Protein AF-A0A8T4CCJ8-F1 (afdb_monomer_lite)

Sequence (507 aa):
MSDDAATTGAVLEREARAKLDDYLKWIRKDLKEVDGGERNAILLEVEGAIREKLEILATGKGAGKVDGGMVDNVLDAFGSPSEVAREYTGVARVVPGRALKAFMAMEAIFAVVLGGAGAKLLWEEWDNTSRGWGTDPAGVIWGAFWLVLMGTMLASLWLQSRKRERVLELGPFTLITLLAFGLCGLVILSDFRWQLAWYFGVDDQYIQDLLLAALTVTMIVMALAGTWLIWRFARAMRSSERQTLLPARGRFSRGGKLFIAVSSVLLISIFVAGNHTWLYNPYSLDRPEKGDERFIMSQPIGGPYNATVQKVDYFDGESWVSANKIIYTVDGKEVEGWFGLDPVKAMDWMRDNTPENATIVAWWDQSICIRGYTGRNCTIYYPSDNLMHTVWDPSTVKGREPYEKVRLTALVYMAENASQLRAATETVGAHYIYVNWQYSSGIAYALLQGAGKDVSRYLDTNLMNTQGRYLPTPAGENLFLFKVWKGDFEGARIVYRDIDNLVVEVD

Secondary structure (DSSP, 8-state):
--HHHHHHHHHHHHHHHHHHHHHHHHHHHHGGGS-HHHHHHHHHHHHHHHHHHHHHHHTT-SSS---HHHHHHHHHTT--HHHHHHHHHHHHHHS-HHHHHHHHHHHHHHHHHH-HHHHHHHHHHHHHHHHHS---HHHHHHHHHHHHHHHHHHHHHHHHHTS-S-GGG-HHHHHHHHHHHHHHHHHHHHHTHHHHHHHHT--HHHHHHHHHHHHHHHHHHHHHHHHHHHHHHHHHHHHHTTS--S-------HHHHHHHHHHHHHHHHHHHHHHHHHH--GGGS-PPPTT-EEEEEEEEEETTTTEEEEEEEEE-SSSEEEEEEEEEEETTEEEEEE--STTHHHHHHHHHHS-TT-EEE--HHHHHHHHHHH--EES-SS--GGGGGGSS-GGG------HHHHHHHHHHHT--SHHHHHHHHHHTT-SEEEEEHHHHHSSHHHHHHHTT--HHHHEEEEEE-TTSPEEEPTTGGGSHHHHGGGS-BTTEEEEEE-SSEEEEEE-

pLDDT: mean 76.12, std 18.9, range [34.59, 98.69]

Radius of gyration: 33.18 Å; chains: 1; bounding box: 74×61×105 Å

Structure (mmCIF, N/CA/C/O backbone):
data_AF-A0A8T4CCJ8-F1
#
_entry.id   AF-A0A8T4CCJ8-F1
#
loop_
_atom_site.group_PDB
_atom_site.id
_atom_site.type_symbol
_atom_site.label_atom_id
_atom_site.label_alt_id
_atom_site.label_comp_id
_atom_site.label_asym_id
_atom_site.label_entity_id
_atom_site.label_seq_id
_atom_site.pdbx_PDB_ins_code
_atom_site.Cartn_x
_atom_site.Cartn_y
_atom_site.Cartn_z
_atom_site.occupancy
_atom_site.B_iso_or_equiv
_atom_site.auth_seq_id
_atom_site.auth_comp_id
_atom_site.auth_asym_id
_atom_site.auth_atom_id
_atom_site.pdbx_PDB_model_num
ATOM 1 N N . MET A 1 1 ? 35.023 -23.244 29.125 1.00 50.62 1 MET A N 1
ATOM 2 C CA . MET A 1 1 ? 33.915 -22.652 28.339 1.00 50.62 1 MET A CA 1
ATOM 3 C C . MET A 1 1 ? 33.979 -22.993 26.841 1.00 50.62 1 MET A C 1
ATOM 5 O O . MET A 1 1 ? 33.101 -22.548 26.120 1.00 50.62 1 MET A O 1
ATOM 9 N N . SER A 1 2 ? 34.946 -23.786 26.349 1.00 48.97 2 SER A N 1
ATOM 10 C CA . SER A 1 2 ? 35.001 -24.229 24.939 1.00 48.97 2 SER A CA 1
ATOM 11 C C . SER A 1 2 ? 34.156 -25.473 24.632 1.00 48.97 2 SER A C 1
ATOM 13 O O . SER A 1 2 ? 33.746 -25.654 23.491 1.00 48.97 2 SER A O 1
ATOM 15 N N . ASP A 1 3 ? 33.869 -26.308 25.635 1.00 48.25 3 ASP A N 1
ATOM 16 C CA . ASP A 1 3 ? 33.274 -27.636 25.406 1.00 48.25 3 ASP A CA 1
ATOM 17 C C . ASP A 1 3 ? 31.736 -27.602 25.262 1.00 48.25 3 ASP A C 1
ATOM 19 O O . ASP A 1 3 ? 31.148 -28.471 24.614 1.00 48.25 3 ASP A O 1
ATOM 23 N N . ASP A 1 4 ? 31.074 -26.549 25.757 1.00 56.28 4 ASP A N 1
ATOM 24 C CA . ASP A 1 4 ? 29.614 -26.382 25.641 1.00 56.28 4 ASP A CA 1
ATOM 25 C C . ASP A 1 4 ? 29.170 -25.973 24.225 1.00 56.28 4 ASP A C 1
ATOM 27 O O . ASP A 1 4 ? 28.092 -26.358 23.767 1.00 56.28 4 ASP A O 1
ATOM 31 N N . ALA A 1 5 ? 30.005 -25.232 23.488 1.00 57.34 5 ALA A N 1
ATOM 32 C CA . ALA A 1 5 ? 29.670 -24.760 22.142 1.00 57.34 5 ALA A CA 1
ATOM 33 C C . ALA A 1 5 ? 29.688 -25.899 21.106 1.00 57.34 5 ALA A C 1
ATOM 35 O O . ALA A 1 5 ? 28.774 -26.009 20.289 1.00 57.34 5 ALA A O 1
ATOM 36 N N . ALA A 1 6 ? 30.685 -26.787 21.183 1.00 60.34 6 ALA A N 1
ATOM 37 C CA . ALA A 1 6 ? 30.782 -27.955 20.306 1.00 60.34 6 ALA A CA 1
ATOM 38 C C . ALA A 1 6 ? 29.631 -28.948 20.548 1.00 60.34 6 ALA A C 1
ATOM 40 O O . ALA A 1 6 ? 29.067 -29.503 19.605 1.00 60.34 6 ALA A O 1
ATOM 41 N N . THR A 1 7 ? 29.235 -29.116 21.813 1.00 67.81 7 THR A N 1
ATOM 42 C CA . THR A 1 7 ? 28.122 -29.993 22.196 1.00 67.81 7 THR A CA 1
ATOM 43 C C . THR A 1 7 ? 26.777 -29.434 21.717 1.00 67.81 7 THR A C 1
ATOM 45 O O . THR A 1 7 ? 25.946 -30.185 21.210 1.00 67.81 7 THR A O 1
ATOM 48 N N . THR A 1 8 ? 26.585 -28.113 21.786 1.00 70.19 8 THR A N 1
ATOM 49 C CA . THR A 1 8 ? 25.355 -27.447 21.319 1.00 70.19 8 THR A CA 1
ATOM 50 C C . THR A 1 8 ? 25.190 -27.542 19.797 1.00 70.19 8 THR A C 1
ATOM 52 O O . THR A 1 8 ? 24.099 -27.851 19.319 1.00 70.19 8 THR A O 1
ATOM 55 N N . GLY A 1 9 ? 26.270 -27.366 19.026 1.00 71.81 9 GLY A N 1
ATOM 56 C CA . GLY A 1 9 ? 26.231 -27.489 17.562 1.00 71.81 9 GLY A CA 1
ATOM 57 C C . GLY A 1 9 ? 25.854 -28.896 17.084 1.00 71.81 9 GLY A C 1
ATOM 58 O O . GLY A 1 9 ? 24.999 -29.045 16.215 1.00 71.81 9 GLY A O 1
ATOM 59 N N . ALA A 1 10 ? 26.415 -29.936 17.708 1.00 73.81 10 ALA A N 1
ATOM 60 C CA . ALA A 1 10 ? 26.112 -31.325 17.356 1.00 73.81 10 ALA A CA 1
ATOM 61 C C . ALA A 1 10 ? 24.656 -31.728 17.673 1.00 73.81 10 ALA A C 1
ATOM 63 O O . ALA A 1 10 ? 24.070 -32.553 16.966 1.00 73.81 10 ALA A O 1
ATOM 64 N N . VAL A 1 11 ? 24.063 -31.158 18.729 1.00 76.06 11 VAL A N 1
ATOM 65 C CA . VAL A 1 11 ? 22.651 -31.384 19.083 1.00 76.06 11 VAL A CA 1
ATOM 66 C C . VAL A 1 11 ? 21.725 -30.725 18.060 1.00 76.06 11 VAL A C 1
ATOM 68 O O . VAL A 1 11 ? 20.819 -31.392 17.561 1.00 76.06 11 VAL A O 1
ATOM 71 N N . LEU A 1 12 ? 21.995 -29.471 17.685 1.00 70.94 12 LEU A N 1
ATOM 72 C CA . LEU A 1 12 ? 21.210 -28.741 16.683 1.00 70.94 12 LEU A CA 1
ATOM 73 C C . LEU A 1 12 ? 21.302 -29.382 15.294 1.00 70.94 12 LEU A C 1
ATOM 75 O O . LEU A 1 12 ? 20.290 -29.525 14.613 1.00 70.94 12 LEU A O 1
ATOM 79 N N . GLU A 1 13 ? 22.489 -29.838 14.887 1.00 75.81 13 GLU A N 1
ATOM 80 C CA . GLU A 1 13 ? 22.660 -30.542 13.613 1.00 75.81 13 GLU A CA 1
ATOM 81 C C . GLU A 1 13 ? 21.865 -31.857 13.584 1.00 75.81 13 GLU A C 1
ATOM 83 O O . GLU A 1 13 ? 21.235 -32.194 12.578 1.00 75.81 13 GLU A O 1
ATOM 88 N N . ARG A 1 14 ? 21.850 -32.602 14.698 1.00 80.62 14 ARG A N 1
ATOM 89 C CA . ARG A 1 14 ? 21.060 -33.834 14.816 1.00 80.62 14 ARG A CA 1
ATOM 90 C C . ARG A 1 14 ? 19.558 -33.550 14.746 1.00 80.62 14 ARG A C 1
ATOM 92 O O . ARG A 1 14 ? 18.844 -34.302 14.085 1.00 80.62 14 ARG A O 1
ATOM 99 N N . GLU A 1 15 ? 19.086 -32.492 15.400 1.00 79.50 15 GLU A N 1
ATOM 100 C CA . GLU A 1 15 ? 17.676 -32.089 15.375 1.00 79.50 15 GLU A CA 1
ATOM 101 C C . GLU A 1 15 ? 17.242 -31.624 13.977 1.00 79.50 15 GLU A C 1
ATOM 103 O O . GLU A 1 15 ? 16.220 -32.081 13.465 1.00 79.50 15 GLU A O 1
ATOM 108 N N . ALA A 1 16 ? 18.061 -30.806 13.311 1.00 75.12 16 ALA A N 1
ATOM 109 C CA . ALA A 1 16 ? 17.804 -30.343 11.951 1.00 75.12 16 ALA A CA 1
ATOM 110 C C . ALA A 1 16 ? 17.744 -31.494 10.939 1.00 75.12 16 ALA A C 1
ATOM 112 O O . ALA A 1 16 ? 16.838 -31.543 10.107 1.00 75.12 16 ALA A O 1
ATOM 113 N N . ARG A 1 17 ? 18.659 -32.468 11.045 1.00 79.88 17 ARG A N 1
ATOM 114 C CA . ARG A 1 17 ? 18.630 -33.681 10.211 1.00 79.88 17 ARG A CA 1
ATOM 115 C C . ARG A 1 17 ? 17.358 -34.503 10.440 1.00 79.88 17 ARG A C 1
ATOM 117 O O . ARG A 1 17 ? 16.763 -34.957 9.470 1.00 79.88 17 ARG A O 1
ATOM 124 N N . ALA A 1 18 ? 16.919 -34.657 11.691 1.00 84.25 18 ALA A N 1
ATOM 125 C CA . ALA A 1 18 ? 15.695 -35.395 12.008 1.00 84.25 18 ALA A CA 1
ATOM 126 C C . ALA A 1 18 ? 14.440 -34.714 11.429 1.00 84.25 18 ALA A C 1
ATOM 128 O O . ALA A 1 18 ? 13.608 -35.384 10.817 1.00 84.25 18 ALA A O 1
ATOM 129 N N . LYS A 1 19 ? 14.334 -33.384 11.558 1.00 80.31 19 LYS A N 1
ATOM 130 C CA . LYS A 1 19 ? 13.223 -32.605 10.989 1.00 80.31 19 LYS A CA 1
ATOM 131 C C . LYS A 1 19 ? 13.223 -32.638 9.454 1.00 80.31 19 LYS A C 1
ATOM 133 O O . LYS A 1 19 ? 12.167 -32.824 8.852 1.00 80.31 19 LYS A O 1
ATOM 138 N N . LEU A 1 20 ? 14.397 -32.547 8.820 1.00 81.00 20 LEU A N 1
ATOM 139 C CA . LEU A 1 20 ? 14.538 -32.701 7.367 1.00 81.00 20 LEU A CA 1
ATOM 140 C C . LEU A 1 20 ? 14.085 -34.091 6.896 1.00 81.00 20 LEU A C 1
ATOM 142 O O . LEU A 1 20 ? 13.339 -34.195 5.924 1.00 81.00 20 LEU A O 1
ATOM 146 N N . ASP A 1 21 ? 14.493 -35.158 7.585 1.00 84.31 21 ASP A N 1
ATOM 147 C CA . ASP A 1 21 ? 14.082 -36.522 7.237 1.00 84.31 21 ASP A CA 1
ATOM 148 C C . ASP A 1 21 ? 12.559 -36.699 7.308 1.00 84.31 21 ASP A C 1
ATOM 150 O O . ASP A 1 21 ? 11.970 -37.370 6.453 1.00 84.31 21 ASP A O 1
ATOM 154 N N . ASP A 1 22 ? 11.904 -36.091 8.298 1.00 84.19 22 ASP A N 1
ATOM 155 C CA . ASP A 1 22 ? 10.446 -36.120 8.428 1.00 84.19 22 ASP A CA 1
ATOM 156 C C . ASP A 1 22 ? 9.746 -35.285 7.345 1.00 84.19 22 ASP A C 1
ATOM 158 O O . ASP A 1 22 ? 8.768 -35.757 6.753 1.00 84.19 22 ASP A O 1
ATOM 162 N N . TYR A 1 23 ? 10.293 -34.118 6.989 1.00 79.56 23 TYR A N 1
ATOM 163 C CA . TYR A 1 23 ? 9.813 -33.297 5.872 1.00 79.56 23 TYR A CA 1
ATOM 164 C C . TYR A 1 23 ? 9.913 -34.056 4.533 1.00 79.56 23 TYR A C 1
ATOM 166 O O . TYR A 1 23 ? 8.937 -34.162 3.782 1.00 79.56 23 TYR A O 1
ATOM 174 N N . LEU A 1 24 ? 11.051 -34.711 4.270 1.00 81.81 24 LEU A N 1
ATOM 175 C CA . LEU A 1 24 ? 11.271 -35.521 3.065 1.00 81.81 24 LEU A CA 1
ATOM 176 C C . LEU A 1 24 ? 10.388 -36.777 3.018 1.00 81.81 24 LEU A C 1
ATOM 178 O O . LEU A 1 24 ? 9.940 -37.172 1.939 1.00 81.81 24 LEU A O 1
ATOM 182 N N . LYS A 1 25 ? 10.096 -37.425 4.158 1.00 89.56 25 LYS A N 1
ATOM 183 C CA . LYS A 1 25 ? 9.109 -38.525 4.212 1.00 89.56 25 LYS A CA 1
ATOM 184 C C . LYS A 1 25 ? 7.727 -38.055 3.765 1.00 89.56 25 LYS A C 1
ATOM 186 O O . LYS A 1 25 ? 7.017 -38.817 3.105 1.00 89.56 25 LYS A O 1
ATOM 191 N N . TRP A 1 26 ? 7.358 -36.828 4.115 1.00 85.88 26 TRP A N 1
ATOM 192 C CA . TRP A 1 26 ? 6.076 -36.242 3.749 1.00 85.88 26 TRP A CA 1
ATOM 193 C C . TRP A 1 26 ? 6.007 -35.944 2.248 1.00 85.88 26 TRP A C 1
ATOM 195 O O . TRP A 1 26 ? 5.097 -36.426 1.577 1.00 85.88 26 TRP A O 1
ATOM 205 N N . ILE A 1 27 ? 7.035 -35.302 1.682 1.00 78.62 27 ILE A N 1
ATOM 206 C CA . ILE A 1 27 ? 7.135 -35.074 0.229 1.00 78.62 27 ILE A CA 1
ATOM 207 C C . ILE A 1 27 ? 7.099 -36.400 -0.545 1.00 78.62 27 ILE A C 1
ATOM 209 O O . ILE A 1 27 ? 6.366 -36.537 -1.522 1.00 78.62 27 ILE A O 1
ATOM 213 N N . ARG A 1 28 ? 7.811 -37.438 -0.079 1.00 86.38 28 ARG A N 1
ATOM 214 C CA . ARG A 1 28 ? 7.753 -38.785 -0.686 1.00 86.38 28 ARG A CA 1
ATOM 215 C C . ARG A 1 28 ? 6.341 -39.370 -0.708 1.00 86.38 28 ARG A C 1
ATOM 217 O O . ARG A 1 28 ? 6.028 -40.144 -1.612 1.00 86.38 28 ARG A O 1
ATOM 224 N N . LYS A 1 29 ? 5.518 -39.069 0.301 1.00 85.81 29 LYS A N 1
ATOM 225 C CA . LYS A 1 29 ? 4.136 -39.551 0.392 1.00 85.81 29 LYS A CA 1
ATOM 226 C C . LYS A 1 29 ? 3.240 -38.863 -0.638 1.00 85.81 29 LYS A C 1
ATOM 228 O O . LYS A 1 29 ? 2.409 -39.551 -1.227 1.00 85.81 29 LYS A O 1
ATOM 233 N N . ASP A 1 30 ? 3.448 -37.574 -0.869 1.00 79.88 30 ASP A N 1
ATOM 234 C CA . ASP A 1 30 ? 2.672 -36.778 -1.823 1.00 79.88 30 ASP A CA 1
ATOM 235 C C . ASP A 1 30 ? 3.102 -37.017 -3.276 1.00 79.88 30 ASP A C 1
ATOM 237 O O . ASP A 1 30 ? 2.270 -37.037 -4.177 1.00 79.88 30 ASP A O 1
ATOM 241 N N . LEU A 1 31 ? 4.379 -37.326 -3.517 1.00 84.31 31 LEU A N 1
ATOM 242 C CA . LEU A 1 31 ? 4.898 -37.671 -4.847 1.00 84.31 31 LEU A CA 1
ATOM 243 C C . LEU A 1 31 ? 4.693 -39.150 -5.230 1.00 84.31 31 LEU A C 1
ATOM 245 O O . LEU A 1 31 ? 5.362 -39.657 -6.132 1.00 84.31 31 LEU A O 1
ATOM 249 N N . LYS A 1 32 ? 3.805 -39.893 -4.555 1.00 82.38 32 LYS A N 1
ATOM 250 C CA . LYS A 1 32 ? 3.593 -41.331 -4.827 1.00 82.38 32 LYS A CA 1
ATOM 251 C C . LYS A 1 32 ? 3.119 -41.630 -6.250 1.00 82.38 32 LYS A C 1
ATOM 253 O O . LYS A 1 32 ? 3.380 -42.727 -6.735 1.00 82.38 32 LYS A O 1
ATOM 258 N N . GLU A 1 33 ? 2.442 -40.679 -6.884 1.00 78.06 33 GLU A N 1
ATOM 259 C CA . GLU A 1 33 ? 1.903 -40.809 -8.244 1.00 78.06 33 GLU A CA 1
ATOM 260 C C . GLU A 1 33 ? 2.879 -40.339 -9.337 1.00 78.06 33 GLU A C 1
ATOM 262 O O . GLU A 1 33 ? 2.594 -40.493 -10.522 1.00 78.06 33 GLU A O 1
ATOM 267 N N . VAL A 1 34 ? 4.032 -39.781 -8.954 1.00 79.81 34 VAL A N 1
ATOM 268 C CA . VAL A 1 34 ? 5.081 -39.318 -9.875 1.00 79.81 34 VAL A CA 1
ATOM 269 C C . VAL A 1 34 ? 5.997 -40.486 -10.239 1.00 79.81 34 VAL A C 1
ATOM 271 O O . VAL A 1 34 ? 6.295 -41.335 -9.390 1.00 79.81 34 VAL A O 1
ATOM 274 N N . ASP A 1 35 ? 6.453 -40.536 -11.496 1.00 85.12 35 ASP A N 1
ATOM 275 C CA . ASP A 1 35 ? 7.383 -41.569 -11.961 1.00 85.12 35 ASP A CA 1
ATOM 276 C C . ASP A 1 35 ? 8.624 -41.649 -11.056 1.00 85.12 35 ASP A C 1
ATOM 278 O O . ASP A 1 35 ? 9.127 -40.643 -10.555 1.00 85.12 35 ASP A O 1
ATOM 282 N N . GLY A 1 36 ? 9.130 -42.864 -10.831 1.00 81.81 36 GLY A N 1
ATOM 283 C CA . GLY A 1 36 ? 10.210 -43.105 -9.876 1.00 81.81 36 GLY A CA 1
ATOM 284 C C . GLY A 1 36 ? 11.498 -42.328 -10.173 1.00 81.81 36 GLY A C 1
ATOM 285 O O . GLY A 1 36 ? 12.201 -41.974 -9.226 1.00 81.81 36 GLY A O 1
ATOM 286 N N . GLY A 1 37 ? 11.804 -42.049 -11.447 1.00 80.06 37 GLY A N 1
ATOM 287 C CA . GLY A 1 37 ? 12.972 -41.253 -11.834 1.00 80.06 37 GLY A CA 1
ATOM 288 C C . GLY A 1 37 ? 12.794 -39.767 -11.527 1.00 80.06 37 GLY A C 1
ATOM 289 O O . GLY A 1 37 ? 13.660 -39.151 -10.909 1.00 80.06 37 GLY A O 1
ATOM 290 N N . GLU A 1 38 ? 11.640 -39.216 -11.889 1.00 75.69 38 GLU A N 1
ATOM 291 C CA . GLU A 1 38 ? 11.284 -37.809 -11.677 1.00 75.69 38 GLU A CA 1
ATOM 292 C C . GLU A 1 38 ? 11.100 -37.481 -10.191 1.00 75.69 38 GLU A C 1
ATOM 294 O O . GLU A 1 38 ? 11.636 -36.496 -9.686 1.00 75.69 38 GLU A O 1
ATOM 299 N N . ARG A 1 39 ? 10.458 -38.384 -9.444 1.00 82.75 39 ARG A N 1
ATOM 300 C CA . ARG A 1 39 ? 10.331 -38.293 -7.988 1.00 82.75 39 ARG A CA 1
ATOM 301 C C . ARG A 1 39 ? 11.691 -38.189 -7.297 1.00 82.75 39 ARG A C 1
ATOM 303 O O . ARG A 1 39 ? 11.834 -37.421 -6.353 1.00 82.75 39 ARG A O 1
ATOM 310 N N . ASN A 1 40 ? 12.683 -38.966 -7.735 1.00 78.94 40 ASN A N 1
ATOM 311 C CA . ASN A 1 40 ? 14.013 -38.942 -7.126 1.00 78.94 40 ASN A CA 1
ATOM 312 C C . ASN A 1 40 ? 14.774 -37.646 -7.445 1.00 78.94 40 ASN A C 1
ATOM 314 O O . ASN A 1 40 ? 15.496 -37.162 -6.579 1.00 78.94 40 ASN A O 1
ATOM 318 N N . ALA A 1 41 ? 14.593 -37.077 -8.640 1.00 79.06 41 ALA A N 1
ATOM 319 C CA . ALA A 1 41 ? 15.193 -35.794 -9.008 1.00 79.06 41 ALA A CA 1
ATOM 320 C C . ALA A 1 41 ? 14.640 -34.644 -8.149 1.00 79.06 41 ALA A C 1
ATOM 322 O O . ALA A 1 41 ? 15.419 -33.915 -7.542 1.00 79.06 41 ALA A O 1
ATOM 323 N N . ILE A 1 42 ? 13.311 -34.566 -7.998 1.00 78.31 42 ILE A N 1
ATOM 324 C CA . ILE A 1 42 ? 12.647 -33.561 -7.150 1.00 78.31 42 ILE A CA 1
ATOM 325 C C . ILE A 1 42 ? 13.118 -33.678 -5.694 1.00 78.31 42 ILE A C 1
ATOM 327 O O . ILE A 1 42 ? 13.425 -32.681 -5.047 1.00 78.31 42 ILE A O 1
ATOM 331 N N . LEU A 1 43 ? 13.213 -34.905 -5.168 1.00 79.94 43 LEU A N 1
ATOM 332 C CA . LEU A 1 43 ? 13.679 -35.126 -3.798 1.00 79.94 43 LEU A CA 1
ATOM 333 C C . LEU A 1 43 ? 15.132 -34.687 -3.593 1.00 79.94 43 LEU A C 1
ATOM 335 O O . LEU A 1 43 ? 15.431 -34.131 -2.543 1.00 79.94 43 LEU A O 1
ATOM 339 N N . LEU A 1 44 ? 16.014 -34.922 -4.570 1.00 81.50 44 LEU A N 1
ATOM 340 C CA . LEU A 1 44 ? 17.416 -34.499 -4.500 1.00 81.50 44 LEU A CA 1
ATOM 341 C C . LEU A 1 44 ? 17.561 -32.974 -4.539 1.00 81.50 44 LEU A C 1
ATOM 343 O O . LEU A 1 44 ? 18.392 -32.431 -3.816 1.00 81.50 44 LEU A O 1
ATOM 347 N N . GLU A 1 45 ? 16.754 -32.289 -5.349 1.00 81.25 45 GLU A N 1
ATOM 348 C CA . GLU A 1 45 ? 16.772 -30.828 -5.453 1.00 81.25 45 GLU A CA 1
ATOM 349 C C . GLU A 1 45 ? 16.263 -30.162 -4.168 1.00 81.25 45 GLU A C 1
ATOM 351 O O . GLU A 1 45 ? 16.949 -29.313 -3.596 1.00 81.25 45 GLU A O 1
ATOM 356 N N . VAL A 1 46 ? 15.119 -30.619 -3.646 1.00 79.31 46 VAL A N 1
ATOM 357 C CA . VAL A 1 46 ? 14.568 -30.127 -2.373 1.00 79.31 46 VAL A CA 1
ATOM 358 C C . VAL A 1 46 ? 15.517 -30.426 -1.208 1.00 79.31 46 VAL A C 1
ATOM 360 O O . VAL A 1 46 ? 15.762 -29.561 -0.367 1.00 79.31 46 VAL A O 1
ATOM 363 N N . GLU A 1 47 ? 16.096 -31.629 -1.161 1.00 84.31 47 GLU A N 1
ATOM 364 C CA . GLU A 1 47 ? 17.092 -31.984 -0.148 1.00 84.31 47 GLU A CA 1
ATOM 365 C C . GLU A 1 47 ? 18.340 -31.091 -0.243 1.00 84.31 47 GLU A C 1
ATOM 367 O O . GLU A 1 47 ? 18.842 -30.642 0.788 1.00 84.31 47 GLU A O 1
ATOM 372 N N . GLY A 1 48 ? 18.816 -30.795 -1.457 1.00 82.44 48 GLY A N 1
ATOM 373 C CA . GLY A 1 48 ? 19.944 -29.896 -1.699 1.00 82.44 48 GLY A CA 1
ATOM 374 C C . GLY A 1 48 ? 19.688 -28.478 -1.186 1.00 82.44 48 GLY A C 1
ATOM 375 O O . GLY A 1 48 ? 20.478 -27.965 -0.394 1.00 82.44 48 GLY A O 1
ATOM 376 N N . ALA A 1 49 ? 18.549 -27.886 -1.556 1.00 75.19 49 ALA A N 1
ATOM 377 C CA . ALA A 1 49 ? 18.181 -26.526 -1.162 1.00 75.19 49 ALA A CA 1
ATOM 378 C C . ALA A 1 49 ? 18.014 -26.369 0.361 1.00 75.19 49 ALA A C 1
ATOM 380 O O . ALA A 1 49 ? 18.429 -25.363 0.944 1.00 75.19 49 ALA A O 1
ATOM 381 N N . ILE A 1 50 ? 17.428 -27.367 1.035 1.00 77.25 50 ILE A N 1
ATOM 382 C CA . ILE A 1 50 ? 17.277 -27.333 2.496 1.00 77.25 50 ILE A CA 1
ATOM 383 C C . ILE A 1 50 ? 18.637 -27.533 3.183 1.00 77.25 50 ILE A C 1
ATOM 385 O O . ILE A 1 50 ? 18.948 -26.815 4.136 1.00 77.25 50 ILE A O 1
ATOM 389 N N . ARG A 1 51 ? 19.473 -28.468 2.702 1.00 77.94 51 ARG A N 1
ATOM 390 C CA . ARG A 1 51 ? 20.819 -28.704 3.258 1.00 77.94 51 ARG A CA 1
ATOM 391 C C . ARG A 1 51 ? 21.702 -27.466 3.163 1.00 77.94 51 ARG A C 1
ATOM 393 O O . ARG A 1 51 ? 22.358 -27.142 4.146 1.00 77.94 51 ARG A O 1
ATOM 400 N N . GLU A 1 52 ? 21.680 -26.765 2.034 1.00 78.50 52 GLU A N 1
ATOM 401 C CA . GLU A 1 52 ? 22.442 -25.529 1.841 1.00 78.50 52 GLU A CA 1
ATOM 402 C C . GLU A 1 52 ? 22.049 -24.460 2.872 1.00 78.50 52 GLU A C 1
ATOM 404 O O . GLU A 1 52 ? 22.911 -23.909 3.562 1.00 78.50 52 GLU A O 1
ATOM 409 N N . LYS A 1 53 ? 20.744 -24.219 3.064 1.00 73.81 53 LYS A N 1
ATOM 410 C CA . LYS A 1 53 ? 20.270 -23.263 4.078 1.00 73.81 53 LYS A CA 1
ATOM 411 C C . LYS A 1 53 ? 20.658 -23.684 5.497 1.00 73.81 53 LYS A C 1
ATOM 413 O O . LYS A 1 53 ? 21.060 -22.835 6.289 1.00 73.81 53 LYS A O 1
ATOM 418 N N . LEU A 1 54 ? 20.588 -24.976 5.822 1.00 71.62 54 LEU A N 1
ATOM 419 C CA . LEU A 1 54 ? 21.018 -25.490 7.126 1.00 71.62 54 LEU A CA 1
ATOM 420 C C . LEU A 1 54 ? 22.536 -25.363 7.339 1.00 71.62 54 LEU A C 1
ATOM 422 O O . LEU A 1 54 ? 22.969 -25.067 8.450 1.00 71.62 54 LEU A O 1
ATOM 426 N N . GLU A 1 55 ? 23.351 -25.531 6.297 1.00 72.31 55 GLU A N 1
ATOM 427 C CA . GLU A 1 55 ? 24.810 -25.376 6.365 1.00 72.31 55 GLU A CA 1
ATOM 428 C C . GLU A 1 55 ? 25.224 -23.907 6.554 1.00 72.31 55 GLU A C 1
ATOM 430 O O . GL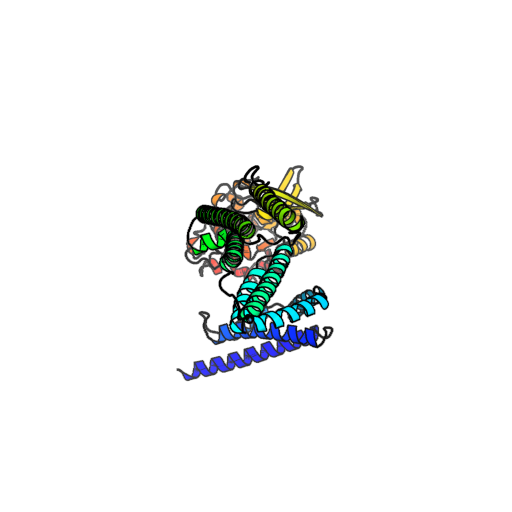U A 1 55 ? 26.111 -23.599 7.358 1.00 72.31 55 GLU A O 1
ATOM 435 N N . ILE A 1 56 ? 24.526 -22.971 5.903 1.00 69.44 56 ILE A N 1
ATOM 436 C CA . ILE A 1 56 ? 24.696 -21.524 6.128 1.00 69.44 56 ILE A CA 1
ATOM 437 C C . ILE A 1 56 ? 24.436 -21.163 7.601 1.00 69.44 56 ILE A C 1
ATOM 439 O O . ILE A 1 56 ? 25.155 -20.345 8.181 1.00 69.44 56 ILE A O 1
ATOM 443 N N . LEU A 1 57 ? 23.451 -21.810 8.228 1.00 63.22 57 LEU A N 1
ATOM 444 C CA . LEU A 1 57 ? 23.115 -21.607 9.639 1.00 63.22 57 LEU A CA 1
ATOM 445 C C . LEU A 1 57 ? 24.121 -22.268 10.581 1.00 63.22 57 LEU A C 1
ATOM 447 O O . LEU A 1 57 ? 24.576 -21.639 11.534 1.00 63.22 57 LEU A O 1
ATOM 451 N N . ALA A 1 58 ? 24.524 -23.506 10.291 1.00 61.00 58 ALA A N 1
ATOM 452 C CA . ALA A 1 58 ? 25.490 -24.252 11.095 1.00 61.00 58 ALA A CA 1
ATOM 453 C C . ALA A 1 58 ? 26.892 -23.619 11.085 1.00 61.00 58 ALA A C 1
ATOM 455 O O . ALA A 1 58 ? 27.617 -23.697 12.075 1.00 61.00 58 ALA A O 1
ATOM 456 N N . THR A 1 59 ? 27.275 -22.956 9.990 1.00 65.12 59 THR A N 1
ATOM 457 C CA . THR A 1 59 ? 28.579 -22.282 9.860 1.00 65.12 59 THR A CA 1
ATOM 458 C C . THR A 1 59 ? 28.639 -20.908 10.539 1.00 65.12 59 THR A C 1
ATOM 460 O O . THR A 1 59 ? 29.697 -20.279 10.536 1.00 65.12 59 THR A O 1
ATOM 463 N N . GLY A 1 60 ? 27.539 -20.432 11.141 1.00 53.62 60 GLY A N 1
ATOM 464 C CA . GLY A 1 60 ? 27.510 -19.177 11.901 1.00 53.62 60 GLY A CA 1
ATOM 465 C C . GLY A 1 60 ? 27.757 -17.920 11.059 1.00 53.62 60 GLY A C 1
ATOM 466 O O . GLY A 1 60 ? 28.081 -16.869 11.607 1.00 53.62 60 GLY A O 1
ATOM 467 N N . LYS A 1 61 ? 27.615 -18.002 9.727 1.00 54.31 61 LYS A N 1
ATOM 468 C CA . LYS A 1 61 ? 27.761 -16.843 8.827 1.00 54.31 61 LYS A CA 1
ATOM 469 C C . LYS A 1 61 ? 26.592 -15.849 8.920 1.00 54.31 61 LYS A C 1
ATOM 471 O O . LYS A 1 61 ? 26.696 -14.753 8.378 1.00 54.31 61 LYS A O 1
ATOM 476 N N . GLY A 1 62 ? 25.515 -16.198 9.627 1.00 47.19 62 GLY A N 1
ATOM 477 C CA . GLY A 1 62 ? 24.446 -15.282 10.029 1.00 47.19 62 GLY A CA 1
ATOM 478 C C . GLY A 1 62 ? 24.643 -14.808 11.471 1.00 47.19 62 GLY A C 1
ATOM 479 O O . GLY A 1 62 ? 24.830 -15.619 12.373 1.00 47.19 62 GLY A O 1
ATOM 480 N N . ALA A 1 63 ? 24.614 -13.495 11.697 1.00 35.56 63 ALA A N 1
ATOM 481 C CA . ALA A 1 63 ? 24.790 -12.883 13.011 1.00 35.56 63 ALA A CA 1
ATOM 482 C C . ALA A 1 63 ? 23.618 -13.218 13.961 1.00 35.56 63 ALA A C 1
ATOM 484 O O . ALA A 1 63 ? 22.631 -12.493 14.019 1.00 35.56 63 ALA A O 1
ATOM 485 N N . GLY A 1 64 ? 23.714 -14.316 14.716 1.00 52.25 64 GLY A N 1
ATOM 486 C CA . GLY A 1 64 ? 22.735 -14.677 15.744 1.00 52.25 64 GLY A CA 1
ATOM 487 C C . GLY A 1 64 ? 23.045 -16.008 16.432 1.00 52.25 64 GLY A C 1
ATOM 488 O O . GLY A 1 64 ? 23.710 -16.872 15.866 1.00 52.25 64 GLY A O 1
ATOM 489 N N . LYS A 1 65 ? 22.578 -16.182 17.677 1.00 54.53 65 LYS A N 1
ATOM 490 C CA . LYS A 1 65 ? 22.574 -17.495 18.342 1.00 54.53 65 LYS A CA 1
ATOM 491 C C . LYS A 1 65 ? 21.594 -18.406 17.600 1.00 54.53 65 LYS A C 1
ATOM 493 O O . LYS A 1 65 ? 20.420 -18.071 17.510 1.00 54.53 65 LYS A O 1
ATOM 498 N N . VAL A 1 66 ? 22.078 -19.541 17.105 1.00 57.28 66 VAL A N 1
ATOM 499 C CA . VAL A 1 66 ? 21.238 -20.585 16.505 1.00 57.28 66 VAL A CA 1
ATOM 500 C C . VAL A 1 66 ? 20.524 -21.337 17.631 1.00 57.28 66 VAL A C 1
ATOM 502 O O . VAL A 1 66 ? 21.185 -21.861 18.529 1.00 57.28 66 VAL A O 1
ATOM 505 N N . ASP A 1 67 ? 19.193 -21.380 17.600 1.00 72.31 67 ASP A N 1
ATOM 506 C CA . ASP A 1 67 ? 18.363 -22.210 18.477 1.00 72.31 67 ASP A CA 1
ATOM 507 C C . ASP A 1 67 ? 17.402 -23.095 17.661 1.00 72.31 67 ASP A C 1
ATOM 509 O O . ASP A 1 67 ? 17.328 -22.995 16.433 1.00 72.31 67 ASP A O 1
ATOM 513 N N . GLY A 1 68 ? 16.689 -24.000 18.339 1.00 63.06 68 GLY A N 1
ATOM 514 C CA . GLY A 1 68 ? 15.781 -24.956 17.695 1.00 63.06 68 GLY A CA 1
ATOM 515 C C . GLY A 1 68 ? 14.635 -24.310 16.902 1.00 63.06 68 GLY A C 1
ATOM 516 O O . GLY A 1 68 ? 14.155 -24.924 15.951 1.00 63.06 68 GLY A O 1
ATOM 517 N N . GLY A 1 69 ? 14.247 -23.066 17.219 1.00 70.56 69 GLY A N 1
ATOM 518 C CA . GLY A 1 69 ? 13.204 -22.334 16.492 1.00 70.56 69 GLY A CA 1
ATOM 519 C C . GLY A 1 69 ? 13.668 -21.830 15.124 1.00 70.56 69 GLY A C 1
ATOM 520 O O . GLY A 1 69 ? 12.866 -21.666 14.209 1.00 70.56 69 GLY A O 1
ATOM 521 N N . MET A 1 70 ? 14.976 -21.645 14.933 1.00 67.31 70 MET A N 1
ATOM 522 C CA . MET A 1 70 ? 15.533 -21.221 13.648 1.00 67.31 70 MET A CA 1
ATOM 523 C C . MET A 1 70 ? 15.437 -22.316 12.575 1.00 67.31 70 MET A C 1
ATOM 525 O O . MET A 1 70 ? 15.242 -22.004 11.403 1.00 67.31 70 MET A O 1
ATOM 529 N N . VAL A 1 71 ? 15.529 -23.591 12.968 1.00 65.38 71 VAL A N 1
ATOM 530 C CA . VAL A 1 71 ? 15.319 -24.737 12.064 1.00 65.38 71 VAL A CA 1
ATOM 531 C C . VAL A 1 71 ? 13.867 -24.789 11.590 1.00 65.38 71 VAL A C 1
ATOM 533 O O . VAL A 1 71 ? 13.625 -25.011 10.406 1.00 65.38 71 VAL A O 1
ATOM 536 N N . ASP A 1 72 ? 12.916 -24.531 12.490 1.00 71.69 72 ASP A N 1
ATOM 537 C CA . ASP A 1 72 ? 11.489 -24.503 12.154 1.00 71.69 72 ASP A CA 1
ATOM 538 C C . ASP A 1 72 ? 11.174 -23.354 11.190 1.00 71.69 72 ASP A C 1
ATOM 540 O O . ASP A 1 72 ? 10.586 -23.592 10.143 1.00 71.69 72 ASP A O 1
ATOM 544 N N . ASN A 1 73 ? 11.712 -22.154 11.433 1.00 69.69 73 ASN A N 1
ATOM 545 C CA . ASN A 1 73 ? 11.554 -21.011 10.525 1.00 69.69 73 ASN A CA 1
ATOM 546 C C . ASN A 1 73 ? 12.091 -21.275 9.106 1.00 69.69 73 ASN A C 1
ATOM 548 O O . ASN A 1 73 ? 11.555 -20.758 8.128 1.00 69.69 73 ASN A O 1
ATOM 552 N N . VAL A 1 74 ? 13.171 -22.053 8.974 1.00 67.75 74 VAL A N 1
ATOM 553 C CA . VAL A 1 74 ? 13.733 -22.410 7.661 1.00 67.75 74 VAL A CA 1
ATOM 554 C C . VAL A 1 74 ? 12.809 -23.360 6.925 1.00 67.75 74 VAL A C 1
ATOM 556 O O . VAL A 1 74 ? 12.601 -23.172 5.731 1.00 67.75 74 VAL A O 1
ATOM 559 N N . LEU A 1 75 ? 12.268 -24.361 7.621 1.00 68.81 75 LEU A N 1
ATOM 560 C CA . LEU A 1 75 ? 11.326 -25.316 7.043 1.00 68.81 75 LEU A CA 1
ATOM 561 C C . LEU A 1 75 ? 9.993 -24.641 6.697 1.00 68.81 75 LEU A C 1
ATOM 563 O O . LEU A 1 75 ? 9.473 -24.870 5.608 1.00 68.81 75 LEU A O 1
ATOM 567 N N . ASP A 1 76 ? 9.506 -23.739 7.549 1.00 71.12 76 ASP A N 1
ATOM 568 C CA . ASP A 1 76 ? 8.307 -22.934 7.302 1.00 71.12 76 ASP A CA 1
ATOM 569 C C . ASP A 1 76 ? 8.483 -22.003 6.091 1.00 71.12 76 ASP A C 1
ATOM 571 O O . ASP A 1 76 ? 7.548 -21.808 5.316 1.00 71.12 76 ASP A O 1
ATOM 575 N N . ALA A 1 77 ? 9.696 -21.487 5.855 1.00 66.56 77 ALA A N 1
ATOM 576 C CA . ALA A 1 77 ? 10.007 -20.667 4.682 1.00 66.56 77 ALA A CA 1
ATOM 577 C C . ALA A 1 77 ? 9.991 -21.441 3.348 1.00 66.56 77 ALA A C 1
ATOM 579 O O . ALA A 1 77 ? 9.958 -20.811 2.292 1.00 66.56 77 ALA A O 1
ATOM 580 N N . PHE A 1 78 ? 10.025 -22.780 3.366 1.00 62.31 78 PHE A N 1
ATOM 581 C CA . PHE A 1 78 ? 9.775 -23.598 2.171 1.00 62.31 78 PHE A CA 1
ATOM 582 C C . PHE A 1 78 ? 8.279 -23.870 1.946 1.00 62.31 78 PHE A C 1
ATOM 584 O O . PHE A 1 78 ? 7.917 -24.440 0.923 1.00 62.31 78 PHE A O 1
ATOM 591 N N . GLY A 1 79 ? 7.404 -23.443 2.859 1.00 69.62 79 GLY A N 1
ATOM 592 C CA . GLY A 1 79 ? 5.973 -23.714 2.793 1.00 69.62 79 GLY A CA 1
ATOM 593 C C . GLY A 1 79 ? 5.620 -25.145 3.195 1.00 69.62 79 GLY A C 1
ATOM 594 O O . GLY A 1 79 ? 6.464 -25.961 3.592 1.00 69.62 79 GLY A O 1
ATOM 595 N N . SER A 1 80 ? 4.331 -25.471 3.115 1.00 74.62 80 SER A N 1
ATOM 596 C CA . SER A 1 80 ? 3.873 -26.814 3.463 1.00 74.62 80 SER A CA 1
ATOM 597 C C . SER A 1 80 ? 4.417 -27.853 2.465 1.00 74.62 80 SER A C 1
ATOM 599 O O . SER A 1 80 ? 4.517 -27.574 1.268 1.00 74.62 80 SER A O 1
ATOM 601 N N . PRO A 1 81 ? 4.709 -29.096 2.897 1.00 64.75 81 PRO A N 1
ATOM 602 C CA . PRO A 1 81 ? 5.176 -30.151 1.993 1.00 64.75 81 PRO A CA 1
ATOM 603 C C . PRO A 1 81 ? 4.285 -30.370 0.754 1.00 64.75 81 PRO A C 1
ATOM 605 O O . PRO A 1 81 ? 4.787 -30.698 -0.320 1.00 64.75 81 PRO A O 1
ATOM 608 N N . SER A 1 82 ? 2.969 -30.158 0.881 1.00 62.47 82 SER A N 1
ATOM 609 C CA . SER A 1 82 ? 2.014 -30.242 -0.232 1.00 62.47 82 SER A CA 1
ATOM 610 C C . SER A 1 82 ? 2.094 -29.079 -1.224 1.00 62.47 82 SER A C 1
ATOM 612 O O . SER A 1 82 ? 1.643 -29.233 -2.361 1.00 62.47 82 SER A O 1
ATOM 614 N N . GLU A 1 83 ? 2.575 -27.907 -0.810 1.00 65.19 83 GLU A N 1
ATOM 615 C CA . GLU A 1 83 ? 2.817 -26.765 -1.700 1.00 65.19 83 GLU A CA 1
ATOM 616 C C . GLU A 1 83 ? 4.090 -26.993 -2.506 1.00 65.19 83 GLU A C 1
ATOM 618 O O . GLU A 1 83 ? 4.029 -26.941 -3.733 1.00 65.19 83 GLU A O 1
ATOM 623 N N . VAL A 1 84 ? 5.178 -27.405 -1.845 1.00 66.88 84 VAL A N 1
ATOM 624 C CA . VAL A 1 84 ? 6.432 -27.789 -2.513 1.00 66.88 84 VAL A CA 1
ATOM 625 C C . VAL A 1 84 ? 6.190 -28.924 -3.510 1.00 66.88 84 VAL A C 1
ATOM 627 O O . VAL A 1 84 ? 6.570 -28.834 -4.674 1.00 66.88 84 VAL A O 1
ATOM 630 N N . ALA A 1 85 ? 5.477 -29.984 -3.116 1.00 64.81 85 ALA A N 1
ATOM 631 C CA . ALA A 1 85 ? 5.161 -31.076 -4.036 1.00 64.81 85 ALA A CA 1
ATOM 632 C C . ALA A 1 85 ? 4.348 -30.602 -5.259 1.00 64.81 85 ALA A C 1
ATOM 634 O O . ALA A 1 85 ? 4.569 -31.089 -6.370 1.00 64.81 85 ALA A O 1
ATOM 635 N N . ARG A 1 86 ? 3.427 -29.642 -5.088 1.00 66.62 86 ARG A N 1
ATOM 636 C CA . ARG A 1 86 ? 2.626 -29.069 -6.186 1.00 66.62 86 ARG A CA 1
ATOM 637 C C . ARG A 1 86 ? 3.444 -28.188 -7.123 1.00 66.62 86 ARG A C 1
ATOM 639 O O . ARG A 1 86 ? 3.258 -28.284 -8.333 1.00 66.62 86 ARG A O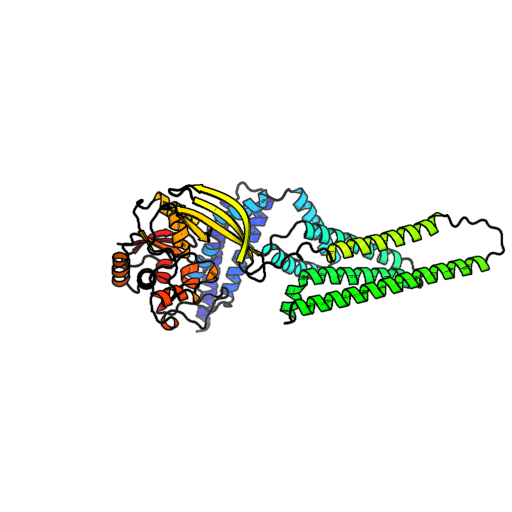 1
ATOM 646 N N . GLU A 1 87 ? 4.339 -27.369 -6.587 1.00 68.31 87 GLU A N 1
ATOM 647 C CA . GLU A 1 87 ? 5.217 -26.496 -7.369 1.00 68.31 87 GLU A CA 1
ATOM 648 C C . GLU A 1 87 ? 6.106 -27.321 -8.312 1.00 68.31 87 GLU A C 1
ATOM 650 O O . GLU A 1 87 ? 6.071 -27.139 -9.531 1.00 68.31 87 GLU A O 1
ATOM 655 N N . TYR A 1 88 ? 6.786 -28.338 -7.780 1.00 63.16 88 TYR A N 1
ATOM 656 C CA . TYR A 1 88 ? 7.703 -29.172 -8.562 1.00 63.16 88 TYR A CA 1
ATOM 657 C C . TYR A 1 88 ? 6.989 -30.149 -9.514 1.00 63.16 88 TYR A C 1
ATOM 659 O O . TYR A 1 88 ? 7.476 -30.414 -10.614 1.00 63.16 88 TYR A O 1
ATOM 667 N N . THR A 1 89 ? 5.796 -30.648 -9.162 1.00 60.53 89 THR A N 1
ATOM 668 C CA . THR A 1 89 ? 4.984 -31.462 -10.096 1.00 60.53 89 THR A CA 1
ATOM 669 C C . THR A 1 89 ? 4.317 -30.632 -11.196 1.00 60.53 89 THR A C 1
ATOM 671 O O . THR A 1 89 ? 4.049 -31.153 -12.283 1.00 60.53 89 THR A O 1
ATOM 674 N N . GLY A 1 90 ? 4.072 -29.342 -10.949 1.00 52.44 90 GLY A N 1
ATOM 675 C CA . GLY A 1 90 ? 3.619 -28.389 -11.959 1.00 52.44 90 GLY A CA 1
ATOM 676 C C . GLY A 1 90 ? 4.669 -28.169 -13.047 1.00 52.44 90 GLY A C 1
ATOM 677 O O . GLY A 1 90 ? 4.340 -28.242 -14.230 1.00 52.44 90 GLY A O 1
ATOM 678 N N . VAL A 1 91 ? 5.936 -27.999 -12.659 1.00 44.47 91 VAL A N 1
ATOM 679 C CA . VAL A 1 91 ? 7.074 -27.827 -13.582 1.00 44.47 91 VAL A CA 1
ATOM 680 C C . VAL A 1 91 ? 7.304 -29.083 -14.440 1.00 44.47 91 VAL A C 1
ATOM 682 O O . VAL A 1 91 ? 7.446 -28.987 -15.660 1.00 44.47 91 VAL A O 1
ATOM 685 N N . ALA A 1 92 ? 7.230 -30.267 -13.828 1.00 40.06 92 ALA A N 1
ATOM 686 C CA . ALA A 1 92 ? 7.333 -31.575 -14.484 1.00 40.06 92 ALA A CA 1
ATOM 687 C C . ALA A 1 92 ? 6.327 -31.791 -15.636 1.00 40.06 92 ALA A C 1
ATOM 689 O O . ALA A 1 92 ? 6.664 -32.320 -16.697 1.00 40.06 92 ALA A O 1
ATOM 690 N N . ARG A 1 93 ? 5.074 -31.343 -15.470 1.00 43.19 93 ARG A N 1
ATOM 691 C CA . ARG A 1 93 ? 4.014 -31.540 -16.480 1.00 43.19 93 ARG A CA 1
ATOM 692 C C . ARG A 1 93 ? 4.141 -30.640 -17.713 1.00 43.19 93 ARG A C 1
ATOM 694 O O . ARG A 1 93 ? 3.481 -30.912 -18.715 1.00 43.19 93 ARG A O 1
ATOM 701 N N . VAL A 1 94 ? 4.960 -29.588 -17.663 1.00 40.41 94 VAL A N 1
ATOM 702 C CA . VAL A 1 94 ? 5.029 -28.555 -18.714 1.00 40.41 94 VAL A CA 1
ATOM 703 C C . VAL A 1 94 ? 6.120 -28.840 -19.760 1.00 40.41 94 VAL A C 1
ATOM 705 O O . VAL A 1 94 ? 6.071 -28.285 -20.858 1.00 40.41 94 VAL A O 1
ATOM 708 N N . VAL A 1 95 ? 7.053 -29.768 -19.508 1.00 34.59 95 VAL A N 1
ATOM 709 C CA . VAL A 1 95 ? 8.171 -30.053 -20.429 1.00 34.59 95 VAL A CA 1
ATOM 710 C C . VAL A 1 95 ? 7.996 -31.416 -21.123 1.00 34.59 95 VAL A C 1
ATOM 712 O O . VAL A 1 95 ? 8.142 -32.462 -20.492 1.00 34.59 95 VAL A O 1
ATOM 715 N N . PRO A 1 96 ? 7.733 -31.478 -22.446 1.00 38.88 96 PRO A N 1
ATOM 716 C CA . PRO A 1 96 ? 7.603 -32.752 -23.151 1.00 38.88 96 PRO A CA 1
ATOM 717 C C . PRO A 1 96 ? 8.926 -33.530 -23.140 1.00 38.88 96 PRO A C 1
ATOM 719 O O . PRO A 1 96 ? 9.974 -32.982 -23.480 1.00 38.88 96 PRO A O 1
ATOM 722 N N . GLY A 1 97 ? 8.890 -34.843 -22.891 1.00 35.41 97 GLY A N 1
ATOM 723 C CA . GLY A 1 97 ? 10.085 -35.705 -22.786 1.00 35.41 97 GLY A CA 1
ATOM 724 C C . GLY A 1 97 ? 11.028 -35.760 -24.008 1.00 35.41 97 GLY A C 1
ATOM 725 O O . GLY A 1 97 ? 12.091 -36.375 -23.937 1.00 35.41 97 GLY A O 1
ATOM 726 N N . ARG A 1 98 ? 10.686 -35.122 -25.139 1.00 36.94 98 ARG A N 1
ATOM 727 C CA . ARG A 1 98 ? 11.614 -34.890 -26.267 1.00 36.94 98 ARG A CA 1
ATOM 728 C C . ARG A 1 98 ? 12.500 -33.657 -26.064 1.00 36.94 98 ARG A C 1
ATOM 730 O O . ARG A 1 98 ? 13.659 -33.704 -26.462 1.00 36.94 98 ARG A O 1
ATOM 737 N N . ALA A 1 99 ? 11.989 -32.608 -25.418 1.00 39.19 99 ALA A N 1
ATOM 738 C CA . ALA A 1 99 ? 12.762 -31.423 -25.051 1.00 39.19 99 ALA A CA 1
ATOM 739 C C . ALA A 1 99 ? 13.812 -31.773 -23.988 1.00 39.19 99 ALA A C 1
ATOM 741 O O . ALA A 1 99 ? 14.975 -31.428 -24.149 1.00 39.19 99 ALA A O 1
ATOM 742 N N . LEU A 1 100 ? 13.446 -32.597 -22.999 1.00 39.25 100 LEU A N 1
ATOM 743 C CA . LEU A 1 100 ? 14.373 -33.090 -21.974 1.00 39.25 100 LEU A CA 1
ATOM 744 C C . LEU A 1 100 ? 15.500 -33.973 -22.554 1.00 39.25 100 LEU A C 1
ATOM 746 O O . LEU A 1 100 ? 16.645 -33.903 -22.120 1.00 39.25 100 LEU A O 1
ATOM 750 N N . LYS A 1 101 ? 15.214 -34.777 -23.590 1.00 38.75 101 LYS A N 1
ATOM 751 C CA . LYS A 1 101 ? 16.242 -35.574 -24.292 1.00 38.75 101 LYS A CA 1
ATOM 752 C C . LYS A 1 101 ? 17.169 -34.725 -25.164 1.00 38.75 101 LYS A C 1
ATOM 754 O O . LYS A 1 101 ? 18.355 -35.027 -25.241 1.00 38.75 101 LYS A O 1
ATOM 759 N N . ALA A 1 102 ? 16.646 -33.684 -25.814 1.00 40.97 102 ALA A N 1
ATOM 760 C CA . ALA A 1 102 ? 17.461 -32.720 -26.553 1.00 40.97 102 ALA A CA 1
ATOM 761 C C . ALA A 1 102 ? 18.348 -31.892 -25.606 1.00 40.97 102 ALA A C 1
ATOM 763 O O . ALA A 1 102 ? 19.512 -31.647 -25.908 1.00 40.97 102 ALA A O 1
ATOM 764 N N . PHE A 1 103 ? 17.817 -31.555 -24.431 1.00 38.47 103 PHE A N 1
ATOM 765 C CA . PHE A 1 103 ? 18.512 -30.864 -23.352 1.00 38.47 103 PHE A CA 1
ATOM 766 C C . PHE A 1 103 ? 19.673 -31.698 -22.778 1.00 38.47 103 PHE A C 1
ATOM 768 O O . PHE A 1 103 ? 20.813 -31.240 -22.780 1.00 38.47 103 PHE A O 1
ATOM 775 N N . MET A 1 104 ? 19.439 -32.971 -22.430 1.00 40.47 104 MET A N 1
ATOM 776 C CA . MET A 1 104 ? 20.508 -33.873 -21.962 1.00 40.47 104 MET A CA 1
ATOM 777 C C . MET A 1 104 ? 21.577 -34.159 -23.036 1.00 40.47 104 MET A C 1
ATOM 779 O O . MET A 1 104 ? 22.753 -34.348 -22.725 1.00 40.47 104 MET A O 1
ATOM 783 N N . ALA A 1 105 ? 21.199 -34.169 -24.320 1.00 42.22 105 ALA A N 1
ATOM 784 C CA . ALA A 1 105 ? 22.158 -34.292 -25.419 1.00 42.22 105 ALA A CA 1
ATOM 785 C C . ALA A 1 105 ? 23.024 -33.027 -25.587 1.00 42.22 105 ALA A C 1
ATOM 787 O O . ALA A 1 105 ? 24.199 -33.140 -25.937 1.00 42.22 105 ALA A O 1
ATOM 788 N N . MET A 1 106 ? 22.475 -31.837 -25.313 1.00 42.41 106 MET A N 1
ATOM 789 C CA . MET A 1 106 ? 23.233 -30.582 -25.285 1.00 42.41 106 MET A CA 1
ATOM 790 C C . MET A 1 106 ? 24.226 -30.537 -24.120 1.00 42.41 106 MET A C 1
ATOM 792 O O . MET A 1 106 ? 25.380 -30.182 -24.350 1.00 42.41 106 MET A O 1
ATOM 796 N N . GLU A 1 107 ? 23.837 -30.957 -22.913 1.00 41.38 107 GLU A N 1
ATOM 797 C CA . GLU A 1 107 ? 24.749 -31.039 -21.757 1.00 41.38 107 GLU A CA 1
ATOM 798 C C . GLU A 1 107 ? 25.970 -31.924 -22.034 1.00 41.38 107 GLU A C 1
ATOM 800 O O . GLU A 1 107 ? 27.108 -31.537 -21.759 1.00 41.38 107 GLU A O 1
ATOM 805 N N . ALA A 1 108 ? 25.756 -33.092 -22.648 1.00 41.69 108 ALA A N 1
ATOM 806 C CA . ALA A 1 108 ? 26.840 -34.003 -23.005 1.00 41.69 108 ALA A CA 1
ATOM 807 C C . ALA A 1 108 ? 27.825 -33.379 -24.013 1.00 41.69 108 ALA A C 1
ATOM 809 O O . ALA A 1 108 ? 29.024 -33.651 -23.962 1.00 41.69 108 ALA A O 1
ATOM 810 N N . ILE A 1 109 ? 27.342 -32.512 -24.910 1.00 43.12 109 ILE A N 1
ATOM 811 C CA . ILE A 1 109 ? 28.181 -31.775 -25.866 1.00 43.12 109 ILE A CA 1
ATOM 812 C C . ILE A 1 109 ? 28.927 -30.628 -25.161 1.00 43.12 109 ILE A C 1
ATOM 814 O O . ILE A 1 109 ? 30.122 -30.441 -25.398 1.00 43.12 109 ILE A O 1
ATOM 818 N N . PHE A 1 110 ? 28.270 -29.907 -24.249 1.00 42.03 110 PHE A N 1
ATOM 819 C CA . PHE A 1 110 ? 28.871 -28.831 -23.452 1.00 42.03 110 PHE A CA 1
ATOM 820 C C . PHE A 1 110 ? 30.010 -29.328 -22.549 1.00 42.03 110 PHE A C 1
ATOM 822 O O . PHE A 1 110 ? 31.088 -28.728 -22.522 1.00 42.03 110 PHE A O 1
ATOM 829 N N . ALA A 1 111 ? 29.812 -30.465 -21.876 1.00 41.38 111 ALA A N 1
ATOM 830 C CA . ALA A 1 111 ? 30.814 -31.078 -21.005 1.00 41.38 111 ALA A CA 1
ATOM 831 C C . ALA A 1 111 ? 32.077 -31.526 -21.767 1.00 41.38 111 ALA A C 1
ATOM 833 O O . ALA A 1 111 ? 33.187 -31.442 -21.237 1.00 41.38 111 ALA A O 1
ATOM 834 N N . VAL A 1 112 ? 31.922 -31.961 -23.024 1.00 41.66 112 VAL A N 1
ATOM 835 C CA . VAL A 1 112 ? 33.029 -32.404 -23.888 1.00 41.66 112 VAL A CA 1
ATOM 836 C C . VAL A 1 112 ? 33.815 -31.226 -24.477 1.00 41.66 112 VAL A C 1
ATOM 838 O O . VAL A 1 112 ? 35.024 -31.343 -24.665 1.00 41.66 112 VAL A O 1
ATOM 841 N N . VAL A 1 113 ? 33.163 -30.093 -24.761 1.00 43.31 113 VAL A N 1
ATOM 842 C CA . VAL A 1 113 ? 33.793 -28.949 -25.449 1.00 43.31 113 VAL A CA 1
ATOM 843 C C . VAL A 1 113 ? 34.481 -27.972 -24.491 1.00 43.31 113 VAL A C 1
ATOM 845 O O . VAL A 1 113 ? 35.531 -27.436 -24.839 1.00 43.31 113 VAL A O 1
ATOM 848 N N . LEU A 1 114 ? 33.931 -27.737 -23.297 1.00 41.75 114 LEU A N 1
ATOM 849 C CA . LEU A 1 114 ? 34.409 -26.664 -22.408 1.00 41.75 114 LEU A CA 1
ATOM 850 C C . LEU A 1 114 ? 35.237 -27.153 -21.212 1.00 41.75 114 LEU A C 1
ATOM 852 O O . LEU A 1 114 ? 35.880 -26.344 -20.544 1.00 41.75 114 LEU A O 1
ATOM 856 N N . GLY A 1 115 ? 35.256 -28.463 -20.947 1.00 43.25 115 GLY A N 1
ATOM 857 C CA . GLY A 1 115 ? 35.818 -29.020 -19.717 1.00 43.25 115 GLY A CA 1
ATOM 858 C C . GLY A 1 115 ? 34.969 -28.652 -18.491 1.00 43.25 115 GLY A C 1
ATOM 859 O O . GLY A 1 115 ? 34.429 -27.552 -18.383 1.00 43.25 115 GLY A O 1
ATOM 860 N N . GLY A 1 116 ? 34.836 -29.587 -17.545 1.00 46.81 116 GLY A N 1
ATOM 861 C CA . GLY A 1 116 ? 33.804 -29.545 -16.494 1.00 46.81 116 GLY A CA 1
ATOM 862 C C . GLY A 1 116 ? 33.735 -28.271 -15.637 1.00 46.81 116 GLY A C 1
ATOM 863 O O . GLY A 1 116 ? 32.665 -27.947 -15.138 1.00 46.81 116 GLY A O 1
ATOM 864 N N . ALA A 1 117 ? 34.827 -27.514 -15.496 1.00 44.22 117 ALA A N 1
ATOM 865 C CA . ALA A 1 117 ? 34.822 -26.251 -14.754 1.00 44.22 117 ALA A CA 1
ATOM 866 C C . ALA A 1 117 ? 34.253 -25.065 -15.564 1.00 44.22 117 ALA A C 1
ATOM 868 O O . ALA A 1 117 ? 33.576 -24.216 -14.995 1.00 44.22 117 ALA A O 1
ATOM 869 N N . GLY A 1 118 ? 34.484 -25.014 -16.882 1.00 42.09 118 GLY A N 1
ATOM 870 C CA . GLY A 1 118 ? 34.011 -23.921 -17.742 1.00 42.09 118 GLY A CA 1
ATOM 871 C C . GLY A 1 118 ? 32.517 -24.010 -18.058 1.00 42.09 118 GLY A C 1
ATOM 872 O O . GLY A 1 118 ? 31.833 -22.993 -18.100 1.00 42.09 118 GLY A O 1
ATOM 873 N N . ALA A 1 119 ? 31.996 -25.232 -18.210 1.00 46.47 119 ALA A N 1
ATOM 874 C CA . ALA A 1 119 ? 30.563 -25.464 -18.387 1.00 46.47 119 ALA A CA 1
ATOM 875 C C . ALA A 1 119 ? 29.761 -25.107 -17.123 1.00 46.47 119 ALA A C 1
ATOM 877 O O . ALA A 1 119 ? 28.684 -24.535 -17.228 1.00 46.47 119 ALA A O 1
ATOM 878 N N . LYS A 1 120 ? 30.316 -25.385 -15.936 1.00 45.38 120 LYS A N 1
ATOM 879 C CA . LYS A 1 120 ? 29.677 -25.092 -14.648 1.00 45.38 120 LYS A CA 1
ATOM 880 C C . LYS A 1 120 ? 29.552 -23.588 -14.381 1.00 45.38 120 LYS A C 1
ATOM 882 O O . LYS A 1 120 ? 28.494 -23.136 -13.974 1.00 45.38 120 LYS A O 1
ATOM 887 N N . LEU A 1 121 ? 30.601 -22.819 -14.675 1.00 44.78 121 LEU A N 1
ATOM 888 C CA . LEU A 1 121 ? 30.622 -21.371 -14.439 1.00 44.78 121 LEU A CA 1
ATOM 889 C C . LEU A 1 121 ? 29.655 -20.620 -15.371 1.00 44.78 121 LEU A C 1
ATOM 891 O O . LEU A 1 121 ? 28.961 -19.708 -14.945 1.00 44.78 121 LEU A O 1
ATOM 895 N N . LEU A 1 122 ? 29.561 -21.051 -16.633 1.00 46.28 122 LEU A N 1
ATOM 896 C CA . LEU A 1 122 ? 28.569 -20.530 -17.580 1.00 46.28 122 LEU A CA 1
ATOM 897 C C . LEU A 1 122 ? 27.140 -20.961 -17.226 1.00 46.28 122 LEU A C 1
ATOM 899 O O . LEU A 1 122 ? 26.211 -20.203 -17.478 1.00 46.28 122 LEU A O 1
ATOM 903 N N . TRP A 1 123 ? 26.963 -22.154 -16.652 1.00 45.97 123 TRP A N 1
ATOM 904 C CA . TRP A 1 123 ? 25.662 -22.649 -16.200 1.00 45.97 123 TRP A CA 1
ATOM 905 C C . TRP A 1 123 ? 25.140 -21.881 -14.985 1.00 45.97 123 TRP A C 1
ATOM 907 O O . TRP A 1 123 ? 23.993 -21.458 -14.994 1.00 45.97 123 TRP A O 1
ATOM 917 N N . GLU A 1 124 ? 25.978 -21.647 -13.974 1.00 48.03 124 GLU A N 1
ATOM 918 C CA . GLU A 1 124 ? 25.608 -20.876 -12.779 1.00 48.03 124 GLU A CA 1
ATOM 919 C C . GLU A 1 124 ? 25.248 -19.423 -13.137 1.00 48.03 124 GLU A C 1
ATOM 921 O O . GLU A 1 124 ? 24.249 -18.893 -12.652 1.00 48.03 124 GLU A O 1
ATOM 926 N N . GLU A 1 125 ? 25.986 -18.805 -14.064 1.00 45.50 125 GLU A N 1
ATOM 927 C CA . GLU A 1 125 ? 25.676 -17.457 -14.551 1.00 45.50 125 GLU A CA 1
ATOM 928 C C . GLU A 1 125 ? 24.384 -17.430 -15.395 1.00 45.50 125 GLU A C 1
ATOM 930 O O . GLU A 1 125 ? 23.555 -16.528 -15.265 1.00 45.50 125 GLU A O 1
ATOM 935 N N . TRP A 1 126 ? 24.162 -18.448 -16.233 1.00 42.47 126 TRP A N 1
ATOM 936 C CA . TRP A 1 126 ? 22.964 -18.589 -17.068 1.00 42.47 126 TRP A CA 1
ATOM 937 C C . TRP A 1 126 ? 21.695 -18.880 -16.254 1.00 42.47 126 TRP A C 1
ATOM 939 O O . TRP A 1 126 ? 20.636 -18.320 -16.543 1.00 42.47 126 TRP A O 1
ATOM 949 N N . ASP A 1 127 ? 21.778 -19.729 -15.231 1.00 45.38 127 ASP A N 1
ATOM 950 C CA . ASP A 1 127 ? 20.657 -20.085 -14.351 1.00 45.38 127 ASP A CA 1
ATOM 951 C C . ASP A 1 127 ? 20.224 -18.875 -13.504 1.00 45.38 127 ASP A C 1
ATOM 953 O O . ASP A 1 127 ? 19.039 -18.549 -13.427 1.00 45.38 127 ASP A O 1
ATOM 957 N N . ASN A 1 128 ? 21.192 -18.105 -12.995 1.00 42.50 128 ASN A N 1
ATOM 958 C CA . ASN A 1 128 ? 20.923 -16.844 -12.298 1.00 42.50 128 ASN A CA 1
ATOM 959 C C . ASN A 1 128 ? 20.306 -15.777 -13.218 1.00 42.50 128 ASN A C 1
ATOM 961 O O . ASN A 1 128 ? 19.435 -15.019 -12.791 1.00 42.50 128 ASN A O 1
ATOM 965 N N . THR A 1 129 ? 20.708 -15.736 -14.491 1.00 44.97 129 THR A N 1
ATOM 966 C CA . THR A 1 129 ? 20.197 -14.746 -15.455 1.00 44.97 129 THR A CA 1
ATOM 967 C C . THR A 1 129 ? 18.809 -15.118 -15.996 1.00 44.97 129 THR A C 1
ATOM 969 O O . THR A 1 129 ? 17.953 -14.251 -16.164 1.00 44.97 129 THR A O 1
ATOM 972 N N . SER A 1 130 ? 18.544 -16.404 -16.242 1.00 41.41 130 SER A N 1
ATOM 973 C CA . SER A 1 130 ? 17.288 -16.881 -16.844 1.00 41.41 130 SER A CA 1
ATOM 974 C C . SER A 1 130 ? 16.129 -17.024 -15.852 1.00 41.41 130 SER A C 1
ATOM 976 O O . SER A 1 130 ? 14.977 -16.880 -16.256 1.00 41.41 130 SER A O 1
ATOM 978 N N . ARG A 1 131 ? 16.396 -17.233 -14.554 1.00 40.88 131 ARG A N 1
ATOM 979 C CA . ARG A 1 131 ? 15.347 -17.256 -13.515 1.00 40.88 131 ARG A CA 1
ATOM 980 C C . ARG A 1 131 ? 14.803 -15.868 -13.160 1.00 40.88 131 ARG A C 1
ATOM 982 O O . ARG A 1 131 ? 13.686 -15.772 -12.662 1.00 40.88 131 ARG A O 1
ATOM 989 N N . GLY A 1 132 ? 15.559 -14.801 -13.427 1.00 36.38 132 GLY A N 1
ATOM 990 C CA . GLY A 1 132 ? 15.134 -13.420 -13.157 1.00 36.38 132 GLY A CA 1
ATOM 991 C C . GLY A 1 132 ? 14.320 -12.768 -14.279 1.00 36.38 132 GLY A C 1
ATOM 992 O O . GLY A 1 132 ? 13.646 -11.769 -14.044 1.00 36.38 132 GLY A O 1
ATOM 993 N N . TRP A 1 133 ? 14.371 -13.316 -15.494 1.00 37.09 133 TRP A N 1
ATOM 994 C CA . TRP A 1 133 ? 13.819 -12.684 -16.689 1.00 37.09 133 TRP A CA 1
ATOM 995 C C . TRP A 1 133 ? 13.100 -13.746 -17.510 1.00 37.09 133 TRP A C 1
ATOM 997 O O . TRP A 1 133 ? 13.726 -14.692 -17.983 1.00 37.09 133 TRP A O 1
ATOM 1007 N N . GLY A 1 134 ? 11.785 -13.601 -17.696 1.00 37.31 134 GLY A N 1
ATOM 1008 C CA . GLY A 1 134 ? 11.028 -14.426 -18.637 1.00 37.31 134 GLY A CA 1
ATOM 1009 C C . GLY A 1 134 ? 11.602 -14.254 -20.043 1.00 37.31 134 GLY A C 1
ATOM 1010 O O . GLY A 1 134 ? 11.251 -13.312 -20.747 1.00 37.31 134 GLY A O 1
ATOM 1011 N N . THR A 1 135 ? 12.547 -15.111 -20.423 1.00 42.1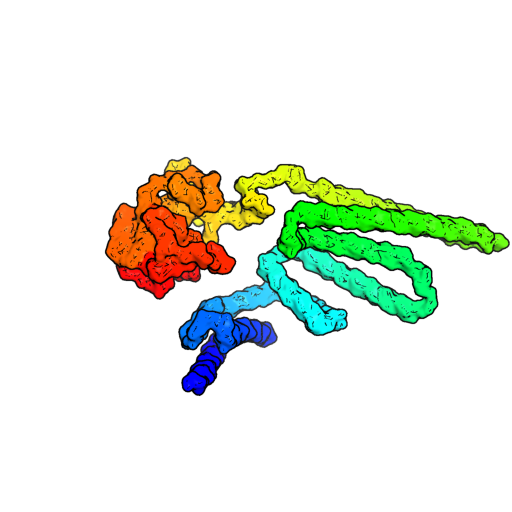9 135 THR A N 1
ATOM 1012 C CA . THR A 1 135 ? 13.339 -14.939 -21.642 1.00 42.19 135 THR A CA 1
ATOM 1013 C C . THR A 1 135 ? 12.526 -15.331 -22.872 1.00 42.19 135 THR A C 1
ATOM 1015 O O . THR A 1 135 ? 11.912 -16.396 -22.934 1.00 42.19 135 THR A O 1
ATOM 1018 N N . ASP A 1 136 ? 12.531 -14.441 -23.866 1.00 43.91 136 ASP A N 1
ATOM 1019 C CA . ASP A 1 136 ? 11.943 -14.658 -25.186 1.00 43.91 136 ASP A CA 1
ATOM 1020 C C . ASP A 1 136 ? 12.621 -15.868 -25.874 1.00 43.91 136 ASP A C 1
ATOM 1022 O O . ASP A 1 136 ? 13.852 -15.882 -26.022 1.00 43.91 136 ASP A O 1
ATOM 1026 N N . PRO A 1 137 ? 11.854 -16.877 -26.337 1.00 42.75 137 PRO A N 1
ATOM 1027 C CA . PRO A 1 137 ? 12.353 -18.016 -27.109 1.00 42.75 137 PRO A CA 1
ATOM 1028 C C . PRO A 1 137 ? 13.271 -17.643 -28.284 1.00 42.75 137 PRO A C 1
ATOM 1030 O O . PRO A 1 137 ? 14.119 -18.450 -28.676 1.00 42.75 137 PRO A O 1
ATOM 1033 N N . ALA A 1 138 ? 13.139 -16.434 -28.840 1.00 44.47 138 ALA A N 1
ATOM 1034 C CA . ALA A 1 138 ? 14.004 -15.944 -29.905 1.00 44.47 138 ALA A CA 1
ATOM 1035 C C . ALA A 1 138 ? 15.486 -15.906 -29.489 1.00 44.47 138 ALA A C 1
ATOM 1037 O O . ALA A 1 138 ? 16.336 -16.381 -30.245 1.00 44.47 138 ALA A O 1
ATOM 1038 N N . GLY A 1 139 ? 15.809 -15.429 -28.280 1.00 49.66 139 GLY A N 1
ATOM 1039 C CA . GLY A 1 139 ? 17.195 -15.337 -27.798 1.00 49.66 139 GLY A CA 1
ATOM 1040 C C . GLY A 1 139 ? 17.869 -16.707 -27.664 1.00 49.66 139 GLY A C 1
ATOM 1041 O O . GLY A 1 139 ? 19.020 -16.892 -28.065 1.00 49.66 139 GLY A O 1
ATOM 1042 N N . VAL A 1 140 ? 17.113 -17.706 -27.198 1.00 47.72 140 VAL A N 1
ATOM 1043 C CA . VAL A 1 140 ? 17.576 -19.096 -27.042 1.00 47.72 140 VAL A CA 1
ATOM 1044 C C . VAL A 1 140 ? 17.849 -19.750 -28.399 1.00 47.72 140 VAL A C 1
ATOM 1046 O O . VAL A 1 140 ? 18.875 -20.409 -28.586 1.00 47.72 140 VAL A O 1
ATOM 1049 N N . ILE A 1 141 ? 16.959 -19.540 -29.373 1.00 51.94 141 ILE A N 1
ATOM 1050 C CA . ILE A 1 141 ? 17.110 -20.079 -30.731 1.00 51.94 141 ILE A CA 1
ATOM 1051 C C . ILE A 1 141 ? 18.326 -19.456 -31.427 1.00 51.94 141 ILE A C 1
ATOM 1053 O O . ILE A 1 141 ? 19.096 -20.172 -32.075 1.00 51.94 141 ILE A O 1
ATOM 1057 N N . TRP A 1 142 ? 18.544 -18.150 -31.253 1.00 55.16 142 TRP A N 1
ATOM 1058 C CA . TRP A 1 142 ? 19.713 -17.469 -31.802 1.00 55.16 142 TRP A CA 1
ATOM 1059 C C . TRP A 1 142 ? 21.013 -17.958 -31.156 1.00 55.16 142 TRP A C 1
ATOM 1061 O O . TRP A 1 142 ? 21.933 -18.337 -31.882 1.00 55.16 142 TRP A O 1
ATOM 1071 N N . GLY A 1 143 ? 21.083 -18.058 -29.825 1.00 59.44 143 GLY A N 1
ATOM 1072 C CA . GLY A 1 143 ? 22.262 -18.590 -29.129 1.00 59.44 143 GLY A CA 1
ATOM 1073 C C . GLY A 1 143 ? 22.641 -20.007 -29.582 1.00 59.44 143 GLY A C 1
ATOM 1074 O O . GLY A 1 143 ? 23.805 -20.282 -29.888 1.00 59.44 143 GLY A O 1
ATOM 1075 N N . ALA A 1 144 ? 21.652 -20.896 -29.721 1.00 53.88 144 ALA A N 1
ATOM 1076 C CA . ALA A 1 144 ? 21.864 -22.266 -30.191 1.00 53.88 144 ALA A CA 1
ATOM 1077 C C . ALA A 1 144 ? 22.332 -22.332 -31.658 1.00 53.88 144 ALA A C 1
ATOM 1079 O O . ALA A 1 144 ? 23.247 -23.095 -31.983 1.00 53.88 144 ALA A O 1
ATOM 1080 N N . PHE A 1 145 ? 21.753 -21.513 -32.543 1.00 56.75 145 PHE A N 1
ATOM 1081 C CA . PHE A 1 145 ? 22.170 -21.416 -33.945 1.00 56.75 145 PHE A CA 1
ATOM 1082 C C . PHE A 1 145 ? 23.650 -21.014 -34.073 1.00 56.75 145 PHE A C 1
ATOM 1084 O O . PHE A 1 145 ? 24.400 -21.608 -34.855 1.00 56.75 145 PHE A O 1
ATOM 1091 N N . TRP A 1 146 ? 24.105 -20.063 -33.254 1.00 60.56 146 TRP A N 1
ATOM 1092 C CA . TRP A 1 146 ? 25.478 -19.559 -33.300 1.00 60.56 146 TRP A CA 1
ATOM 1093 C C . TRP A 1 146 ? 26.516 -20.535 -32.738 1.00 60.56 146 TRP A C 1
ATOM 1095 O O . TRP A 1 146 ? 27.608 -20.653 -33.301 1.00 60.56 146 TRP A O 1
ATOM 1105 N N . LEU A 1 147 ? 26.173 -21.307 -31.703 1.00 58.62 147 LEU A N 1
ATOM 1106 C CA . LEU A 1 147 ? 27.050 -22.360 -31.173 1.00 58.62 147 LEU A CA 1
ATOM 1107 C C . LEU A 1 147 ? 27.302 -23.475 -32.198 1.00 58.62 147 LEU A C 1
ATOM 1109 O O . LEU A 1 147 ? 28.433 -23.947 -32.344 1.00 58.62 147 LEU A O 1
ATOM 1113 N N . VAL A 1 148 ? 26.280 -23.848 -32.976 1.00 58.16 148 VAL A N 1
ATOM 1114 C CA . VAL A 1 148 ? 26.422 -24.805 -34.087 1.00 58.16 148 VAL A CA 1
ATOM 1115 C C . VAL A 1 148 ? 27.334 -24.242 -35.183 1.00 58.16 148 VAL A C 1
ATOM 1117 O O . VAL A 1 148 ? 28.172 -24.966 -35.736 1.00 58.16 148 VAL A O 1
ATOM 1120 N N . LEU A 1 149 ? 27.237 -22.940 -35.465 1.00 59.22 149 LEU A N 1
ATOM 1121 C CA . LEU A 1 149 ? 28.100 -22.266 -36.435 1.00 59.22 149 LEU A CA 1
ATOM 1122 C C . LEU A 1 149 ? 29.570 -22.212 -35.966 1.00 59.22 149 LEU A C 1
ATOM 1124 O O . LEU A 1 149 ? 30.485 -22.484 -36.745 1.00 59.22 149 LEU A O 1
ATOM 1128 N N . MET A 1 150 ? 29.816 -21.943 -34.678 1.00 58.19 150 MET A N 1
ATOM 1129 C CA . MET A 1 150 ? 31.166 -21.982 -34.098 1.00 58.19 150 MET A CA 1
ATOM 1130 C C . MET A 1 150 ? 31.762 -23.392 -34.112 1.00 58.19 150 MET A C 1
ATOM 1132 O O . MET A 1 150 ? 32.917 -23.567 -34.507 1.00 58.19 150 MET A O 1
ATOM 1136 N N . GLY A 1 151 ? 30.980 -24.407 -33.730 1.00 62.06 151 GLY A N 1
ATOM 1137 C CA . GLY A 1 151 ? 31.428 -25.801 -33.723 1.00 62.06 151 GLY A CA 1
ATOM 1138 C C . GLY A 1 151 ? 31.819 -26.298 -35.118 1.00 62.06 151 GLY A C 1
ATOM 1139 O O . GLY A 1 151 ? 32.880 -26.901 -35.297 1.00 62.06 151 GLY A O 1
ATOM 1140 N N . THR A 1 152 ? 31.013 -25.979 -36.134 1.00 58.28 152 THR A N 1
ATOM 1141 C CA . THR A 1 152 ? 31.301 -26.339 -37.535 1.00 58.28 152 THR A CA 1
ATOM 1142 C C . THR A 1 152 ? 32.536 -25.618 -38.088 1.00 58.28 152 THR A C 1
ATOM 1144 O O . THR A 1 152 ? 33.309 -26.203 -38.857 1.00 58.28 152 THR A O 1
ATOM 1147 N N . MET A 1 153 ? 32.795 -24.384 -37.650 1.00 58.69 153 MET A N 1
ATOM 1148 C CA . MET A 1 153 ? 33.979 -23.623 -38.045 1.00 58.69 153 MET A CA 1
ATOM 1149 C C . MET A 1 153 ? 35.265 -24.125 -37.378 1.00 58.69 153 MET A C 1
ATOM 1151 O O . MET A 1 153 ? 36.270 -24.321 -38.064 1.00 58.69 153 MET A O 1
ATOM 1155 N N . LEU A 1 154 ? 35.245 -24.384 -36.067 1.00 63.19 154 LEU A N 1
ATOM 1156 C CA . LEU A 1 154 ? 36.392 -24.951 -35.350 1.00 63.19 154 LEU A CA 1
ATOM 1157 C C . LEU A 1 154 ? 36.744 -26.339 -35.889 1.00 63.19 154 LEU A C 1
ATOM 1159 O O . LEU A 1 154 ? 37.919 -26.630 -36.108 1.00 63.19 154 LEU A O 1
ATOM 1163 N N . ALA A 1 155 ? 35.736 -27.155 -36.209 1.00 60.28 155 ALA A N 1
ATOM 1164 C CA . ALA A 1 155 ? 35.934 -28.433 -36.884 1.00 60.28 155 ALA A CA 1
ATOM 1165 C C . ALA A 1 155 ? 36.583 -28.259 -38.269 1.00 60.28 155 ALA A C 1
ATOM 1167 O O . ALA A 1 155 ? 37.480 -29.022 -38.625 1.00 60.28 155 ALA A O 1
ATOM 1168 N N . SER A 1 156 ? 36.190 -27.232 -39.029 1.00 56.31 156 SER A N 1
ATOM 1169 C CA . SER A 1 156 ? 36.760 -26.930 -40.349 1.00 56.31 156 SER A CA 1
ATOM 1170 C C . SER A 1 156 ? 38.214 -26.450 -40.265 1.00 56.31 156 SER A C 1
ATOM 1172 O O . SER A 1 156 ? 39.064 -26.955 -40.998 1.00 56.31 156 SER A O 1
ATOM 1174 N N . LEU A 1 157 ? 38.528 -25.540 -39.337 1.00 58.66 157 LEU A N 1
ATOM 1175 C CA . LEU A 1 157 ? 39.896 -25.075 -39.071 1.00 58.66 157 LEU A CA 1
ATOM 1176 C C . LEU A 1 157 ? 40.792 -26.214 -38.559 1.00 58.66 157 LEU A C 1
ATOM 1178 O O . LEU A 1 157 ? 41.946 -26.327 -38.972 1.00 58.66 157 LEU A O 1
ATOM 1182 N N . TRP A 1 158 ? 40.257 -27.098 -37.715 1.00 68.75 158 TRP A N 1
ATOM 1183 C CA . TRP A 1 158 ? 40.962 -28.275 -37.204 1.00 68.75 158 TRP A CA 1
ATOM 1184 C C . TRP A 1 158 ? 41.211 -29.339 -38.286 1.00 68.75 158 TRP A C 1
ATOM 1186 O O . TRP A 1 158 ? 42.318 -29.867 -38.406 1.00 68.75 158 TRP A O 1
ATOM 1196 N N . LEU A 1 159 ? 40.218 -29.625 -39.134 1.00 58.47 159 LEU A N 1
ATOM 1197 C CA . LEU A 1 159 ? 40.370 -30.525 -40.285 1.00 58.47 159 LEU A CA 1
ATOM 1198 C C . LEU A 1 159 ? 41.398 -29.994 -41.291 1.00 58.47 159 LEU A C 1
ATOM 1200 O O . LEU A 1 159 ? 42.130 -30.776 -41.902 1.00 58.47 159 LEU A O 1
ATOM 1204 N N . GLN A 1 160 ? 41.468 -28.673 -41.460 1.00 56.16 160 GLN A N 1
ATOM 1205 C CA . GLN A 1 160 ? 42.409 -28.030 -42.373 1.00 56.16 160 GLN A CA 1
ATOM 1206 C C . GLN A 1 160 ? 43.821 -27.916 -41.794 1.00 56.16 160 GLN A C 1
ATOM 1208 O O . GLN A 1 160 ? 44.776 -28.134 -42.535 1.00 56.16 160 GLN A O 1
ATOM 1213 N N . SER A 1 161 ? 43.984 -27.689 -40.486 1.00 55.09 161 SER A N 1
ATOM 1214 C CA . SER A 1 161 ? 45.309 -27.669 -39.841 1.00 55.09 161 SER A CA 1
ATOM 1215 C C . SER A 1 161 ? 46.034 -29.020 -39.927 1.00 55.09 161 SER A C 1
ATOM 1217 O O . SER A 1 161 ? 47.265 -29.070 -39.934 1.00 55.09 161 SER A O 1
ATOM 1219 N N . ARG A 1 162 ? 45.288 -30.125 -40.083 1.00 60.22 162 ARG A N 1
ATOM 1220 C CA . ARG A 1 162 ? 45.853 -31.456 -40.353 1.00 60.22 162 ARG A CA 1
ATOM 1221 C C . ARG A 1 162 ? 46.384 -31.644 -41.776 1.00 60.22 162 ARG A C 1
ATOM 1223 O O . ARG A 1 162 ? 47.225 -32.519 -41.984 1.00 60.22 162 ARG A O 1
ATOM 1230 N N . LYS A 1 163 ? 45.952 -30.846 -42.757 1.00 53.78 163 LYS A N 1
ATOM 1231 C CA . LYS A 1 163 ? 46.487 -30.896 -44.126 1.00 53.78 163 LYS A CA 1
ATOM 1232 C C . LYS A 1 163 ? 47.689 -29.951 -44.225 1.00 53.78 163 LYS A C 1
ATOM 1234 O O . LYS A 1 163 ? 47.558 -28.779 -44.542 1.00 53.78 163 LYS A O 1
ATOM 1239 N N . ARG A 1 164 ? 48.876 -30.485 -43.922 1.00 49.72 164 ARG A N 1
ATOM 1240 C CA . ARG A 1 164 ? 50.160 -29.770 -43.748 1.00 49.72 164 ARG A CA 1
ATOM 1241 C C . ARG A 1 164 ? 50.729 -29.017 -44.964 1.00 49.72 164 ARG A C 1
ATOM 1243 O O . ARG A 1 164 ? 51.833 -28.490 -44.864 1.00 49.72 164 ARG A O 1
ATOM 1250 N N . GLU A 1 165 ? 50.025 -28.913 -46.086 1.00 48.97 165 GLU A N 1
ATOM 1251 C CA . GLU A 1 165 ? 50.551 -28.263 -47.288 1.00 48.97 165 GLU A CA 1
ATOM 1252 C C . GLU A 1 165 ? 49.742 -27.006 -47.636 1.00 48.97 165 GLU A C 1
ATOM 1254 O O . GLU A 1 165 ? 48.613 -27.092 -48.109 1.00 48.97 165 GLU A O 1
ATOM 1259 N N . ARG A 1 166 ? 50.393 -25.843 -47.454 1.00 51.59 166 ARG A N 1
ATOM 1260 C CA . ARG A 1 166 ? 49.970 -24.459 -47.787 1.00 51.59 166 ARG A CA 1
ATOM 1261 C C . ARG A 1 166 ? 49.135 -23.719 -46.733 1.00 51.59 166 ARG A C 1
ATOM 1263 O O . ARG A 1 166 ? 47.981 -23.371 -46.938 1.00 51.59 166 ARG A O 1
ATOM 1270 N N . VAL A 1 167 ? 49.800 -23.343 -45.642 1.00 47.38 167 VAL A N 1
ATOM 1271 C CA . VAL A 1 167 ? 49.266 -22.435 -44.603 1.00 47.38 167 VAL A CA 1
ATOM 1272 C C . VAL A 1 167 ? 49.356 -20.941 -45.004 1.00 47.38 167 VAL A C 1
ATOM 1274 O O . VAL A 1 167 ? 48.716 -20.090 -44.398 1.00 47.38 167 VAL A O 1
ATOM 1277 N N . LEU A 1 168 ? 50.088 -20.587 -46.070 1.00 44.50 168 LEU A N 1
ATOM 1278 C CA . LEU A 1 168 ? 50.391 -19.187 -46.433 1.00 44.50 168 LEU A CA 1
ATOM 1279 C C . LEU A 1 168 ? 49.315 -18.441 -47.256 1.00 44.50 168 LEU A C 1
ATOM 1281 O O . LEU A 1 168 ? 49.473 -17.248 -47.504 1.00 44.50 168 LEU A O 1
ATOM 1285 N N . GLU A 1 169 ? 48.206 -19.081 -47.641 1.00 53.56 169 GLU A N 1
ATOM 1286 C CA . GLU A 1 169 ? 47.124 -18.441 -48.427 1.00 53.56 169 GLU A CA 1
ATOM 1287 C C . GLU A 1 169 ? 45.851 -18.126 -47.611 1.00 53.56 169 GLU A C 1
ATOM 1289 O O . GLU A 1 169 ? 44.849 -17.678 -48.160 1.00 53.56 169 GLU A O 1
ATOM 1294 N N . LEU A 1 170 ? 45.889 -18.302 -46.285 1.00 51.66 170 LEU A N 1
ATOM 1295 C CA . LEU A 1 170 ? 44.728 -18.137 -45.392 1.00 51.66 170 LEU A CA 1
ATOM 1296 C C . LEU A 1 170 ? 44.438 -16.688 -44.956 1.00 51.66 170 LEU A C 1
ATOM 1298 O O . LEU A 1 170 ? 43.360 -16.410 -44.435 1.00 51.66 170 LEU A O 1
ATOM 1302 N N . GLY A 1 171 ? 45.369 -15.756 -45.180 1.00 62.78 171 GLY A N 1
ATOM 1303 C CA . GLY A 1 171 ? 45.319 -14.391 -44.631 1.00 62.78 171 GLY A CA 1
ATOM 1304 C C . GLY A 1 171 ? 43.980 -13.644 -44.776 1.00 62.78 171 GLY A C 1
ATOM 1305 O O . GLY A 1 171 ? 43.527 -13.054 -43.799 1.00 62.78 171 GLY A O 1
ATOM 1306 N N . PRO A 1 172 ? 43.299 -13.668 -45.936 1.00 63.00 172 PRO A N 1
ATOM 1307 C CA . PRO A 1 172 ? 42.108 -12.846 -46.129 1.00 63.00 172 PRO A CA 1
ATOM 1308 C C . PRO A 1 172 ? 40.818 -13.473 -45.587 1.00 63.00 172 PRO A C 1
ATOM 1310 O O . PRO A 1 172 ? 39.957 -12.757 -45.083 1.00 63.00 172 PRO A O 1
ATOM 1313 N N . PHE A 1 173 ? 40.670 -14.797 -45.694 1.00 59.59 173 PHE A N 1
ATOM 1314 C CA . PHE A 1 173 ? 39.462 -15.491 -45.237 1.00 59.59 173 PHE A CA 1
ATOM 1315 C C . PHE A 1 173 ? 39.405 -15.523 -43.710 1.00 59.59 173 PHE A C 1
ATOM 1317 O O . PHE A 1 173 ? 38.365 -15.229 -43.122 1.00 59.59 173 PHE A O 1
ATOM 1324 N N . THR A 1 174 ? 40.546 -15.774 -43.063 1.00 70.31 174 THR A N 1
ATOM 1325 C CA . THR A 1 174 ? 40.673 -15.682 -41.606 1.00 70.31 174 THR A CA 1
ATOM 1326 C C . THR A 1 174 ? 40.405 -14.259 -41.117 1.00 70.31 174 THR A C 1
ATOM 1328 O O . THR A 1 174 ? 39.702 -14.088 -40.128 1.00 70.31 174 THR A O 1
ATOM 1331 N N . LEU A 1 175 ? 40.883 -13.232 -41.833 1.00 68.38 175 LEU A N 1
ATOM 1332 C CA . LEU A 1 175 ? 40.630 -11.833 -41.476 1.00 68.38 175 LEU A CA 1
ATOM 1333 C C . LEU A 1 175 ? 39.145 -11.457 -41.596 1.00 68.38 175 LEU A C 1
ATOM 1335 O O . LEU A 1 175 ? 38.604 -10.875 -40.663 1.00 68.38 175 LEU A O 1
ATOM 1339 N N . ILE A 1 176 ? 38.469 -11.817 -42.695 1.00 66.62 176 ILE A N 1
ATOM 1340 C CA . ILE A 1 176 ? 37.018 -11.588 -42.844 1.00 66.62 176 ILE A CA 1
ATOM 1341 C C . ILE A 1 176 ? 36.247 -12.292 -41.728 1.00 66.62 176 ILE A C 1
ATOM 1343 O O . ILE A 1 176 ? 35.343 -11.707 -41.142 1.00 66.62 176 ILE A O 1
ATOM 1347 N N . THR A 1 177 ? 36.625 -13.532 -41.423 1.00 69.31 177 THR A N 1
ATOM 1348 C CA . THR A 1 177 ? 35.983 -14.321 -40.371 1.00 69.31 177 THR A CA 1
ATOM 1349 C C . THR A 1 177 ? 36.142 -13.631 -39.015 1.00 69.31 177 THR A C 1
ATOM 1351 O O . THR A 1 177 ? 35.146 -13.358 -38.358 1.00 69.31 177 THR A O 1
ATOM 1354 N N . LEU A 1 178 ? 37.364 -13.249 -38.628 1.00 70.94 178 LEU A N 1
ATOM 1355 C CA . LEU A 1 178 ? 37.628 -12.531 -37.374 1.00 70.94 178 LEU A CA 1
ATOM 1356 C C . LEU A 1 178 ? 36.878 -11.193 -37.284 1.00 70.94 178 LEU A C 1
ATOM 1358 O O . LEU A 1 178 ? 36.380 -10.849 -36.216 1.00 70.94 178 LEU A O 1
ATOM 1362 N N . LEU A 1 179 ? 36.756 -10.458 -38.392 1.00 69.06 179 LEU A N 1
ATOM 1363 C CA . LEU A 1 179 ? 36.002 -9.203 -38.429 1.00 69.06 179 LEU A CA 1
ATOM 1364 C C . LEU A 1 179 ? 34.491 -9.424 -38.299 1.00 69.06 179 LEU A C 1
ATOM 1366 O O . LEU A 1 179 ? 33.833 -8.658 -37.601 1.00 69.06 179 LEU A O 1
ATOM 1370 N N . ALA A 1 180 ? 33.950 -10.485 -38.903 1.00 70.38 180 ALA A N 1
ATOM 1371 C CA . ALA A 1 180 ? 32.554 -10.870 -38.717 1.00 70.38 180 ALA A CA 1
ATOM 1372 C C . ALA A 1 180 ? 32.266 -11.244 -37.252 1.00 70.38 180 ALA A C 1
ATOM 1374 O O . ALA A 1 180 ? 31.248 -10.821 -36.710 1.00 70.38 180 ALA A O 1
ATOM 1375 N N . PHE A 1 181 ? 33.186 -11.947 -36.579 1.00 68.94 181 PHE A N 1
ATOM 1376 C CA . PHE A 1 181 ? 33.086 -12.216 -35.137 1.00 68.94 181 PHE A CA 1
ATOM 1377 C C . PHE A 1 181 ? 33.188 -10.948 -34.290 1.00 68.94 181 PHE A C 1
ATOM 1379 O O . PHE A 1 181 ? 32.415 -10.804 -33.350 1.00 68.94 181 PHE A O 1
ATOM 1386 N N . GLY A 1 182 ? 34.090 -10.020 -34.627 1.00 75.12 182 GLY A N 1
ATOM 1387 C CA . GLY A 1 182 ? 34.170 -8.717 -33.963 1.00 75.12 182 GLY A CA 1
ATOM 1388 C C . GLY A 1 182 ? 32.855 -7.944 -34.068 1.00 75.12 182 GLY A C 1
ATOM 1389 O O . GLY A 1 182 ? 32.371 -7.420 -33.070 1.00 75.12 182 GLY A O 1
ATOM 1390 N N . LEU A 1 183 ? 32.224 -7.960 -35.247 1.00 71.25 183 LEU A N 1
ATOM 1391 C CA . LEU A 1 183 ? 30.918 -7.338 -35.454 1.00 71.25 183 LEU A CA 1
ATOM 1392 C C . LEU A 1 183 ? 29.819 -8.020 -34.624 1.00 71.25 183 LEU A C 1
ATOM 1394 O O . LEU A 1 183 ? 29.013 -7.338 -34.003 1.00 71.25 183 LEU A O 1
ATOM 1398 N N . CYS A 1 184 ? 29.811 -9.355 -34.571 1.00 67.81 184 CYS A N 1
ATOM 1399 C CA . CYS A 1 184 ? 28.841 -10.108 -33.773 1.00 67.81 184 CYS A CA 1
ATOM 1400 C C . CYS A 1 184 ? 29.029 -9.869 -32.269 1.00 67.81 184 CYS A C 1
ATOM 1402 O O . CYS A 1 184 ? 28.050 -9.689 -31.556 1.00 67.81 184 CYS A O 1
ATOM 1404 N N . GLY A 1 185 ? 30.276 -9.815 -31.793 1.00 74.81 185 GLY A N 1
ATOM 1405 C CA . GLY A 1 185 ? 30.587 -9.477 -30.405 1.00 74.81 185 GLY A CA 1
ATOM 1406 C C . GLY A 1 185 ? 30.092 -8.081 -30.033 1.00 74.81 185 GLY A C 1
ATOM 1407 O O . GLY A 1 185 ? 29.530 -7.909 -28.962 1.00 74.81 185 GLY A O 1
ATOM 1408 N N . LEU A 1 186 ? 30.218 -7.104 -30.936 1.00 72.56 186 LEU A N 1
ATOM 1409 C CA . LEU A 1 186 ? 29.688 -5.754 -30.725 1.00 72.56 186 LEU A CA 1
ATOM 1410 C C . LEU A 1 186 ? 28.155 -5.710 -30.683 1.00 72.56 186 LEU A C 1
ATOM 1412 O O . LEU A 1 186 ? 27.607 -4.961 -29.881 1.00 72.56 186 LEU A O 1
ATOM 1416 N N . VAL A 1 187 ? 27.469 -6.524 -31.492 1.00 70.44 187 VAL A N 1
ATOM 1417 C CA . VAL A 1 187 ? 26.000 -6.647 -31.442 1.00 70.44 187 VAL A CA 1
ATOM 1418 C C . VAL A 1 187 ? 25.556 -7.256 -30.113 1.00 70.44 187 VAL A C 1
ATOM 1420 O O . VAL A 1 187 ? 24.704 -6.687 -29.440 1.00 70.44 187 VAL A O 1
ATOM 1423 N N . ILE A 1 188 ? 26.191 -8.347 -29.682 1.00 71.62 188 ILE A N 1
ATOM 1424 C CA . ILE A 1 188 ? 25.899 -8.966 -28.383 1.00 71.62 188 ILE A CA 1
ATOM 1425 C C . ILE A 1 188 ? 26.153 -7.962 -27.251 1.00 71.62 188 ILE A C 1
ATOM 1427 O O . ILE A 1 188 ? 25.301 -7.775 -26.394 1.00 71.62 188 ILE A O 1
ATOM 1431 N N . LEU A 1 189 ? 27.287 -7.253 -27.267 1.00 68.44 189 LEU A N 1
ATOM 1432 C CA . LEU A 1 189 ? 27.596 -6.236 -26.256 1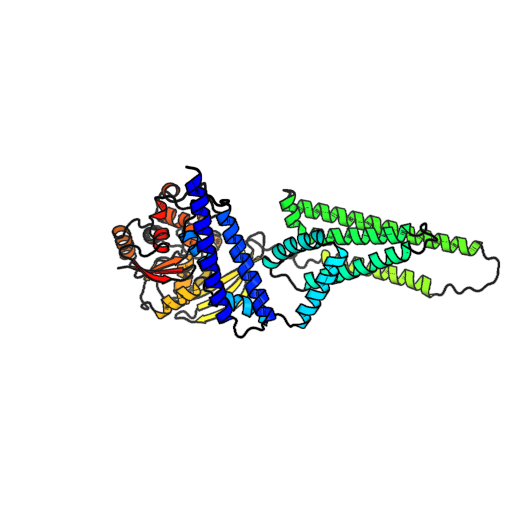.00 68.44 189 LEU A CA 1
ATOM 1433 C C . LEU A 1 189 ? 26.594 -5.071 -26.254 1.00 68.44 189 LEU A C 1
ATOM 1435 O O . LEU A 1 189 ? 26.402 -4.458 -25.207 1.00 68.44 189 LEU A O 1
ATOM 1439 N N . SER A 1 190 ? 25.935 -4.779 -27.381 1.00 71.94 190 SER A N 1
ATOM 1440 C CA . SER A 1 190 ? 24.893 -3.746 -27.438 1.00 71.94 190 SER A CA 1
ATOM 1441 C C . SER A 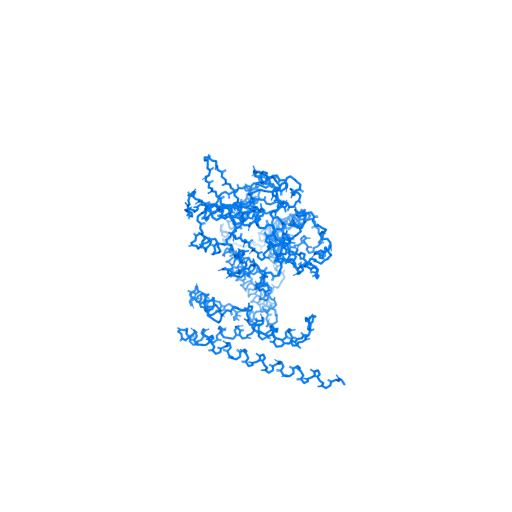1 190 ? 23.611 -4.140 -26.705 1.00 71.94 190 SER A C 1
ATOM 1443 O O . SER A 1 190 ? 23.016 -3.283 -26.055 1.00 71.94 190 SER A O 1
ATOM 1445 N N . ASP A 1 191 ? 23.261 -5.429 -26.690 1.00 66.75 191 ASP A N 1
ATOM 1446 C CA . ASP A 1 191 ? 22.143 -5.946 -25.888 1.00 66.75 191 ASP A CA 1
ATOM 1447 C C . ASP A 1 191 ? 22.450 -5.894 -24.379 1.00 66.75 191 ASP A C 1
ATOM 1449 O O . ASP A 1 191 ? 21.543 -5.807 -23.554 1.00 66.75 191 ASP A O 1
ATOM 1453 N N . PHE A 1 192 ? 23.736 -5.863 -24.009 1.00 68.38 192 PHE A N 1
ATOM 1454 C CA . PHE A 1 192 ? 24.208 -5.751 -22.624 1.00 68.38 192 PHE A CA 1
ATOM 1455 C C . PHE A 1 192 ? 24.653 -4.332 -22.227 1.00 68.38 192 PHE A C 1
ATOM 1457 O O . PHE A 1 192 ? 25.287 -4.155 -21.184 1.00 68.38 192 PHE A O 1
ATOM 1464 N N . ARG A 1 193 ? 24.325 -3.300 -23.019 1.00 75.25 193 ARG A N 1
ATOM 1465 C CA . ARG A 1 193 ? 24.822 -1.921 -22.818 1.00 75.25 193 ARG A CA 1
ATOM 1466 C C . ARG A 1 193 ? 24.629 -1.379 -21.397 1.00 75.25 193 ARG A C 1
ATOM 1468 O O . ARG A 1 193 ? 25.566 -0.826 -20.831 1.00 75.25 193 ARG A O 1
ATOM 1475 N N . TRP A 1 194 ? 23.469 -1.630 -20.789 1.00 57.16 194 TRP A N 1
ATOM 1476 C CA . TRP A 1 194 ? 23.133 -1.112 -19.463 1.00 57.16 194 TRP A CA 1
ATOM 1477 C C . TRP A 1 194 ? 23.959 -1.789 -18.363 1.00 57.16 194 TRP A C 1
ATOM 1479 O O . TRP A 1 194 ? 24.426 -1.136 -17.434 1.00 57.16 194 TRP A O 1
ATOM 1489 N N . GLN A 1 195 ? 24.231 -3.089 -18.512 1.00 60.81 195 GLN A N 1
ATOM 1490 C CA . GLN A 1 195 ? 25.101 -3.827 -17.595 1.00 60.81 195 GLN A CA 1
ATOM 1491 C C . GLN A 1 195 ? 26.553 -3.353 -17.707 1.00 60.81 195 GLN A C 1
ATOM 1493 O O . GLN A 1 195 ? 27.238 -3.230 -16.694 1.00 60.81 195 GLN A O 1
ATOM 1498 N N . LEU A 1 196 ? 27.016 -3.029 -18.920 1.00 61.03 196 LEU A N 1
ATOM 1499 C CA . LEU A 1 196 ? 28.335 -2.428 -19.131 1.00 61.03 196 LEU A CA 1
ATOM 1500 C C . LEU A 1 196 ? 28.408 -1.020 -18.523 1.00 61.03 196 LEU A C 1
ATOM 1502 O O . LEU A 1 196 ? 29.386 -0.709 -17.848 1.00 61.03 196 LEU A O 1
ATOM 1506 N N . ALA A 1 197 ? 27.380 -0.190 -18.710 1.00 65.56 197 ALA A N 1
ATOM 1507 C CA . ALA A 1 197 ? 27.304 1.157 -18.144 1.00 65.56 197 ALA A CA 1
ATOM 1508 C C . ALA A 1 197 ? 27.371 1.123 -16.610 1.00 65.56 197 ALA A C 1
ATOM 1510 O O . ALA A 1 197 ? 28.200 1.805 -16.004 1.00 65.56 197 ALA A O 1
ATOM 1511 N N . TRP A 1 198 ? 26.584 0.237 -15.993 1.00 68.56 198 TRP A N 1
ATOM 1512 C CA . TRP A 1 198 ? 26.607 -0.009 -14.554 1.00 68.56 198 TRP A CA 1
ATOM 1513 C C . TRP A 1 198 ? 27.968 -0.528 -14.068 1.00 68.56 198 TRP A C 1
ATOM 1515 O O . TRP A 1 198 ? 28.540 0.033 -13.135 1.00 68.56 198 TRP A O 1
ATOM 1525 N N . TYR A 1 199 ? 28.532 -1.545 -14.733 1.00 72.06 199 TYR A N 1
ATOM 1526 C CA . TYR A 1 199 ? 29.815 -2.148 -14.354 1.00 72.06 199 TYR A CA 1
ATOM 1527 C C . TYR A 1 199 ? 30.986 -1.159 -14.440 1.00 72.06 199 TYR A C 1
ATOM 1529 O O . TYR A 1 199 ? 31.871 -1.160 -13.585 1.00 72.06 199 TYR A O 1
ATOM 1537 N N . PHE A 1 200 ? 30.998 -0.300 -15.463 1.00 65.50 200 PHE A N 1
ATOM 1538 C CA . PHE A 1 200 ? 32.049 0.700 -15.659 1.00 65.50 200 PHE A CA 1
ATOM 1539 C C . PHE A 1 200 ? 31.771 2.039 -14.959 1.00 65.50 200 PHE A C 1
ATOM 1541 O O . PHE A 1 200 ? 32.647 2.903 -14.968 1.00 65.50 200 PHE A O 1
ATOM 1548 N N . GLY A 1 201 ? 30.600 2.219 -14.337 1.00 75.62 201 GLY A N 1
ATOM 1549 C CA . GLY A 1 201 ? 30.220 3.465 -13.668 1.00 75.62 201 GLY A CA 1
ATOM 1550 C C . GLY A 1 201 ? 30.143 4.661 -14.621 1.00 75.62 201 GLY A C 1
ATOM 1551 O O . GLY A 1 201 ? 30.548 5.766 -14.260 1.00 75.62 201 GLY A O 1
ATOM 1552 N N . VAL A 1 202 ? 29.679 4.435 -15.852 1.00 82.56 202 VAL A N 1
ATOM 1553 C CA . VAL A 1 202 ? 29.551 5.457 -16.902 1.00 82.56 202 VAL A CA 1
ATOM 1554 C C . VAL A 1 202 ? 28.109 5.553 -17.390 1.00 82.56 202 VAL A C 1
ATOM 1556 O O . VAL A 1 202 ? 27.304 4.655 -17.169 1.00 82.56 202 VAL A O 1
ATOM 1559 N N . ASP A 1 203 ? 27.788 6.653 -18.063 1.00 78.00 203 ASP A N 1
ATOM 1560 C CA . ASP A 1 203 ? 26.470 6.879 -18.655 1.00 78.00 203 ASP A CA 1
ATOM 1561 C C . ASP A 1 203 ? 26.176 5.882 -19.802 1.00 78.00 203 ASP A C 1
ATOM 1563 O O . ASP A 1 203 ? 27.072 5.550 -20.585 1.00 78.00 203 ASP A O 1
ATOM 1567 N N . ASP A 1 204 ? 24.928 5.409 -19.928 1.00 68.44 204 ASP A N 1
ATOM 1568 C CA . ASP A 1 204 ? 24.510 4.469 -20.989 1.00 68.44 204 ASP A CA 1
ATOM 1569 C C . ASP A 1 204 ? 24.749 5.046 -22.394 1.00 68.44 204 ASP A C 1
ATOM 1571 O O . ASP A 1 204 ? 25.188 4.333 -23.301 1.00 68.44 204 ASP A O 1
ATOM 1575 N N . GLN A 1 205 ? 24.579 6.363 -22.562 1.00 73.81 205 GLN A N 1
ATOM 1576 C CA . GLN A 1 205 ? 24.861 7.050 -23.819 1.00 73.81 205 GLN A CA 1
ATOM 1577 C C . GLN A 1 205 ? 26.344 6.945 -24.190 1.00 73.81 205 GLN A C 1
ATOM 1579 O O . GLN A 1 205 ? 26.674 6.775 -25.363 1.00 73.81 205 GLN A O 1
ATOM 1584 N N . TYR A 1 206 ? 27.247 6.980 -23.206 1.00 78.44 206 TYR A N 1
ATOM 1585 C CA . TYR A 1 206 ? 28.681 6.836 -23.451 1.00 78.44 206 TYR A CA 1
ATOM 1586 C C . TYR A 1 206 ? 29.034 5.432 -23.967 1.00 78.44 206 TYR A C 1
ATOM 1588 O O . TYR A 1 206 ? 29.813 5.299 -24.915 1.00 78.44 206 TYR A O 1
ATOM 1596 N N . ILE A 1 207 ? 28.438 4.379 -23.393 1.00 77.12 207 ILE A N 1
ATOM 1597 C CA . ILE A 1 207 ? 28.616 3.000 -23.878 1.00 77.12 207 ILE A CA 1
ATOM 1598 C C . ILE A 1 207 ? 28.022 2.837 -25.279 1.00 77.12 207 ILE A C 1
ATOM 1600 O O . ILE A 1 207 ? 28.656 2.229 -26.145 1.00 77.12 207 ILE A O 1
ATOM 1604 N N . GLN A 1 208 ? 26.848 3.417 -25.532 1.00 78.25 208 GLN A N 1
ATOM 1605 C CA . GLN A 1 208 ? 26.221 3.402 -26.851 1.00 78.25 208 GLN A CA 1
ATOM 1606 C C . GLN A 1 208 ? 27.106 4.072 -27.914 1.00 78.25 208 GLN A C 1
ATOM 1608 O O . GLN A 1 208 ? 27.327 3.491 -28.979 1.00 78.25 208 GLN A O 1
ATOM 1613 N N . ASP A 1 209 ? 27.654 5.253 -27.624 1.00 77.19 209 ASP A N 1
ATOM 1614 C CA . ASP A 1 209 ? 28.530 5.982 -28.543 1.00 77.19 209 ASP A CA 1
ATOM 1615 C C . ASP A 1 209 ? 29.831 5.206 -28.814 1.00 77.19 209 ASP A C 1
ATOM 1617 O O . ASP A 1 209 ? 30.298 5.135 -29.956 1.00 77.19 209 ASP A O 1
ATOM 1621 N N . LEU A 1 210 ? 30.393 4.558 -27.786 1.00 77.81 210 LEU A N 1
ATOM 1622 C CA . LEU A 1 210 ? 31.588 3.722 -27.907 1.00 77.81 210 LEU A CA 1
ATOM 1623 C C . LEU A 1 210 ? 31.338 2.478 -28.774 1.00 77.81 210 LEU A C 1
ATOM 1625 O O . LEU A 1 210 ? 32.148 2.168 -29.654 1.00 77.81 210 LEU A O 1
ATOM 1629 N N . LEU A 1 211 ? 30.221 1.779 -28.561 1.00 78.38 211 LEU A N 1
ATOM 1630 C CA . LEU A 1 211 ? 29.835 0.614 -29.361 1.00 78.38 211 LEU A CA 1
ATOM 1631 C C . LEU A 1 211 ? 29.554 1.006 -30.813 1.00 78.38 211 LEU A C 1
ATOM 1633 O O . LEU A 1 211 ? 29.998 0.313 -31.730 1.00 78.38 211 LEU A O 1
ATOM 1637 N N . LEU A 1 212 ? 28.897 2.147 -31.040 1.00 77.56 212 LEU A N 1
ATOM 1638 C CA . LEU A 1 212 ? 28.641 2.673 -32.379 1.00 77.56 212 LEU A CA 1
ATOM 1639 C C . LEU A 1 212 ? 29.946 3.042 -33.102 1.00 77.56 212 LEU A C 1
ATOM 1641 O O . LEU A 1 212 ? 30.118 2.722 -34.284 1.00 77.56 212 LEU A O 1
ATOM 1645 N N . ALA A 1 213 ? 30.894 3.665 -32.397 1.00 75.25 213 ALA A N 1
ATOM 1646 C CA . ALA A 1 213 ? 32.217 3.968 -32.932 1.00 75.25 213 ALA A CA 1
ATOM 1647 C C . ALA A 1 213 ? 32.990 2.685 -33.279 1.00 75.25 213 ALA A C 1
ATOM 1649 O O . ALA A 1 213 ? 33.542 2.575 -34.378 1.00 75.25 213 ALA A O 1
ATOM 1650 N N . ALA A 1 214 ? 32.979 1.687 -32.391 1.00 75.88 214 ALA A N 1
ATOM 1651 C CA . ALA A 1 214 ? 33.616 0.395 -32.626 1.00 75.88 214 ALA A CA 1
ATOM 1652 C C . ALA A 1 214 ? 33.004 -0.327 -33.837 1.00 75.88 214 ALA A C 1
ATOM 1654 O O . ALA A 1 214 ? 33.744 -0.771 -34.719 1.00 75.88 214 ALA A O 1
ATOM 1655 N N . LEU A 1 215 ? 31.670 -0.358 -33.942 1.00 76.56 215 LEU A N 1
ATOM 1656 C CA . LEU A 1 215 ? 30.949 -0.954 -35.068 1.00 76.56 215 LEU A CA 1
ATOM 1657 C C . LEU A 1 215 ? 31.320 -0.259 -36.383 1.00 76.56 215 LEU A C 1
ATOM 1659 O O . LEU A 1 215 ? 31.650 -0.918 -37.370 1.00 76.56 215 LEU A O 1
ATOM 1663 N N . THR A 1 216 ? 31.351 1.075 -36.378 1.00 76.50 216 THR A N 1
ATOM 1664 C CA . THR A 1 216 ? 31.731 1.890 -37.539 1.00 76.50 216 THR A CA 1
ATOM 1665 C C . THR A 1 216 ? 33.151 1.565 -38.002 1.00 76.50 216 THR A C 1
ATOM 1667 O O . THR A 1 216 ? 33.378 1.322 -39.190 1.00 76.50 216 THR A O 1
ATOM 1670 N N . VAL A 1 217 ? 34.109 1.486 -37.075 1.00 74.75 217 VAL A N 1
ATOM 1671 C CA . VAL A 1 217 ? 35.498 1.123 -37.389 1.00 74.75 217 VAL A CA 1
ATOM 1672 C C . VAL A 1 217 ? 35.581 -0.303 -37.938 1.00 74.75 217 VAL A C 1
ATOM 1674 O O . VAL A 1 217 ? 36.211 -0.513 -38.976 1.00 74.75 217 VAL A O 1
ATOM 1677 N N . THR A 1 218 ? 34.918 -1.280 -37.310 1.00 76.81 218 THR A N 1
ATOM 1678 C CA . THR A 1 218 ? 34.893 -2.669 -37.800 1.00 76.81 218 THR A CA 1
ATOM 1679 C C . THR A 1 218 ? 34.321 -2.750 -39.217 1.00 76.81 218 THR A C 1
ATOM 1681 O O . THR A 1 218 ? 34.899 -3.426 -40.074 1.00 76.81 218 THR A O 1
ATOM 1684 N N . MET A 1 219 ? 33.248 -2.010 -39.513 1.00 70.75 219 MET A N 1
ATOM 1685 C CA . MET A 1 219 ? 32.676 -1.958 -40.859 1.00 70.75 219 MET A CA 1
ATOM 1686 C C . MET A 1 219 ? 33.627 -1.338 -41.888 1.00 70.75 219 MET A C 1
ATOM 1688 O O . MET A 1 219 ? 33.774 -1.888 -42.982 1.00 70.75 219 MET A O 1
ATOM 1692 N N . ILE A 1 220 ? 34.313 -0.239 -41.551 1.00 76.44 220 ILE A N 1
ATOM 1693 C CA . ILE A 1 220 ? 35.316 0.380 -42.434 1.00 76.44 220 ILE A CA 1
ATOM 1694 C C . ILE A 1 220 ? 36.431 -0.624 -42.751 1.00 76.44 220 ILE A C 1
ATOM 1696 O O . ILE A 1 220 ? 36.806 -0.794 -43.913 1.00 76.44 220 ILE A O 1
ATOM 1700 N N . VAL A 1 221 ? 36.930 -1.341 -41.740 1.00 75.75 221 VAL A N 1
ATOM 1701 C CA . VAL A 1 221 ? 37.985 -2.347 -41.923 1.00 75.75 221 VAL A CA 1
ATOM 1702 C C . VAL A 1 221 ? 37.506 -3.496 -42.816 1.00 75.75 221 VAL A C 1
ATOM 1704 O O . VAL A 1 221 ? 38.243 -3.906 -43.715 1.00 75.75 221 VAL A O 1
ATOM 1707 N N . MET A 1 222 ? 36.269 -3.977 -42.649 1.00 74.38 222 MET A N 1
ATOM 1708 C CA . MET A 1 222 ? 35.693 -5.000 -43.532 1.00 74.38 222 MET A CA 1
ATOM 1709 C C . MET A 1 222 ? 35.558 -4.520 -44.977 1.00 74.38 222 MET A C 1
ATOM 1711 O O . MET A 1 222 ? 35.905 -5.260 -45.900 1.00 74.38 222 MET A O 1
ATOM 1715 N N . ALA A 1 223 ? 35.110 -3.282 -45.193 1.00 74.88 223 ALA A N 1
ATOM 1716 C CA . ALA A 1 223 ? 34.991 -2.708 -46.530 1.00 74.88 223 ALA A CA 1
ATOM 1717 C C . ALA A 1 223 ? 36.361 -2.597 -47.224 1.00 74.88 223 ALA A C 1
ATOM 1719 O O . ALA A 1 223 ? 36.506 -2.965 -48.396 1.00 74.88 223 ALA A O 1
ATOM 1720 N N . LEU A 1 224 ? 37.391 -2.159 -46.494 1.00 77.00 224 LEU A N 1
ATOM 1721 C CA . LEU A 1 224 ? 38.764 -2.078 -47.000 1.00 77.00 224 LEU A CA 1
ATOM 1722 C C . LEU A 1 224 ? 39.353 -3.467 -47.284 1.00 77.00 224 LEU A C 1
ATOM 1724 O O . LEU A 1 224 ? 39.946 -3.670 -48.346 1.00 77.00 224 LEU A O 1
ATOM 1728 N N . ALA A 1 225 ? 39.148 -4.438 -46.389 1.00 76.06 225 ALA A N 1
ATOM 1729 C CA . ALA A 1 225 ? 39.593 -5.819 -46.575 1.00 76.06 225 ALA A CA 1
ATOM 1730 C C . ALA A 1 225 ? 38.915 -6.477 -47.790 1.00 76.06 225 ALA A C 1
ATOM 1732 O O . ALA A 1 225 ? 39.589 -7.097 -48.618 1.00 76.06 225 ALA A O 1
ATOM 1733 N N . GLY A 1 226 ? 37.603 -6.278 -47.945 1.00 76.19 226 GLY A N 1
ATOM 1734 C CA . GLY A 1 226 ? 36.840 -6.721 -49.111 1.00 76.19 226 GLY A CA 1
ATOM 1735 C C . GLY A 1 226 ? 37.352 -6.089 -50.406 1.00 76.19 226 GLY A C 1
ATOM 1736 O O . GLY A 1 226 ? 37.620 -6.793 -51.380 1.00 76.19 226 GLY A O 1
ATOM 1737 N N . THR A 1 227 ? 37.590 -4.775 -50.406 1.00 77.94 227 THR A N 1
ATOM 1738 C CA . THR A 1 227 ? 38.137 -4.053 -51.568 1.00 77.94 227 THR A CA 1
ATOM 1739 C C . THR A 1 227 ? 39.532 -4.557 -51.947 1.00 77.94 227 THR A C 1
ATOM 1741 O O . THR A 1 227 ? 39.818 -4.799 -53.123 1.00 77.94 227 THR A O 1
ATOM 1744 N N . TRP A 1 228 ? 40.401 -4.778 -50.958 1.00 80.38 228 TRP A N 1
ATOM 1745 C CA . TRP A 1 228 ? 41.743 -5.318 -51.172 1.00 80.38 228 TRP A CA 1
ATOM 1746 C C . TRP A 1 228 ? 41.712 -6.736 -51.754 1.00 80.38 228 TRP A C 1
ATOM 1748 O O . TRP A 1 228 ? 42.485 -7.049 -52.665 1.00 80.38 228 TRP A O 1
ATOM 1758 N N . LEU A 1 229 ? 40.789 -7.580 -51.286 1.00 75.12 229 LEU A N 1
ATOM 1759 C CA . LEU A 1 229 ? 40.566 -8.923 -51.817 1.00 75.12 229 LEU A CA 1
ATOM 1760 C C . LEU A 1 229 ? 40.119 -8.910 -53.273 1.00 75.12 229 LEU A C 1
ATOM 1762 O O . LEU A 1 229 ? 40.691 -9.630 -54.095 1.00 75.12 229 LEU A O 1
ATOM 1766 N N . ILE A 1 230 ? 39.151 -8.054 -53.606 1.00 75.81 230 ILE A N 1
ATOM 1767 C CA . ILE A 1 230 ? 38.688 -7.863 -54.984 1.00 75.81 230 ILE A CA 1
ATOM 1768 C C . ILE A 1 230 ? 39.858 -7.419 -55.870 1.00 75.81 230 ILE A C 1
ATOM 1770 O O . ILE A 1 230 ? 40.063 -7.975 -56.952 1.00 75.81 230 ILE A O 1
ATOM 1774 N N . TRP A 1 231 ? 40.677 -6.471 -55.404 1.00 80.62 231 TRP A N 1
ATOM 1775 C CA . TRP A 1 231 ? 41.853 -6.001 -56.138 1.00 80.62 231 TRP A CA 1
ATOM 1776 C C . TRP A 1 231 ? 42.906 -7.098 -56.339 1.00 80.62 231 TRP A C 1
ATOM 1778 O O . TRP A 1 231 ? 43.407 -7.277 -57.453 1.00 80.62 231 TRP A O 1
ATOM 1788 N N . ARG A 1 232 ? 43.225 -7.874 -55.295 1.00 75.69 232 ARG A N 1
ATOM 1789 C CA . ARG A 1 232 ? 44.152 -9.012 -55.386 1.00 75.69 232 ARG A CA 1
ATOM 1790 C C . ARG A 1 232 ? 43.653 -10.066 -56.362 1.00 75.69 232 ARG A C 1
ATOM 1792 O O . ARG A 1 232 ? 44.437 -10.534 -57.187 1.00 75.69 232 ARG A O 1
ATOM 1799 N N . PHE A 1 233 ? 42.365 -10.392 -56.312 1.00 69.38 233 PHE A N 1
ATOM 1800 C CA . PHE A 1 233 ? 41.747 -11.337 -57.233 1.00 69.38 233 PHE A CA 1
ATOM 1801 C C . PHE A 1 233 ? 41.815 -10.828 -58.680 1.00 69.38 233 PHE A C 1
ATOM 1803 O O . PHE A 1 233 ? 42.269 -11.542 -59.573 1.00 69.38 233 PHE A O 1
ATOM 1810 N N . ALA A 1 234 ? 41.477 -9.556 -58.914 1.00 72.44 234 ALA A N 1
ATOM 1811 C CA . ALA A 1 234 ? 41.591 -8.926 -60.229 1.00 72.44 234 ALA A CA 1
ATOM 1812 C C . ALA A 1 234 ? 43.039 -8.916 -60.755 1.00 72.44 234 ALA A C 1
ATOM 1814 O O . ALA A 1 234 ? 43.271 -9.131 -61.947 1.00 72.44 234 ALA A O 1
ATOM 1815 N N . ARG A 1 235 ? 44.028 -8.699 -59.879 1.00 75.44 235 ARG A N 1
ATOM 1816 C CA . ARG A 1 235 ? 45.452 -8.728 -60.236 1.00 75.44 235 ARG A CA 1
ATOM 1817 C C . ARG A 1 235 ? 45.933 -10.141 -60.574 1.00 75.44 235 ARG A C 1
ATOM 1819 O O . ARG A 1 235 ? 46.626 -10.295 -61.576 1.00 75.44 235 ARG A O 1
ATOM 1826 N N . ALA A 1 236 ? 45.540 -11.146 -59.790 1.00 70.56 236 ALA A N 1
ATOM 1827 C CA . ALA A 1 236 ? 45.854 -12.552 -60.050 1.00 70.56 236 ALA A CA 1
ATOM 1828 C C . ALA A 1 236 ? 45.265 -13.029 -61.390 1.00 70.56 236 ALA A C 1
ATOM 1830 O O . ALA A 1 236 ? 45.942 -13.698 -62.174 1.00 70.56 236 ALA A O 1
ATOM 1831 N N . MET A 1 237 ? 44.039 -12.596 -61.703 1.00 65.06 237 MET A N 1
ATOM 1832 C CA . MET A 1 237 ? 43.401 -12.845 -62.999 1.00 65.06 237 MET A CA 1
ATOM 1833 C C . MET A 1 237 ? 44.230 -12.259 -64.154 1.00 65.06 237 MET A C 1
ATOM 1835 O O . MET A 1 237 ? 44.555 -12.987 -65.093 1.00 65.06 237 MET A O 1
ATOM 1839 N N . ARG A 1 238 ? 44.673 -10.994 -64.048 1.00 69.38 238 ARG A N 1
ATOM 1840 C CA . ARG A 1 238 ? 45.525 -10.341 -65.068 1.00 69.38 238 ARG A CA 1
ATOM 1841 C C . ARG A 1 238 ? 46.906 -10.985 -65.222 1.00 69.38 238 ARG A C 1
ATOM 1843 O O . ARG A 1 238 ? 47.472 -10.943 -66.312 1.00 69.38 238 ARG A O 1
ATOM 1850 N N . SER A 1 239 ? 47.486 -11.543 -64.156 1.00 65.56 239 SER A N 1
ATOM 1851 C CA . SER A 1 239 ? 48.779 -12.236 -64.249 1.00 65.56 239 SER A CA 1
ATOM 1852 C C . SER A 1 239 ? 48.660 -13.623 -64.883 1.00 65.56 239 SER A C 1
ATOM 1854 O O . SER A 1 239 ? 49.569 -14.023 -65.606 1.00 65.56 239 SER A O 1
ATOM 1856 N N . SER A 1 240 ? 47.539 -14.329 -64.677 1.00 55.34 240 SER A N 1
ATOM 1857 C CA . SER A 1 240 ? 47.302 -15.645 -65.295 1.00 55.34 240 SER A CA 1
ATOM 1858 C C . SER A 1 240 ? 47.151 -15.566 -66.822 1.00 55.34 240 SER A C 1
ATOM 1860 O O . SER A 1 240 ? 47.664 -16.428 -67.535 1.00 55.34 240 SER A O 1
ATOM 1862 N N . GLU A 1 241 ? 46.571 -14.472 -67.336 1.00 55.47 241 GLU A N 1
ATOM 1863 C CA . GLU A 1 241 ? 46.469 -14.191 -68.778 1.00 55.47 241 GLU A CA 1
ATOM 1864 C C . GLU A 1 241 ? 47.836 -14.002 -69.455 1.00 55.47 241 GLU A C 1
ATOM 1866 O O . GLU A 1 241 ? 47.953 -14.215 -70.658 1.00 55.47 241 GLU A O 1
ATOM 1871 N N . ARG A 1 242 ? 48.893 -13.641 -68.710 1.00 55.44 242 ARG A N 1
ATOM 1872 C CA . ARG A 1 242 ? 50.240 -13.446 -69.276 1.00 55.44 242 ARG A CA 1
ATOM 1873 C C . ARG A 1 242 ? 51.100 -14.710 -69.315 1.00 55.44 242 ARG A C 1
ATOM 1875 O O . ARG A 1 242 ? 52.124 -14.695 -69.987 1.00 55.44 242 ARG A O 1
ATOM 1882 N N . GLN A 1 243 ? 50.720 -15.785 -68.619 1.00 49.09 243 GLN A N 1
ATOM 1883 C CA . GLN A 1 243 ? 51.550 -16.996 -68.502 1.00 49.09 243 GLN A CA 1
ATOM 1884 C C . GLN A 1 243 ? 51.090 -18.187 -69.358 1.00 49.09 243 GLN A C 1
ATOM 1886 O O . GLN A 1 243 ? 51.741 -19.226 -69.338 1.00 49.09 243 GLN A O 1
ATOM 1891 N N . THR A 1 244 ? 50.032 -18.058 -70.164 1.00 46.66 244 THR A N 1
ATOM 1892 C CA . THR A 1 244 ? 49.574 -19.147 -71.048 1.00 46.66 244 THR A CA 1
ATOM 1893 C C . THR A 1 244 ? 49.443 -18.702 -72.506 1.00 46.66 244 THR A C 1
ATOM 1895 O O . THR A 1 244 ? 48.357 -18.517 -73.040 1.00 46.66 244 THR A O 1
ATOM 1898 N N . LEU A 1 245 ? 50.586 -18.620 -73.195 1.00 47.84 245 LEU A N 1
ATOM 1899 C CA . LEU A 1 245 ? 50.683 -18.741 -74.660 1.00 47.84 245 LEU A CA 1
ATOM 1900 C C . LEU A 1 245 ? 50.607 -20.225 -75.089 1.00 47.84 245 LEU A C 1
ATOM 1902 O O . LEU A 1 245 ? 51.423 -20.705 -75.868 1.00 47.84 245 LEU A O 1
ATOM 1906 N N . LEU A 1 246 ? 49.632 -20.973 -74.564 1.00 49.38 246 LEU A N 1
ATOM 1907 C CA . LEU A 1 246 ? 49.269 -22.305 -75.056 1.00 49.38 246 LEU A CA 1
ATOM 1908 C C . LEU A 1 246 ? 47.737 -22.398 -75.150 1.00 49.38 246 LEU A C 1
ATOM 1910 O O . LEU A 1 246 ? 47.047 -22.045 -74.192 1.00 49.38 246 LEU A O 1
ATOM 1914 N N . PRO A 1 247 ? 47.181 -22.851 -76.290 1.00 47.75 247 PRO A N 1
ATOM 1915 C CA . PRO A 1 247 ? 45.762 -22.749 -76.595 1.00 47.75 247 PRO A CA 1
ATOM 1916 C C . PRO A 1 247 ? 44.985 -23.891 -75.934 1.00 47.75 247 PRO A C 1
ATOM 1918 O O . PRO A 1 247 ? 44.472 -24.787 -76.597 1.00 47.75 247 PRO A O 1
ATOM 1921 N N . ALA A 1 248 ? 44.860 -23.856 -74.612 1.00 44.19 248 ALA A N 1
ATOM 1922 C CA . ALA A 1 248 ? 43.824 -24.604 -73.920 1.00 44.19 248 ALA A CA 1
ATOM 1923 C C . ALA A 1 248 ? 42.711 -23.618 -73.560 1.00 44.19 248 ALA A C 1
ATOM 1925 O O . ALA A 1 248 ? 42.848 -22.804 -72.649 1.00 44.19 248 ALA A O 1
ATOM 1926 N N . ARG A 1 249 ? 41.598 -23.683 -74.304 1.00 50.69 249 ARG A N 1
ATOM 1927 C CA . ARG A 1 249 ? 40.313 -23.045 -73.976 1.00 50.69 249 ARG A CA 1
ATOM 1928 C C . ARG A 1 249 ? 39.801 -23.586 -72.632 1.00 50.69 249 ARG A C 1
ATOM 1930 O O . ARG A 1 249 ? 38.881 -24.397 -72.583 1.00 50.69 249 ARG A O 1
ATOM 1937 N N . GLY A 1 250 ? 40.389 -23.134 -71.533 1.00 45.06 250 GLY A N 1
ATOM 1938 C CA . GLY A 1 250 ? 39.871 -23.327 -70.191 1.00 45.06 250 GLY A CA 1
ATOM 1939 C C . GLY A 1 250 ? 38.749 -22.330 -69.966 1.00 45.06 250 GLY A C 1
ATOM 1940 O O . GLY A 1 250 ? 38.998 -21.155 -69.715 1.00 45.06 250 GLY A O 1
ATOM 1941 N N . ARG A 1 251 ? 37.502 -22.793 -70.092 1.00 50.03 251 ARG A N 1
ATOM 1942 C CA . ARG A 1 251 ? 36.306 -22.077 -69.638 1.00 50.03 251 ARG A CA 1
ATOM 1943 C C . ARG A 1 251 ? 36.463 -21.763 -68.147 1.00 50.03 251 ARG A C 1
ATOM 1945 O O . ARG A 1 251 ? 35.991 -22.527 -67.312 1.00 50.03 251 ARG A O 1
ATOM 1952 N N . PHE A 1 252 ? 37.059 -20.625 -67.801 1.00 46.84 252 PHE A N 1
ATOM 1953 C CA . PHE A 1 252 ? 36.720 -19.973 -66.543 1.00 46.84 252 PHE A CA 1
ATOM 1954 C C . PHE A 1 252 ? 35.259 -19.561 -66.687 1.00 46.84 252 PHE A C 1
ATOM 1956 O O . PHE A 1 252 ? 34.910 -18.635 -67.424 1.00 46.84 252 PHE A O 1
ATOM 1963 N N . SER A 1 253 ? 34.397 -20.415 -66.139 1.00 53.78 253 SER A N 1
ATOM 1964 C CA . SER A 1 253 ? 32.970 -20.413 -66.406 1.00 53.78 253 SER A CA 1
ATOM 1965 C C . SER A 1 253 ? 32.394 -19.051 -66.029 1.00 53.78 253 SER A C 1
ATOM 1967 O O . SER A 1 253 ? 32.804 -18.425 -65.049 1.00 53.78 253 SER A O 1
ATOM 1969 N N . ARG A 1 254 ? 31.401 -18.589 -66.794 1.00 56.88 254 ARG A N 1
ATOM 1970 C CA . ARG A 1 254 ? 30.584 -17.412 -66.453 1.00 56.88 254 ARG A CA 1
ATOM 1971 C C . ARG A 1 254 ? 30.127 -17.409 -64.978 1.00 56.88 254 ARG A C 1
ATOM 1973 O O . ARG A 1 254 ? 29.879 -16.337 -64.439 1.00 56.88 254 ARG A O 1
ATOM 1980 N N . GLY A 1 255 ? 30.101 -18.575 -64.322 1.00 56.91 255 GLY A N 1
ATOM 1981 C CA . GLY A 1 255 ? 29.810 -18.760 -62.903 1.00 56.91 255 GLY A CA 1
ATOM 1982 C C . GLY A 1 255 ? 30.727 -18.002 -61.938 1.00 56.91 255 GLY A C 1
ATOM 1983 O O . GLY A 1 255 ? 30.217 -17.463 -60.968 1.00 56.91 255 GLY A O 1
ATOM 1984 N N . GLY A 1 256 ? 32.033 -17.862 -62.199 1.00 61.97 256 GLY A N 1
ATOM 1985 C CA . GLY A 1 256 ? 32.935 -17.161 -61.264 1.00 61.97 256 GLY A CA 1
ATOM 1986 C C . GLY A 1 256 ? 32.676 -15.651 -61.182 1.00 61.97 256 GLY A C 1
ATOM 1987 O O . GLY A 1 256 ? 32.628 -15.072 -60.100 1.00 61.97 256 GLY A O 1
ATOM 1988 N N . LYS A 1 257 ? 32.433 -15.010 -62.333 1.00 64.12 257 LYS A N 1
ATOM 1989 C CA . LYS A 1 257 ? 32.073 -13.581 -62.395 1.00 64.12 257 LYS A CA 1
ATOM 1990 C C . LYS A 1 257 ? 30.667 -13.331 -61.844 1.00 64.12 257 LYS A C 1
ATOM 1992 O O . LYS A 1 257 ? 30.456 -12.338 -61.155 1.00 64.12 257 LYS A O 1
ATOM 1997 N N . LEU A 1 258 ? 29.734 -14.248 -62.111 1.00 68.19 258 LEU A N 1
ATOM 1998 C CA . LEU A 1 258 ? 28.376 -14.186 -61.574 1.00 68.19 258 LEU A CA 1
ATOM 1999 C C . LEU A 1 258 ? 28.369 -14.345 -60.047 1.00 68.19 258 LEU A C 1
ATOM 2001 O O . LEU A 1 258 ? 27.687 -13.589 -59.371 1.00 68.19 258 LEU A O 1
ATOM 2005 N N . PHE A 1 259 ? 29.174 -15.256 -59.497 1.00 67.62 259 PHE A N 1
ATOM 2006 C CA . PHE A 1 259 ? 29.272 -15.475 -58.054 1.00 67.62 259 PHE A CA 1
ATOM 2007 C C . PHE A 1 259 ? 29.789 -14.242 -57.302 1.00 67.62 259 PHE A C 1
ATOM 2009 O O . PHE A 1 259 ? 29.242 -13.899 -56.258 1.00 67.62 259 PHE A O 1
ATOM 2016 N N . ILE A 1 260 ? 30.787 -13.537 -57.852 1.00 69.06 260 ILE A N 1
ATOM 2017 C CA . ILE A 1 260 ? 31.297 -12.287 -57.262 1.00 69.06 260 ILE A CA 1
ATOM 2018 C C . ILE A 1 260 ? 30.221 -11.197 -57.314 1.00 69.06 260 ILE A C 1
ATOM 2020 O O . ILE A 1 260 ? 29.955 -10.566 -56.298 1.00 69.06 260 ILE A O 1
ATOM 2024 N N . ALA A 1 261 ? 29.554 -11.013 -58.458 1.00 72.00 261 ALA A N 1
ATOM 2025 C CA . ALA A 1 261 ? 28.503 -10.006 -58.596 1.00 72.00 261 ALA A CA 1
ATOM 2026 C C . ALA A 1 261 ? 27.315 -10.270 -57.653 1.00 72.00 261 ALA A C 1
ATOM 2028 O O . ALA A 1 261 ? 26.856 -9.356 -56.973 1.00 72.00 261 ALA A O 1
ATOM 2029 N N . VAL A 1 262 ? 26.859 -11.524 -57.563 1.00 68.44 262 VAL A N 1
ATOM 2030 C CA . VAL A 1 262 ? 25.762 -11.924 -56.670 1.00 68.44 262 VAL A CA 1
ATOM 2031 C C . VAL A 1 262 ? 26.162 -11.750 -55.205 1.00 68.44 262 VAL A C 1
ATOM 2033 O O . VAL A 1 262 ? 25.394 -11.175 -54.443 1.00 68.44 262 VAL A O 1
ATOM 2036 N N . SER A 1 263 ? 27.373 -12.161 -54.816 1.00 67.38 263 SER A N 1
ATOM 2037 C CA . SER A 1 263 ? 27.864 -11.993 -53.440 1.00 67.38 263 SER A CA 1
ATOM 2038 C C . SER A 1 263 ? 27.993 -10.518 -53.042 1.00 67.38 263 SER A C 1
ATOM 2040 O O . SER A 1 263 ? 27.632 -10.152 -51.927 1.00 67.38 263 SER A O 1
ATOM 2042 N N . SER A 1 264 ? 28.461 -9.652 -53.948 1.00 70.56 264 SER A N 1
ATOM 2043 C CA . SER A 1 264 ? 28.561 -8.210 -53.691 1.00 70.56 264 SER A CA 1
ATOM 2044 C C . SER A 1 264 ? 27.192 -7.545 -53.557 1.00 70.56 264 SER A C 1
ATOM 2046 O O . SER A 1 264 ? 27.003 -6.741 -52.650 1.00 70.56 264 SER A O 1
ATOM 2048 N N . VAL A 1 265 ? 26.226 -7.899 -54.412 1.00 70.88 265 VAL A N 1
ATOM 2049 C CA . VAL A 1 265 ? 24.849 -7.391 -54.300 1.00 70.88 265 VAL A CA 1
ATOM 2050 C C . VAL A 1 265 ? 24.205 -7.878 -53.006 1.00 70.88 265 VAL A C 1
ATOM 2052 O O . VAL A 1 265 ? 23.619 -7.072 -52.299 1.00 70.88 265 VAL A O 1
ATOM 2055 N N . LEU A 1 266 ? 24.381 -9.152 -52.643 1.00 69.00 266 LEU A N 1
ATOM 2056 C CA . LEU A 1 266 ? 23.840 -9.707 -51.403 1.00 69.00 266 LEU A CA 1
ATOM 2057 C C . LEU A 1 266 ? 24.407 -8.994 -50.165 1.00 69.00 266 LEU A C 1
ATOM 2059 O O . LEU A 1 266 ? 23.645 -8.615 -49.284 1.00 69.00 266 LEU A O 1
ATOM 2063 N N . LEU A 1 267 ? 25.722 -8.750 -50.118 1.00 69.56 267 LEU A N 1
ATOM 2064 C CA . LEU A 1 267 ? 26.363 -8.019 -49.017 1.00 69.56 267 LEU A CA 1
ATOM 2065 C C . LEU A 1 267 ? 25.879 -6.565 -48.923 1.00 69.56 267 LEU A C 1
ATOM 2067 O O . LEU A 1 267 ? 25.624 -6.083 -47.824 1.00 69.56 267 LEU A O 1
ATOM 2071 N N . ILE A 1 268 ? 25.700 -5.880 -50.058 1.00 74.56 268 ILE A N 1
ATOM 2072 C CA . ILE A 1 268 ? 25.146 -4.516 -50.090 1.00 74.56 268 ILE A CA 1
ATOM 2073 C C . ILE A 1 268 ? 23.671 -4.520 -49.670 1.00 74.56 268 ILE A C 1
ATOM 2075 O O . ILE A 1 268 ? 23.248 -3.643 -48.926 1.00 74.56 268 ILE A O 1
ATOM 2079 N N . SER A 1 269 ? 22.881 -5.507 -50.089 1.00 66.19 269 SER A N 1
ATOM 2080 C CA . SER A 1 269 ? 21.480 -5.634 -49.683 1.00 66.19 269 SER A CA 1
ATOM 2081 C C . SER A 1 269 ? 21.340 -5.935 -48.192 1.00 66.19 269 SER A C 1
ATOM 2083 O O . SER A 1 269 ? 20.483 -5.338 -47.552 1.00 66.19 269 SER A O 1
ATOM 2085 N N . ILE A 1 270 ? 22.202 -6.783 -47.619 1.00 70.12 270 ILE A N 1
ATOM 2086 C CA . ILE A 1 270 ? 22.265 -7.018 -46.167 1.00 70.12 270 ILE A CA 1
ATOM 2087 C C . ILE A 1 270 ? 22.685 -5.732 -45.438 1.00 70.12 270 ILE A C 1
ATOM 2089 O O . ILE A 1 270 ? 22.096 -5.401 -44.415 1.00 70.12 270 ILE A O 1
ATOM 2093 N N . PHE A 1 271 ? 23.633 -4.963 -45.988 1.00 65.06 271 PHE A N 1
ATOM 2094 C CA . PHE A 1 271 ? 24.046 -3.663 -45.446 1.00 65.06 271 PHE A CA 1
ATOM 2095 C C . PHE A 1 271 ? 22.910 -2.630 -45.455 1.00 65.06 271 PHE A C 1
ATOM 2097 O O . PHE A 1 271 ? 22.700 -1.938 -44.462 1.00 65.06 271 PHE A O 1
ATOM 2104 N N . VAL A 1 272 ? 22.163 -2.523 -46.558 1.00 69.50 272 VAL A N 1
ATOM 2105 C CA . VAL A 1 272 ? 21.038 -1.585 -46.675 1.00 69.50 272 VAL A CA 1
ATOM 2106 C C . VAL A 1 272 ? 19.875 -2.030 -45.794 1.00 69.50 272 VAL A C 1
ATOM 2108 O O . VAL A 1 272 ? 19.330 -1.200 -45.080 1.00 69.50 272 VAL A O 1
ATOM 2111 N N . ALA A 1 273 ? 19.527 -3.320 -45.788 1.00 66.62 273 ALA A N 1
ATOM 2112 C CA . ALA A 1 273 ? 18.438 -3.851 -44.971 1.00 66.62 273 ALA A CA 1
ATOM 2113 C C . ALA A 1 273 ? 18.747 -3.754 -43.470 1.00 66.62 273 ALA A C 1
ATOM 2115 O O . ALA A 1 273 ? 17.906 -3.269 -42.722 1.00 66.62 273 ALA A O 1
ATOM 2116 N N . GLY A 1 274 ? 19.962 -4.129 -43.053 1.00 64.12 274 GLY A N 1
ATOM 2117 C CA . GLY A 1 274 ? 20.409 -4.055 -41.661 1.00 64.12 274 GLY A CA 1
ATOM 2118 C C . GLY A 1 274 ? 20.438 -2.623 -41.128 1.00 64.12 274 GLY A C 1
ATOM 2119 O O . GLY A 1 274 ? 19.898 -2.360 -40.055 1.00 64.12 274 GLY A O 1
ATOM 2120 N N . ASN A 1 275 ? 20.974 -1.673 -41.906 1.00 58.97 275 ASN A N 1
ATOM 2121 C CA . ASN A 1 275 ? 20.944 -0.259 -41.526 1.00 58.97 275 ASN A CA 1
ATOM 2122 C C . ASN A 1 275 ? 19.528 0.320 -41.556 1.00 58.97 275 ASN A C 1
ATOM 2124 O O . ASN A 1 275 ? 19.215 1.147 -40.710 1.00 58.97 275 ASN A O 1
ATOM 2128 N N . HIS A 1 276 ? 18.652 -0.116 -42.469 1.00 53.62 276 HIS A N 1
ATOM 2129 C CA . HIS A 1 276 ? 17.258 0.323 -42.442 1.00 53.62 276 HIS A CA 1
ATOM 2130 C C . HIS A 1 276 ? 16.542 -0.176 -41.191 1.00 53.62 276 HIS A C 1
ATOM 2132 O O . HIS A 1 276 ? 15.842 0.614 -40.585 1.00 53.62 276 HIS A O 1
ATOM 2138 N N . THR A 1 277 ? 16.742 -1.419 -40.749 1.00 55.75 277 THR A N 1
ATOM 2139 C CA . THR A 1 277 ? 16.140 -1.922 -39.498 1.00 55.75 277 THR A CA 1
ATOM 2140 C C . THR A 1 277 ? 16.713 -1.286 -38.229 1.00 55.75 277 THR A C 1
ATOM 2142 O O . THR A 1 277 ? 16.016 -1.233 -37.226 1.00 55.75 277 THR A O 1
ATOM 2145 N N . TRP A 1 278 ? 17.953 -0.785 -38.258 1.00 52.47 278 TRP A N 1
ATOM 2146 C CA . TRP A 1 278 ? 18.562 -0.076 -37.122 1.00 52.47 278 TRP A CA 1
ATOM 2147 C C . TRP A 1 278 ? 18.235 1.426 -37.099 1.00 52.47 278 TRP A C 1
ATOM 2149 O O . TRP A 1 278 ? 18.073 2.002 -36.028 1.00 52.47 278 TRP A O 1
ATOM 2159 N N . LEU A 1 279 ? 18.120 2.069 -38.269 1.00 48.47 279 LEU A N 1
ATOM 2160 C CA . LEU A 1 279 ? 17.758 3.488 -38.396 1.00 48.47 279 LEU A CA 1
ATOM 2161 C C . LEU A 1 279 ? 16.241 3.711 -38.354 1.00 48.47 279 LEU A C 1
ATOM 2163 O O . LEU A 1 279 ? 15.796 4.734 -37.845 1.00 48.47 279 LEU A O 1
ATOM 2167 N N . TYR A 1 280 ? 15.443 2.753 -38.834 1.00 44.28 280 TYR A N 1
ATOM 2168 C CA . TYR A 1 280 ? 14.038 2.611 -38.456 1.00 44.28 280 TYR A CA 1
ATOM 2169 C C . TYR A 1 280 ? 13.972 1.756 -37.200 1.00 44.28 280 TYR A C 1
ATOM 2171 O O . TYR A 1 280 ? 13.517 0.615 -37.220 1.00 44.28 280 TYR A O 1
ATOM 2179 N N . ASN A 1 281 ? 14.400 2.331 -36.085 1.00 47.28 281 ASN A N 1
ATOM 2180 C CA . ASN A 1 281 ? 13.750 1.959 -34.854 1.00 47.28 281 ASN A CA 1
ATOM 2181 C C . ASN A 1 281 ? 12.384 2.678 -34.854 1.00 47.28 281 ASN A C 1
ATOM 2183 O O . ASN A 1 281 ? 12.366 3.896 -34.681 1.00 47.28 281 ASN A O 1
ATOM 2187 N N . PRO A 1 282 ? 11.240 2.000 -35.072 1.00 47.94 282 PRO A N 1
ATOM 2188 C CA . PRO A 1 282 ? 9.929 2.648 -34.998 1.00 47.94 282 PRO A CA 1
ATOM 2189 C C . PRO A 1 282 ? 9.647 3.274 -33.618 1.00 47.94 282 PRO A C 1
ATOM 2191 O O . PRO A 1 282 ? 8.694 4.034 -33.491 1.00 47.94 282 PRO A O 1
ATOM 2194 N N . TYR A 1 283 ? 10.493 3.023 -32.609 1.00 49.38 283 TYR A N 1
ATOM 2195 C CA . TYR A 1 283 ? 10.486 3.715 -31.318 1.00 49.38 283 TYR A CA 1
ATOM 2196 C C . TYR A 1 283 ? 11.135 5.118 -31.343 1.00 49.38 283 TYR A C 1
ATOM 2198 O O . TYR A 1 283 ? 11.287 5.727 -30.289 1.00 49.38 283 TYR A O 1
ATOM 2206 N N . SER A 1 284 ? 11.527 5.658 -32.507 1.00 46.75 284 SER A N 1
ATOM 2207 C CA . SER A 1 284 ? 11.991 7.052 -32.641 1.00 46.75 284 SER A CA 1
ATOM 2208 C C . SER A 1 284 ? 10.862 8.070 -32.865 1.00 46.75 284 SER A C 1
ATOM 2210 O O . SER A 1 284 ? 11.147 9.224 -33.184 1.00 46.75 284 SER A O 1
ATOM 2212 N N . LEU A 1 285 ? 9.598 7.658 -32.754 1.00 53.34 285 LEU A N 1
ATOM 2213 C CA . LEU A 1 285 ? 8.443 8.554 -32.744 1.00 53.34 285 LEU A CA 1
ATOM 2214 C C . LEU A 1 285 ? 7.943 8.629 -31.300 1.00 53.34 285 LEU A C 1
ATOM 2216 O O . LEU A 1 285 ? 7.366 7.672 -30.799 1.00 53.34 285 LEU A O 1
ATOM 2220 N N . ASP A 1 286 ? 8.270 9.755 -30.669 1.00 73.38 286 ASP A N 1
ATOM 2221 C CA . ASP A 1 286 ? 8.003 10.152 -29.286 1.00 73.38 286 ASP A CA 1
ATOM 2222 C C . ASP A 1 286 ? 8.593 9.215 -28.219 1.00 73.38 286 ASP A C 1
ATOM 2224 O O . ASP A 1 286 ? 8.119 8.108 -27.957 1.00 73.38 286 ASP A O 1
ATOM 2228 N N . ARG A 1 287 ? 9.677 9.680 -27.576 1.00 78.25 287 ARG A N 1
ATOM 2229 C CA . ARG A 1 287 ? 10.127 9.061 -26.324 1.00 78.25 287 ARG A CA 1
ATOM 2230 C C . ARG A 1 287 ? 8.963 9.179 -25.340 1.00 78.25 287 ARG A C 1
ATOM 2232 O O . ARG A 1 287 ? 8.497 10.303 -25.162 1.00 78.25 287 ARG A O 1
ATOM 2239 N N . PRO A 1 288 ? 8.515 8.075 -24.725 1.00 86.06 288 PRO A N 1
ATOM 2240 C CA . PRO A 1 288 ? 7.449 8.162 -23.750 1.00 86.06 288 PRO A CA 1
ATOM 2241 C C . PRO A 1 288 ? 7.865 9.084 -22.607 1.00 86.06 288 PRO A C 1
ATOM 2243 O O . PRO A 1 288 ? 9.024 9.085 -22.178 1.00 86.06 288 PRO A O 1
ATOM 2246 N N . GLU A 1 289 ? 6.924 9.890 -22.145 1.00 88.75 289 GLU A N 1
ATOM 2247 C CA . GLU A 1 289 ? 7.100 10.715 -20.961 1.00 88.75 289 GLU A CA 1
ATOM 2248 C C . GLU A 1 289 ? 6.776 9.888 -19.713 1.00 88.75 289 GLU A C 1
ATOM 2250 O O . GLU A 1 289 ? 6.023 8.912 -19.753 1.00 88.75 289 GLU A O 1
ATOM 2255 N N . LYS A 1 290 ? 7.387 10.240 -18.576 1.00 86.75 290 LYS A N 1
ATOM 2256 C CA . LYS A 1 290 ? 7.067 9.590 -17.301 1.00 86.75 290 LYS A CA 1
ATOM 2257 C C . LYS A 1 290 ? 5.568 9.746 -17.024 1.00 86.75 290 LYS A C 1
ATOM 2259 O O . LYS A 1 290 ? 5.068 10.867 -17.001 1.00 86.75 290 LYS A O 1
ATOM 2264 N N . GLY A 1 291 ? 4.894 8.628 -16.773 1.00 85.62 291 GLY A N 1
ATOM 2265 C CA . GLY A 1 291 ? 3.446 8.572 -16.584 1.00 85.62 291 GLY A CA 1
ATOM 2266 C C . GLY A 1 291 ? 2.656 8.239 -17.851 1.00 85.62 291 GLY A C 1
ATOM 2267 O O . GLY A 1 291 ? 1.441 8.089 -17.757 1.00 85.62 291 GLY A O 1
ATOM 2268 N N . ASP A 1 292 ? 3.304 8.076 -19.011 1.00 89.56 292 ASP A N 1
ATOM 2269 C CA . ASP A 1 292 ? 2.642 7.525 -20.194 1.00 89.56 292 ASP A CA 1
ATOM 2270 C C . ASP A 1 292 ? 2.156 6.102 -19.926 1.00 89.56 292 ASP A C 1
ATOM 2272 O O . ASP A 1 292 ? 2.861 5.287 -19.331 1.00 89.56 292 ASP A O 1
ATOM 2276 N N . GLU A 1 293 ? 0.959 5.783 -20.416 1.00 92.38 293 GLU A N 1
ATOM 2277 C CA . GLU A 1 293 ? 0.302 4.503 -20.168 1.00 92.38 293 GLU A CA 1
ATOM 2278 C C . GLU A 1 293 ? -0.138 3.820 -21.462 1.00 92.38 293 GLU A C 1
ATOM 2280 O O . GLU A 1 293 ? -0.632 4.440 -22.406 1.00 92.38 293 GLU A O 1
ATOM 2285 N N . ARG A 1 294 ? -0.000 2.495 -21.483 1.00 92.88 294 ARG A N 1
ATOM 2286 C CA . ARG A 1 294 ? -0.459 1.611 -22.549 1.00 92.88 294 ARG A CA 1
ATOM 2287 C C . ARG A 1 294 ? -1.427 0.602 -21.971 1.00 92.88 294 ARG A C 1
ATOM 2289 O O . ARG A 1 294 ? -1.059 -0.272 -21.189 1.00 92.88 294 ARG A O 1
ATOM 2296 N N . PHE A 1 295 ? -2.677 0.703 -22.395 1.00 95.25 295 PHE A N 1
ATOM 2297 C CA . PHE A 1 295 ? -3.682 -0.300 -22.087 1.00 95.25 295 PHE A CA 1
ATOM 2298 C C . PHE A 1 295 ? -3.341 -1.630 -22.772 1.00 95.25 295 PHE A C 1
ATOM 2300 O O . PHE A 1 295 ? -3.151 -1.669 -23.988 1.00 95.25 295 PHE A O 1
ATOM 2307 N N . ILE A 1 296 ? -3.306 -2.718 -21.998 1.00 95.25 296 ILE A N 1
ATOM 2308 C CA . ILE A 1 296 ? -3.090 -4.071 -22.522 1.00 95.25 296 ILE A CA 1
ATOM 2309 C C . ILE A 1 296 ? -4.417 -4.823 -22.593 1.00 95.25 296 ILE A C 1
ATOM 2311 O O . ILE A 1 296 ? -4.810 -5.313 -23.651 1.00 95.25 296 ILE A O 1
ATOM 2315 N N . MET A 1 297 ? -5.096 -4.960 -21.453 1.00 95.44 297 MET A N 1
ATOM 2316 C CA . MET A 1 297 ? -6.339 -5.724 -21.352 1.00 95.44 297 MET A CA 1
ATOM 2317 C C . MET A 1 297 ? -7.175 -5.306 -20.147 1.00 95.44 297 MET A C 1
ATOM 2319 O O . MET A 1 297 ? -6.699 -4.628 -19.241 1.00 95.44 297 MET A O 1
ATOM 2323 N N . SER A 1 298 ? -8.428 -5.752 -20.137 1.00 96.81 298 SER A N 1
ATOM 2324 C CA . SER A 1 298 ? -9.419 -5.442 -19.114 1.00 96.81 298 SER A CA 1
ATOM 2325 C C . SER A 1 298 ? -10.187 -6.703 -18.731 1.00 96.81 298 SER A C 1
ATOM 2327 O O . SER A 1 298 ? -10.592 -7.465 -19.611 1.00 96.81 298 SER A O 1
ATOM 2329 N N . GLN A 1 299 ? -10.394 -6.918 -17.433 1.00 95.81 299 GLN A N 1
ATOM 2330 C CA . GLN A 1 299 ? -11.147 -8.038 -16.884 1.00 95.81 299 GLN A CA 1
ATOM 2331 C C . GLN A 1 299 ? -12.208 -7.527 -15.896 1.00 95.81 299 GLN A C 1
ATOM 2333 O O . GLN A 1 299 ? -11.854 -6.916 -14.884 1.00 95.81 299 GLN A O 1
ATOM 2338 N N . PRO A 1 300 ? -13.506 -7.789 -16.132 1.00 95.88 300 PRO A N 1
ATOM 2339 C CA . PRO A 1 300 ? -14.533 -7.486 -15.146 1.00 95.88 300 PRO A CA 1
ATOM 2340 C C . PRO A 1 300 ? -14.355 -8.398 -13.926 1.00 95.88 300 PRO A C 1
ATOM 2342 O O . PRO A 1 300 ? -14.259 -9.618 -14.068 1.00 95.88 300 PRO A O 1
ATOM 2345 N N . ILE A 1 301 ? -14.329 -7.804 -12.734 1.00 93.62 301 ILE A N 1
ATOM 2346 C CA . ILE A 1 301 ? -14.270 -8.528 -11.452 1.00 93.62 301 ILE A CA 1
ATOM 2347 C C . ILE A 1 301 ? -15.613 -8.495 -10.707 1.00 93.62 301 ILE A C 1
ATOM 2349 O O . ILE A 1 301 ? -15.811 -9.240 -9.752 1.00 93.62 301 ILE A O 1
ATOM 2353 N N . GLY A 1 302 ? -16.569 -7.684 -11.176 1.00 89.38 302 GLY A N 1
ATOM 2354 C CA . GLY A 1 302 ? -17.923 -7.624 -10.629 1.00 89.38 302 GLY A CA 1
ATOM 2355 C C . GLY A 1 302 ? -17.999 -6.803 -9.342 1.00 89.38 302 GLY A C 1
ATOM 2356 O O . GLY A 1 302 ? -17.468 -5.696 -9.274 1.00 89.38 302 GLY A O 1
ATOM 2357 N N . GLY A 1 303 ? -18.707 -7.314 -8.336 1.00 85.50 303 GLY A N 1
ATOM 2358 C CA . GLY A 1 303 ? -18.973 -6.584 -7.095 1.00 85.50 303 GLY A CA 1
ATOM 2359 C C . GLY A 1 303 ? -20.049 -5.494 -7.240 1.00 85.50 303 GLY A C 1
ATOM 2360 O O . GLY A 1 303 ? -20.606 -5.295 -8.323 1.00 85.50 303 GLY A O 1
ATOM 2361 N N . PRO A 1 304 ? -20.370 -4.772 -6.152 1.00 90.94 304 PRO A N 1
ATOM 2362 C CA . PRO A 1 304 ? -21.505 -3.843 -6.119 1.00 90.94 304 PRO A CA 1
ATOM 2363 C C . PRO A 1 304 ? -21.337 -2.615 -7.024 1.00 90.94 304 PRO A C 1
ATOM 2365 O O . PRO A 1 304 ? -22.327 -1.975 -7.371 1.00 90.94 304 PRO A O 1
ATOM 2368 N N . TYR A 1 305 ? -20.106 -2.304 -7.437 1.00 94.38 305 TYR A N 1
ATOM 2369 C CA . TYR A 1 305 ? -19.796 -1.188 -8.333 1.00 94.38 305 TYR A CA 1
ATOM 2370 C C . TYR A 1 305 ? -19.433 -1.631 -9.760 1.00 94.38 305 TYR A C 1
ATOM 2372 O O . TYR A 1 305 ? -18.939 -0.811 -10.535 1.00 94.38 305 TYR A O 1
ATOM 2380 N N . ASN A 1 306 ? -19.661 -2.909 -10.110 1.00 93.56 306 ASN A N 1
ATOM 2381 C CA . ASN A 1 306 ? -19.260 -3.512 -11.391 1.00 93.56 306 ASN A CA 1
ATOM 2382 C C . ASN A 1 306 ? -17.796 -3.194 -11.748 1.00 93.56 306 ASN A C 1
ATOM 2384 O O . ASN A 1 306 ? -17.488 -2.734 -12.850 1.00 93.56 306 ASN A O 1
ATOM 2388 N N . ALA A 1 307 ? -16.901 -3.394 -10.782 1.00 96.31 307 ALA A N 1
ATOM 2389 C CA . ALA A 1 307 ? -15.500 -3.053 -10.912 1.00 96.31 307 ALA A CA 1
ATOM 2390 C C . ALA A 1 307 ? -14.814 -3.875 -12.009 1.00 96.31 307 ALA A C 1
ATOM 2392 O O . ALA A 1 307 ? -15.167 -5.022 -12.311 1.00 96.31 307 ALA A O 1
ATOM 2393 N N . THR A 1 308 ? -13.800 -3.260 -12.600 1.00 97.44 308 THR A N 1
ATOM 2394 C CA . THR A 1 308 ? -12.993 -3.817 -13.678 1.00 97.44 308 THR A CA 1
ATOM 2395 C C . THR A 1 308 ? -11.523 -3.636 -13.339 1.00 97.44 308 THR A C 1
ATOM 2397 O O . THR A 1 308 ? -11.124 -2.560 -12.899 1.00 97.44 308 THR A O 1
ATOM 2400 N N . VAL A 1 309 ? -10.714 -4.672 -13.549 1.00 96.75 309 VAL A N 1
ATOM 2401 C CA . VAL A 1 309 ? -9.258 -4.595 -13.421 1.00 96.75 309 VAL A CA 1
ATOM 2402 C C . VAL A 1 309 ? -8.652 -4.485 -14.812 1.00 96.75 309 VAL A C 1
ATOM 2404 O O . VAL A 1 309 ? -8.894 -5.329 -15.671 1.00 96.75 309 VAL A O 1
ATOM 2407 N N . GLN A 1 310 ? -7.870 -3.439 -15.047 1.00 96.88 310 GLN A N 1
ATOM 2408 C CA . GLN A 1 310 ? -7.119 -3.235 -16.276 1.00 96.88 310 GLN A CA 1
ATOM 2409 C C . GLN A 1 310 ? -5.650 -3.555 -16.044 1.00 96.88 310 GLN A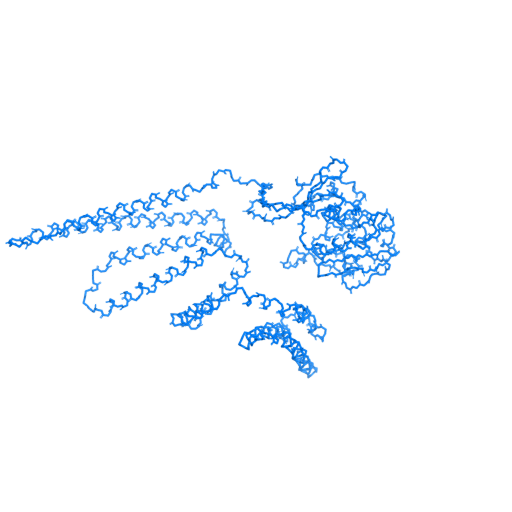 C 1
ATOM 2411 O O . GLN A 1 310 ? -5.073 -3.095 -15.063 1.00 96.88 310 GLN A O 1
ATOM 2416 N N . LYS A 1 311 ? -5.034 -4.295 -16.964 1.00 95.56 311 LYS A N 1
ATOM 2417 C CA . LYS A 1 311 ? -3.578 -4.402 -17.045 1.00 95.56 311 LYS A CA 1
ATOM 2418 C C . LYS A 1 311 ? -3.068 -3.279 -17.941 1.00 95.56 311 LYS A C 1
ATOM 2420 O O . LYS A 1 311 ? -3.513 -3.156 -19.087 1.00 95.56 311 LYS A O 1
ATOM 2425 N N . VAL A 1 312 ? -2.137 -2.493 -17.420 1.00 95.12 312 VAL A N 1
ATOM 2426 C CA . VAL A 1 312 ? -1.504 -1.373 -18.119 1.00 95.12 312 VAL A CA 1
ATOM 2427 C C . VAL A 1 312 ? 0.010 -1.515 -18.033 1.00 95.12 312 VAL A C 1
ATOM 2429 O O . VAL A 1 312 ? 0.526 -1.976 -17.018 1.00 95.12 312 VAL A O 1
ATOM 2432 N N . ASP A 1 313 ? 0.721 -1.113 -19.077 1.00 93.62 313 ASP A N 1
ATOM 2433 C CA . ASP A 1 313 ? 2.140 -0.787 -18.951 1.00 93.62 313 ASP A CA 1
ATOM 2434 C C . ASP A 1 313 ? 2.242 0.721 -18.756 1.00 93.62 313 ASP A C 1
ATOM 2436 O O . ASP A 1 313 ? 1.665 1.470 -19.543 1.00 93.62 313 ASP A O 1
ATOM 2440 N N . TYR A 1 314 ? 2.955 1.176 -17.732 1.00 90.88 314 TYR A N 1
ATOM 2441 C CA . TYR A 1 314 ? 3.243 2.595 -17.540 1.00 90.88 314 TYR A CA 1
ATOM 2442 C C . TYR A 1 314 ? 4.742 2.849 -17.663 1.00 90.88 314 TYR A C 1
ATOM 2444 O O . TYR A 1 314 ? 5.554 1.989 -17.321 1.00 90.88 314 TYR A O 1
ATOM 2452 N N . PHE A 1 315 ? 5.119 4.013 -18.177 1.00 89.81 315 PHE A N 1
ATOM 2453 C CA . PHE A 1 315 ? 6.515 4.403 -18.297 1.00 89.81 315 PHE A CA 1
ATOM 2454 C C . PHE A 1 315 ? 6.958 5.148 -17.036 1.00 89.81 315 PHE A C 1
ATOM 2456 O O . PHE A 1 315 ? 6.436 6.217 -16.719 1.00 89.81 315 PHE A O 1
ATOM 2463 N N . ASP A 1 316 ? 7.917 4.597 -16.293 1.00 86.56 316 ASP A N 1
ATOM 2464 C CA . ASP A 1 316 ? 8.392 5.184 -15.029 1.00 86.56 316 ASP A CA 1
ATOM 2465 C C . ASP A 1 316 ? 9.444 6.298 -15.213 1.00 86.56 316 ASP A C 1
ATOM 2467 O O . ASP A 1 316 ? 9.820 6.971 -14.248 1.00 86.56 316 ASP A O 1
ATOM 2471 N N . GLY A 1 317 ? 9.858 6.533 -16.461 1.00 88.12 317 GLY A N 1
ATOM 2472 C CA . GLY A 1 317 ? 10.929 7.446 -16.860 1.00 88.12 317 GLY A CA 1
ATOM 2473 C C . GLY A 1 317 ? 12.151 6.723 -17.435 1.00 88.12 317 GLY A C 1
ATOM 2474 O O . GLY A 1 317 ? 12.908 7.329 -18.191 1.00 88.12 317 GLY A O 1
ATOM 2475 N N . GLU A 1 318 ? 12.311 5.433 -17.135 1.00 87.69 318 GLU A N 1
ATOM 2476 C CA . GLU A 1 318 ? 13.429 4.602 -17.591 1.00 87.69 318 GLU A CA 1
ATOM 2477 C C . GLU A 1 318 ? 12.944 3.391 -18.396 1.00 87.69 318 GLU A C 1
ATOM 2479 O O . GLU A 1 318 ? 13.530 3.042 -19.425 1.00 87.69 318 GLU A O 1
ATOM 2484 N N . SER A 1 319 ? 11.851 2.762 -17.962 1.00 88.19 319 SER A N 1
ATOM 2485 C CA . SER A 1 319 ? 11.335 1.524 -18.532 1.00 88.19 319 SER A CA 1
ATOM 2486 C C . SER A 1 319 ? 9.806 1.447 -18.500 1.00 88.19 319 SER A C 1
ATOM 2488 O O . SER A 1 319 ? 9.123 2.192 -17.797 1.00 88.19 319 SER A O 1
ATOM 2490 N N . TRP A 1 320 ? 9.253 0.544 -19.313 1.00 90.00 320 TRP A N 1
ATOM 2491 C CA . TRP A 1 320 ? 7.840 0.180 -19.235 1.00 90.00 320 TRP A CA 1
ATOM 2492 C C . TRP A 1 320 ? 7.653 -0.855 -18.129 1.00 90.00 320 TRP A C 1
ATOM 2494 O O . TRP A 1 320 ? 8.222 -1.944 -18.200 1.00 90.00 320 TRP A O 1
ATOM 2504 N N . VAL A 1 321 ? 6.830 -0.524 -17.140 1.00 90.88 321 VAL A N 1
ATOM 2505 C CA . VAL A 1 321 ? 6.505 -1.382 -16.003 1.00 90.88 321 VAL A CA 1
ATOM 2506 C C . VAL A 1 321 ? 5.046 -1.810 -16.111 1.00 90.88 321 VAL A C 1
ATOM 2508 O O . VAL A 1 321 ? 4.146 -0.976 -16.212 1.00 90.88 321 VAL A O 1
ATOM 2511 N N . SER A 1 322 ? 4.794 -3.119 -16.082 1.00 92.62 322 SER A N 1
ATOM 2512 C CA . SER A 1 322 ? 3.428 -3.640 -16.036 1.00 92.62 322 SER A CA 1
ATOM 2513 C C . SER A 1 322 ? 2.829 -3.464 -14.640 1.00 92.62 322 SER A C 1
ATOM 2515 O O . SER A 1 322 ? 3.392 -3.927 -13.650 1.00 92.62 322 SER A O 1
ATOM 2517 N N . ALA A 1 323 ? 1.633 -2.891 -14.573 1.00 93.12 323 ALA A N 1
ATOM 2518 C CA . ALA A 1 323 ? 0.829 -2.777 -13.363 1.00 93.12 323 ALA A CA 1
ATOM 2519 C C . ALA A 1 323 ? -0.644 -3.090 -13.657 1.00 93.12 323 ALA A C 1
ATOM 2521 O O . ALA A 1 323 ? -1.058 -3.223 -14.812 1.00 93.12 323 ALA A O 1
ATOM 2522 N N . ASN A 1 324 ? -1.453 -3.212 -12.603 1.00 95.31 324 ASN A N 1
ATOM 2523 C CA . ASN A 1 324 ? -2.902 -3.288 -12.756 1.00 95.31 324 ASN A CA 1
ATOM 2524 C C . ASN A 1 324 ? -3.572 -2.072 -12.124 1.00 95.31 324 ASN A C 1
ATOM 2526 O O . ASN A 1 324 ? -3.090 -1.526 -11.134 1.00 95.31 324 ASN A O 1
ATOM 2530 N N . LYS A 1 325 ? -4.711 -1.678 -12.681 1.00 95.44 325 LYS A N 1
ATOM 2531 C CA . LYS A 1 325 ? -5.593 -0.636 -12.162 1.00 95.44 325 LYS A CA 1
ATOM 2532 C C . LYS A 1 325 ? -6.970 -1.214 -11.917 1.00 95.44 325 LYS A C 1
ATOM 2534 O O . LYS A 1 325 ? -7.452 -1.994 -12.728 1.00 95.44 325 LYS A O 1
ATOM 2539 N N . ILE A 1 326 ? -7.620 -0.811 -10.838 1.00 96.38 326 ILE A N 1
ATOM 2540 C CA . ILE A 1 326 ? -9.042 -1.064 -10.621 1.00 96.38 326 ILE A CA 1
ATOM 2541 C C . ILE A 1 326 ? -9.820 0.193 -10.993 1.00 96.38 326 ILE A C 1
ATOM 2543 O O . ILE A 1 326 ? -9.457 1.292 -10.578 1.00 96.38 326 ILE A O 1
ATOM 2547 N N . ILE A 1 327 ? -10.883 0.026 -11.776 1.00 97.06 327 ILE A N 1
ATOM 2548 C CA . ILE A 1 327 ? -11.785 1.096 -12.202 1.00 97.06 327 ILE A CA 1
ATOM 2549 C C . ILE A 1 327 ? -13.213 0.684 -11.870 1.00 97.06 327 ILE A C 1
ATOM 2551 O O . ILE A 1 327 ? -13.638 -0.434 -12.172 1.00 97.06 327 ILE A O 1
ATOM 2555 N N . TYR A 1 328 ? -13.958 1.581 -11.235 1.00 97.19 328 TYR A N 1
ATOM 2556 C CA . TYR A 1 328 ? -15.361 1.373 -10.889 1.00 97.19 328 TYR A CA 1
ATOM 2557 C C . TYR A 1 328 ? -16.105 2.705 -10.804 1.00 97.19 328 TYR A C 1
ATOM 2559 O O . TYR A 1 328 ? -15.494 3.767 -10.735 1.00 97.19 328 TYR A O 1
ATOM 2567 N N . THR A 1 329 ? -17.438 2.664 -10.817 1.00 96.31 329 THR A N 1
ATOM 2568 C CA . THR A 1 329 ? -18.267 3.870 -10.681 1.00 96.31 329 THR A CA 1
ATOM 2569 C C . THR A 1 329 ? -18.991 3.867 -9.345 1.00 96.31 329 THR A C 1
ATOM 2571 O O . THR A 1 329 ? -19.672 2.902 -9.004 1.00 96.31 329 THR A O 1
ATOM 2574 N N . VAL A 1 330 ? -18.895 4.970 -8.609 1.00 95.06 330 VAL A N 1
ATOM 2575 C CA . VAL A 1 330 ? -19.662 5.194 -7.383 1.00 95.06 330 VAL A CA 1
ATOM 2576 C C . VAL A 1 330 ? -20.245 6.600 -7.384 1.00 95.06 330 VAL A C 1
ATOM 2578 O O . VAL A 1 330 ? -19.575 7.557 -7.764 1.00 95.06 330 VAL A O 1
ATOM 2581 N N . ASP A 1 331 ? -21.527 6.721 -7.039 1.00 94.44 331 ASP A N 1
ATOM 2582 C CA . ASP A 1 331 ? -22.276 7.986 -7.079 1.00 94.44 331 ASP A CA 1
ATOM 2583 C C . ASP A 1 331 ? -22.184 8.712 -8.439 1.00 94.44 331 ASP A C 1
ATOM 2585 O O . ASP A 1 331 ? -22.104 9.939 -8.519 1.00 94.44 331 ASP A O 1
ATOM 2589 N N . GLY A 1 332 ? -22.148 7.937 -9.531 1.00 94.75 332 GLY A N 1
ATOM 2590 C CA . GLY A 1 332 ? -22.018 8.449 -10.900 1.00 94.75 332 GLY A CA 1
ATOM 2591 C C . GLY A 1 332 ? -20.628 8.984 -11.262 1.00 94.75 332 GLY A C 1
ATOM 2592 O O . GLY A 1 332 ? -20.474 9.579 -12.326 1.00 94.75 332 GLY A O 1
ATOM 2593 N N . LYS A 1 333 ? -19.620 8.790 -10.403 1.00 94.81 333 LYS A N 1
ATOM 2594 C CA . LYS A 1 333 ? -18.231 9.188 -10.647 1.00 94.81 333 LYS A CA 1
ATOM 2595 C C . LYS A 1 333 ? -17.346 7.963 -10.811 1.00 94.81 333 LYS A C 1
ATOM 2597 O O . LYS A 1 333 ? -17.410 7.036 -10.006 1.00 94.81 333 LYS A O 1
ATOM 2602 N N . GLU A 1 334 ? -16.510 7.985 -11.839 1.00 95.31 334 GLU A N 1
ATOM 2603 C CA . GLU A 1 334 ? -15.467 6.984 -12.020 1.00 95.31 334 GLU A CA 1
ATOM 2604 C C . GLU A 1 334 ? -14.371 7.178 -10.966 1.00 95.31 334 GLU A C 1
ATOM 2606 O O . GLU A 1 334 ? -13.929 8.297 -10.693 1.00 95.31 334 GLU A O 1
ATOM 2611 N N . VAL A 1 335 ? -13.950 6.073 -10.364 1.00 95.38 335 VAL A N 1
ATOM 2612 C CA . VAL A 1 335 ? -12.842 5.993 -9.421 1.00 95.38 335 VAL A CA 1
ATOM 2613 C C . VAL A 1 335 ? -11.834 5.001 -9.974 1.00 95.38 335 VAL A C 1
ATOM 2615 O O . VAL A 1 335 ? -12.202 3.931 -10.455 1.00 95.38 335 VAL A O 1
ATOM 2618 N N . GLU A 1 336 ? -10.561 5.369 -9.880 1.00 95.00 336 GLU A N 1
ATOM 2619 C CA . GLU A 1 336 ? -9.430 4.579 -10.346 1.00 95.00 336 GLU A CA 1
ATOM 2620 C C . GLU A 1 336 ? -8.370 4.501 -9.245 1.00 95.00 336 GLU A C 1
ATOM 2622 O O . GLU A 1 336 ? -8.124 5.493 -8.553 1.00 95.00 336 GLU A O 1
ATOM 2627 N N . GLY A 1 337 ? -7.737 3.338 -9.100 1.00 93.31 337 GLY A N 1
ATOM 2628 C CA . GLY A 1 337 ? -6.581 3.142 -8.226 1.00 93.31 337 GLY A CA 1
ATOM 2629 C C . GLY A 1 337 ? -5.680 2.010 -8.708 1.00 93.31 337 GLY A C 1
ATOM 2630 O O . GLY A 1 337 ? -6.096 1.170 -9.506 1.00 93.31 337 GLY A O 1
ATOM 2631 N N . TRP A 1 338 ? -4.442 1.984 -8.221 1.00 92.94 338 TRP A N 1
ATOM 2632 C CA . TRP A 1 338 ? -3.495 0.903 -8.497 1.00 92.94 338 TRP A CA 1
ATOM 2633 C C . TRP A 1 338 ? -3.901 -0.374 -7.768 1.00 92.94 338 TRP A C 1
ATOM 2635 O O . TRP A 1 338 ? -4.117 -0.344 -6.563 1.00 92.94 338 TRP A O 1
ATOM 2645 N N . PHE A 1 339 ? -3.976 -1.489 -8.491 1.00 93.94 339 PHE A N 1
ATOM 2646 C CA . PHE A 1 339 ? -4.463 -2.773 -7.998 1.00 93.94 339 PHE A CA 1
ATOM 2647 C C . PHE A 1 339 ? -3.335 -3.808 -7.935 1.00 93.94 339 PHE A C 1
ATOM 2649 O O . PHE A 1 339 ? -2.850 -4.301 -8.957 1.00 93.94 339 PHE A O 1
ATOM 2656 N N . GLY A 1 340 ? -2.921 -4.157 -6.719 1.00 90.94 340 GLY A N 1
ATOM 2657 C CA . GLY A 1 340 ? -2.065 -5.319 -6.486 1.00 90.94 340 GLY A CA 1
ATOM 2658 C C . GLY A 1 340 ? -2.864 -6.619 -6.602 1.00 90.94 340 GLY A C 1
ATOM 2659 O O . GLY A 1 340 ? -4.050 -6.644 -6.278 1.00 90.94 340 GLY A O 1
ATOM 2660 N N . LEU A 1 341 ? -2.218 -7.708 -7.029 1.00 89.75 341 LEU A N 1
ATOM 2661 C CA . LEU A 1 341 ? -2.831 -9.048 -7.013 1.00 89.75 341 LEU A CA 1
ATOM 2662 C C . LEU A 1 341 ? -2.675 -9.748 -5.656 1.00 89.75 341 LEU A C 1
ATOM 2664 O O . LEU A 1 341 ? -3.532 -10.543 -5.276 1.00 89.75 341 LEU A O 1
ATOM 2668 N N . ASP A 1 342 ? -1.632 -9.400 -4.903 1.00 89.62 342 ASP A N 1
ATOM 2669 C CA . ASP A 1 342 ? -1.345 -9.927 -3.566 1.00 89.62 342 ASP A CA 1
ATOM 2670 C C . ASP A 1 342 ? -2.538 -9.861 -2.587 1.00 89.62 342 ASP A C 1
ATOM 2672 O O . ASP A 1 342 ? -2.780 -10.850 -1.894 1.00 89.62 342 ASP A O 1
ATOM 2676 N N . PRO A 1 343 ? -3.342 -8.776 -2.520 1.00 93.75 343 PRO A N 1
ATOM 2677 C CA . PRO A 1 343 ? -4.428 -8.666 -1.551 1.00 93.75 343 PRO A CA 1
ATOM 2678 C C . PRO A 1 343 ? -5.727 -9.376 -1.965 1.00 93.75 343 PRO A C 1
ATOM 2680 O O . PRO A 1 343 ? -6.691 -9.354 -1.198 1.00 93.75 343 PRO A O 1
ATOM 2683 N N . VAL A 1 344 ? -5.802 -9.998 -3.153 1.00 94.75 344 VAL A N 1
ATOM 2684 C CA . VAL A 1 344 ? -7.065 -10.530 -3.712 1.00 94.75 344 VAL A CA 1
ATOM 2685 C C . VAL A 1 344 ? -7.747 -11.517 -2.766 1.00 94.75 344 VAL A C 1
ATOM 2687 O O . VAL A 1 344 ? -8.940 -11.383 -2.512 1.00 94.75 344 VAL A O 1
ATOM 2690 N N . LYS A 1 345 ? -7.003 -12.461 -2.176 1.00 96.44 345 LYS A N 1
ATOM 2691 C CA . LYS A 1 345 ? -7.586 -13.459 -1.261 1.00 96.44 345 LYS A CA 1
ATOM 2692 C C . LYS A 1 345 ? -8.136 -12.825 0.021 1.00 96.44 345 LYS A C 1
ATOM 2694 O O . LYS A 1 345 ? -9.201 -13.217 0.495 1.00 96.44 345 LYS A O 1
ATOM 2699 N N . ALA A 1 346 ? -7.445 -11.816 0.554 1.00 97.62 346 ALA A N 1
ATOM 2700 C CA . ALA A 1 346 ? -7.932 -11.052 1.696 1.00 97.62 346 ALA A CA 1
ATOM 2701 C C . ALA A 1 346 ? -9.190 -10.248 1.332 1.00 97.62 346 ALA A C 1
ATOM 2703 O O . ALA A 1 346 ? -10.131 -10.184 2.119 1.00 97.62 346 ALA A O 1
ATOM 2704 N N . MET A 1 347 ? -9.240 -9.665 0.130 1.00 97.31 347 MET A N 1
ATOM 2705 C CA . MET A 1 347 ? -10.412 -8.941 -0.371 1.00 97.31 347 MET A CA 1
ATOM 2706 C C . MET A 1 347 ? -11.611 -9.862 -0.621 1.00 97.31 347 MET A C 1
ATOM 2708 O O . MET A 1 347 ? -12.726 -9.501 -0.244 1.00 97.31 347 MET A O 1
ATOM 2712 N N . ASP A 1 348 ? -11.401 -11.059 -1.173 1.00 97.06 348 ASP A N 1
ATOM 2713 C CA . ASP A 1 348 ? -12.432 -12.099 -1.270 1.00 97.06 348 ASP A CA 1
ATOM 2714 C C . ASP A 1 348 ? -12.993 -12.433 0.115 1.00 97.06 348 ASP A C 1
ATOM 2716 O O . ASP A 1 348 ? -14.206 -12.391 0.326 1.00 97.06 348 ASP A O 1
ATOM 2720 N N . TRP A 1 349 ? -12.114 -12.669 1.095 1.00 98.25 349 TRP A N 1
ATOM 2721 C CA . TRP A 1 349 ? -12.542 -12.929 2.466 1.00 98.25 349 TRP A CA 1
ATOM 2722 C C . TRP A 1 349 ? -13.344 -11.758 3.049 1.00 98.25 349 TRP A C 1
ATOM 2724 O O . TRP A 1 349 ? -14.414 -11.984 3.614 1.00 98.25 349 TRP A O 1
ATOM 2734 N N . MET A 1 350 ? -12.879 -10.514 2.876 1.00 98.31 350 MET A N 1
ATOM 2735 C CA . MET A 1 350 ? -13.575 -9.315 3.362 1.00 98.31 350 MET A CA 1
ATOM 2736 C C . MET A 1 350 ? -14.967 -9.178 2.740 1.00 98.31 350 MET A C 1
ATOM 2738 O O . MET A 1 350 ? -15.928 -8.907 3.461 1.00 98.31 350 MET A O 1
ATOM 2742 N N . ARG A 1 351 ? -15.102 -9.398 1.427 1.00 97.25 351 ARG A N 1
ATOM 2743 C CA . ARG A 1 351 ? -16.392 -9.370 0.720 1.00 97.25 351 ARG A CA 1
ATOM 2744 C C . ARG A 1 351 ? -17.380 -10.379 1.309 1.00 97.25 351 ARG A C 1
ATOM 2746 O O . ARG A 1 351 ? -18.547 -10.039 1.496 1.00 97.25 351 ARG A O 1
ATOM 2753 N N . ASP A 1 352 ? -16.905 -11.585 1.606 1.00 97.62 352 ASP A N 1
ATOM 2754 C CA . ASP A 1 352 ? -17.767 -12.716 1.952 1.00 97.62 352 ASP A CA 1
ATOM 2755 C C . ASP A 1 352 ? -18.048 -12.826 3.466 1.00 97.62 352 ASP A C 1
ATOM 2757 O O . ASP A 1 352 ? -19.047 -13.426 3.857 1.00 97.62 352 ASP A O 1
ATOM 2761 N N . ASN A 1 353 ? -17.204 -12.233 4.326 1.00 98.38 353 ASN A N 1
ATOM 2762 C CA . ASN A 1 353 ? -17.251 -12.436 5.786 1.00 98.38 353 ASN A CA 1
ATOM 2763 C C . ASN A 1 353 ? -17.455 -11.160 6.618 1.00 98.38 353 ASN A C 1
ATOM 2765 O O . ASN A 1 353 ? -17.562 -11.253 7.838 1.00 98.38 353 ASN A O 1
ATOM 2769 N N . THR A 1 354 ? -17.527 -9.976 6.003 1.00 98.31 354 THR A N 1
ATOM 2770 C CA . THR A 1 354 ? -17.811 -8.722 6.729 1.00 98.31 354 THR A CA 1
ATOM 2771 C C . THR A 1 354 ? -19.197 -8.175 6.373 1.00 98.31 354 THR A C 1
ATOM 2773 O O . THR A 1 354 ? -19.656 -8.393 5.250 1.00 98.31 354 THR A O 1
ATOM 2776 N N . PRO A 1 355 ? -19.881 -7.441 7.270 1.00 97.31 355 PRO A N 1
ATOM 2777 C CA . PRO A 1 355 ? -21.135 -6.756 6.944 1.00 97.31 355 PRO A CA 1
ATOM 2778 C C . PRO A 1 355 ? -20.985 -5.769 5.778 1.00 97.31 355 PRO A C 1
ATOM 2780 O O . PRO A 1 355 ? -19.960 -5.106 5.667 1.00 97.31 355 PRO A O 1
ATOM 2783 N N . GLU A 1 356 ? -22.014 -5.601 4.941 1.00 96.25 356 GLU A N 1
ATOM 2784 C CA . GLU A 1 356 ? -21.971 -4.677 3.788 1.00 96.25 356 GLU A CA 1
ATOM 2785 C C . GLU A 1 356 ? -21.666 -3.223 4.166 1.00 96.25 356 GLU A C 1
ATOM 2787 O O . GLU A 1 356 ? -21.011 -2.504 3.415 1.00 96.25 356 GLU A O 1
ATOM 2792 N N . ASN A 1 357 ? -22.095 -2.804 5.355 1.00 96.75 357 ASN A N 1
ATOM 2793 C CA . ASN A 1 357 ? -21.847 -1.476 5.905 1.00 96.75 357 ASN A CA 1
ATOM 2794 C C . ASN A 1 357 ? -20.540 -1.374 6.712 1.00 96.75 357 ASN A C 1
ATOM 2796 O O . ASN A 1 357 ? -20.312 -0.337 7.338 1.00 96.75 357 ASN A O 1
ATOM 2800 N N . ALA A 1 358 ? -19.700 -2.414 6.730 1.00 98.19 358 ALA A N 1
ATOM 2801 C CA . ALA A 1 358 ? -18.450 -2.392 7.474 1.00 98.19 358 ALA A CA 1
ATOM 2802 C C . ALA A 1 358 ? -17.500 -1.308 6.943 1.00 98.19 358 ALA A C 1
ATOM 2804 O O . ALA A 1 358 ? -17.358 -1.093 5.735 1.00 98.19 358 ALA A O 1
ATOM 2805 N N . THR A 1 359 ? -16.821 -0.660 7.886 1.00 98.50 359 THR A N 1
ATOM 2806 C CA . THR A 1 359 ? -15.742 0.297 7.628 1.00 98.50 359 THR A CA 1
ATOM 2807 C C . THR A 1 359 ? -14.411 -0.357 7.960 1.00 98.50 359 THR A C 1
ATOM 2809 O O . THR A 1 359 ? -14.215 -0.836 9.080 1.00 98.50 359 THR A O 1
ATOM 2812 N N . ILE A 1 360 ? -13.501 -0.350 6.993 1.00 98.62 360 ILE A N 1
ATOM 2813 C CA . ILE A 1 360 ? -12.187 -0.979 7.064 1.00 98.62 360 ILE A CA 1
ATOM 2814 C C . ILE A 1 360 ? -11.115 0.111 7.094 1.00 98.62 360 ILE A C 1
ATOM 2816 O O . ILE A 1 360 ? -11.040 0.957 6.202 1.00 98.62 360 ILE A O 1
ATOM 2820 N N . VAL A 1 361 ? -10.264 0.099 8.114 1.00 98.38 361 VAL A N 1
ATOM 2821 C CA . VAL A 1 361 ? -9.042 0.909 8.126 1.00 98.38 361 VAL A CA 1
ATOM 2822 C C . VAL A 1 361 ? -8.075 0.304 7.122 1.00 98.38 361 VAL A C 1
ATOM 2824 O O . VAL A 1 361 ? -7.636 -0.833 7.280 1.00 98.38 361 VAL A O 1
ATOM 2827 N N . ALA A 1 362 ? -7.760 1.074 6.091 1.00 97.19 362 ALA A N 1
ATOM 2828 C CA . ALA A 1 362 ? -6.786 0.745 5.066 1.00 97.19 362 ALA A CA 1
ATOM 2829 C C . ALA A 1 362 ? -6.011 2.018 4.700 1.00 97.19 362 ALA A C 1
ATOM 2831 O O . ALA A 1 362 ? -6.534 3.133 4.823 1.00 97.19 362 ALA A O 1
ATOM 2832 N N . TRP A 1 363 ? -4.759 1.868 4.264 1.00 95.38 363 TRP A N 1
ATOM 2833 C CA . TRP A 1 363 ? -4.059 2.985 3.632 1.00 95.38 363 TRP A CA 1
ATOM 2834 C C . TRP A 1 363 ? -4.688 3.293 2.270 1.00 95.38 363 TRP A C 1
ATOM 2836 O O . TRP A 1 363 ? -5.306 2.425 1.656 1.00 95.38 363 TRP A O 1
ATOM 2846 N N . TRP A 1 364 ? -4.594 4.549 1.832 1.00 93.88 364 TRP A N 1
ATOM 2847 C CA . TRP A 1 364 ? -5.448 5.099 0.771 1.00 93.88 364 TRP A CA 1
ATOM 2848 C C . TRP A 1 364 ? -5.368 4.339 -0.562 1.00 93.88 364 TRP A C 1
ATOM 2850 O O . TRP A 1 364 ? -6.378 4.208 -1.252 1.00 93.88 364 TRP A O 1
ATOM 2860 N N . ASP A 1 365 ? -4.200 3.806 -0.903 1.00 89.56 365 ASP A N 1
ATOM 2861 C CA . ASP A 1 365 ? -3.969 3.013 -2.110 1.00 89.56 365 ASP A CA 1
ATOM 2862 C C . ASP A 1 365 ? -4.755 1.689 -2.091 1.00 89.56 365 ASP A C 1
ATOM 2864 O O . ASP A 1 365 ? -5.434 1.350 -3.062 1.00 89.56 365 ASP A O 1
ATOM 2868 N N . GLN A 1 366 ? -4.774 0.987 -0.955 1.00 94.81 366 GLN A N 1
ATOM 2869 C CA . GLN A 1 366 ? -5.589 -0.220 -0.776 1.00 94.81 366 GLN A CA 1
ATOM 2870 C C . GLN A 1 366 ? -7.057 0.107 -0.576 1.00 94.81 366 GLN A C 1
ATOM 2872 O O . GLN A 1 366 ? -7.906 -0.665 -1.002 1.00 94.81 366 GLN A O 1
ATOM 2877 N N . SER A 1 367 ? -7.388 1.239 0.040 1.00 96.69 367 SER A N 1
ATOM 2878 C CA . SER A 1 367 ? -8.777 1.624 0.285 1.00 96.69 367 SER A CA 1
ATOM 2879 C C . SER A 1 367 ? -9.601 1.740 -0.994 1.00 96.69 367 SER A C 1
ATOM 2881 O O . SER A 1 367 ? -10.760 1.323 -1.023 1.00 96.69 367 SER A O 1
ATOM 2883 N N . ILE A 1 368 ? -9.014 2.286 -2.067 1.00 95.94 368 ILE A N 1
ATOM 2884 C CA . ILE A 1 368 ? -9.670 2.340 -3.381 1.00 95.94 368 ILE A CA 1
ATOM 2885 C C . ILE A 1 368 ? -9.941 0.917 -3.888 1.00 95.94 368 ILE A C 1
ATOM 2887 O O . ILE A 1 368 ? -11.050 0.611 -4.330 1.00 95.94 368 ILE A O 1
ATOM 2891 N N . CYS A 1 369 ? -8.958 0.025 -3.757 1.00 95.62 369 CYS A N 1
ATOM 2892 C CA . CYS A 1 369 ? -9.088 -1.372 -4.161 1.00 95.62 369 CYS A CA 1
ATOM 2893 C C . CYS A 1 369 ? -10.138 -2.120 -3.345 1.00 95.62 369 CYS A C 1
ATOM 2895 O O . CYS A 1 369 ? -11.018 -2.752 -3.920 1.00 95.62 369 CYS A O 1
ATOM 2897 N N . ILE A 1 370 ? -10.094 -2.002 -2.019 1.00 97.50 370 ILE A N 1
ATOM 2898 C CA . ILE A 1 370 ? -11.038 -2.641 -1.105 1.00 97.50 370 ILE A CA 1
ATOM 2899 C C . ILE A 1 370 ? -12.454 -2.168 -1.420 1.00 97.50 370 ILE A C 1
ATOM 2901 O O . ILE A 1 370 ? -13.338 -3.007 -1.576 1.00 97.50 370 ILE A O 1
ATOM 2905 N N . ARG A 1 371 ? -12.692 -0.863 -1.594 1.00 97.38 371 ARG A N 1
ATOM 2906 C CA . ARG A 1 371 ? -14.032 -0.366 -1.933 1.00 97.38 371 ARG A CA 1
ATOM 2907 C C . ARG A 1 371 ? -14.519 -0.886 -3.277 1.00 97.38 371 ARG A C 1
ATOM 2909 O O . ARG A 1 371 ? -15.641 -1.382 -3.346 1.00 97.38 371 ARG A O 1
ATOM 2916 N N . GLY A 1 372 ? -13.699 -0.787 -4.322 1.00 96.44 372 GLY A N 1
ATOM 2917 C CA . GLY A 1 372 ? -14.068 -1.257 -5.657 1.00 96.44 372 GLY A CA 1
ATOM 2918 C C . GLY A 1 372 ? -14.344 -2.761 -5.698 1.00 96.44 372 GLY A C 1
ATOM 2919 O O . GLY A 1 372 ? -15.348 -3.186 -6.262 1.00 96.44 372 GLY A O 1
ATOM 2920 N N . TYR A 1 373 ? -13.481 -3.554 -5.059 1.00 96.62 373 TYR A N 1
ATOM 2921 C CA . TYR A 1 373 ? -13.511 -5.016 -5.103 1.00 96.62 373 TYR A CA 1
ATOM 2922 C C . TYR A 1 373 ? -14.555 -5.623 -4.155 1.00 96.62 373 TYR A C 1
ATOM 2924 O O . TYR A 1 373 ? -15.304 -6.524 -4.528 1.00 96.62 373 TYR A O 1
ATOM 2932 N N . THR A 1 374 ? -14.614 -5.138 -2.912 1.00 97.19 374 THR A N 1
ATOM 2933 C CA . THR A 1 374 ? -15.422 -5.743 -1.834 1.00 97.19 374 THR A CA 1
ATOM 2934 C C . THR A 1 374 ? -16.741 -5.018 -1.588 1.00 97.19 374 THR A C 1
ATOM 2936 O O . THR A 1 374 ? -17.648 -5.568 -0.965 1.00 97.19 374 THR A O 1
ATOM 2939 N N . GLY A 1 375 ? -16.855 -3.763 -2.030 1.00 96.81 375 GLY A N 1
ATOM 2940 C CA . GLY A 1 375 ? -17.986 -2.902 -1.704 1.00 96.81 375 GLY A CA 1
ATOM 2941 C C . GLY A 1 375 ? -17.957 -2.269 -0.315 1.00 96.81 375 GLY A C 1
ATOM 2942 O O . GLY A 1 375 ? -18.875 -1.519 0.003 1.00 96.81 375 GLY A O 1
ATOM 2943 N N . ARG A 1 376 ? -16.953 -2.566 0.519 1.00 97.75 376 ARG A N 1
ATOM 2944 C CA . ARG A 1 376 ? -16.859 -2.050 1.892 1.00 97.75 376 ARG A CA 1
ATOM 2945 C C . ARG A 1 376 ? -16.340 -0.618 1.929 1.00 97.75 376 ARG A C 1
ATOM 2947 O O . ARG A 1 376 ? -15.635 -0.168 1.025 1.00 97.75 376 ARG A O 1
ATOM 2954 N N . ASN A 1 377 ? -16.705 0.104 2.984 1.00 97.69 377 ASN A N 1
ATOM 2955 C CA . ASN A 1 377 ? -16.207 1.456 3.198 1.00 97.69 377 ASN A CA 1
ATOM 2956 C C . ASN A 1 377 ? -14.781 1.409 3.741 1.00 97.69 377 ASN A C 1
ATOM 2958 O O . ASN A 1 377 ? -14.431 0.516 4.509 1.00 97.69 377 ASN A O 1
ATOM 2962 N N . CYS A 1 378 ? -13.984 2.416 3.402 1.00 98.19 378 CYS A N 1
ATOM 2963 C CA . CYS A 1 378 ? -12.673 2.637 3.994 1.00 98.19 378 CYS A CA 1
ATOM 2964 C C . CYS A 1 378 ? -12.580 4.011 4.653 1.00 98.19 378 CYS A C 1
ATOM 2966 O O . CYS A 1 378 ? -13.311 4.942 4.301 1.00 98.19 378 CYS A O 1
ATOM 2968 N N . THR A 1 379 ? -11.669 4.139 5.617 1.00 98.12 379 THR A N 1
ATOM 2969 C CA . THR A 1 379 ? -11.526 5.366 6.413 1.00 98.12 379 THR A CA 1
ATOM 2970 C C . THR A 1 379 ? -10.965 6.545 5.621 1.00 98.12 379 THR A C 1
ATOM 2972 O O . THR A 1 379 ? -11.313 7.678 5.932 1.00 98.12 379 THR A O 1
ATOM 2975 N N . ILE A 1 380 ? -10.158 6.308 4.582 1.00 97.81 380 ILE A N 1
ATOM 2976 C CA . ILE A 1 380 ? -9.645 7.306 3.622 1.00 97.81 380 ILE A CA 1
ATOM 2977 C C . ILE A 1 380 ? -9.554 6.694 2.228 1.00 97.81 380 ILE A C 1
ATOM 2979 O O . ILE A 1 380 ? -9.323 5.497 2.127 1.00 97.81 380 ILE A O 1
ATOM 2983 N N . TYR A 1 381 ? -9.664 7.500 1.168 1.00 96.75 381 TYR A N 1
ATOM 2984 C CA . TYR A 1 381 ? -9.455 7.038 -0.219 1.00 96.75 381 TYR A CA 1
ATOM 2985 C C . TYR A 1 381 ? -8.302 7.733 -0.939 1.00 96.75 381 TYR A C 1
ATOM 2987 O O . TYR A 1 381 ? -7.853 7.257 -1.973 1.00 96.75 381 TYR A O 1
ATOM 2995 N N . TYR A 1 382 ? -7.810 8.849 -0.405 1.00 96.62 382 TYR A N 1
ATOM 2996 C CA . TYR A 1 382 ? -6.738 9.629 -1.014 1.00 96.62 382 TYR A CA 1
ATOM 2997 C C . TYR A 1 382 ? -5.772 10.135 0.060 1.00 96.62 382 TYR A C 1
ATOM 2999 O O . TYR A 1 382 ? -6.172 10.281 1.221 1.00 96.62 382 TYR A O 1
ATOM 3007 N N . PRO A 1 383 ? -4.514 10.433 -0.299 1.00 95.81 383 PRO A N 1
ATOM 3008 C CA . PRO A 1 383 ? -3.609 11.133 0.595 1.00 95.81 383 PRO A CA 1
ATOM 3009 C C . PRO A 1 383 ? -4.080 12.578 0.822 1.00 95.81 383 PRO A C 1
ATOM 3011 O O . PRO A 1 383 ? -4.865 13.147 0.057 1.00 95.81 383 PRO A O 1
ATOM 3014 N N . SER A 1 384 ? -3.566 13.193 1.883 1.00 96.81 384 SER A N 1
ATOM 3015 C CA . SER A 1 384 ? -3.675 14.636 2.108 1.00 96.81 384 SER A CA 1
ATOM 3016 C C . SER A 1 384 ? -2.537 15.379 1.414 1.00 96.81 384 SER A C 1
ATOM 3018 O O . SER A 1 384 ? -1.456 14.810 1.261 1.00 96.81 384 SER A O 1
ATOM 3020 N N . ASP A 1 385 ? -2.710 16.673 1.136 1.00 96.25 385 ASP A N 1
ATOM 3021 C CA . ASP A 1 385 ? -1.650 17.510 0.550 1.00 96.25 385 ASP A CA 1
ATOM 3022 C C . ASP A 1 385 ? -0.332 17.451 1.343 1.00 96.25 385 ASP A C 1
ATOM 3024 O O . ASP A 1 385 ? 0.743 17.329 0.759 1.00 96.25 385 ASP A O 1
ATOM 3028 N N . ASN A 1 386 ? -0.413 17.406 2.676 1.00 94.12 386 ASN A N 1
ATOM 3029 C CA . ASN A 1 386 ? 0.739 17.313 3.580 1.00 94.12 386 ASN A CA 1
ATOM 3030 C C . ASN A 1 386 ? 1.548 16.013 3.464 1.00 94.12 386 ASN A C 1
ATOM 3032 O O . ASN A 1 386 ? 2.619 15.933 4.055 1.00 94.12 386 ASN A O 1
ATOM 3036 N N . LEU A 1 387 ? 1.034 14.992 2.776 1.00 94.19 387 LEU A N 1
ATOM 3037 C CA . LEU A 1 387 ? 1.703 13.700 2.599 1.00 94.19 387 LEU A CA 1
ATOM 3038 C C . LEU A 1 387 ? 2.027 13.409 1.135 1.00 94.19 387 LEU A C 1
ATOM 3040 O O . LEU A 1 387 ? 2.497 12.315 0.827 1.00 94.19 387 LEU A O 1
ATOM 3044 N N . MET A 1 388 ? 1.810 14.360 0.222 1.00 94.12 388 MET A N 1
ATOM 3045 C CA . MET A 1 388 ? 2.063 14.135 -1.203 1.00 94.12 388 MET A CA 1
ATOM 3046 C C . MET A 1 388 ? 3.527 13.819 -1.502 1.00 94.12 388 MET A C 1
ATOM 3048 O O . MET A 1 388 ? 3.797 13.058 -2.419 1.00 94.12 388 MET A O 1
ATOM 3052 N N . HIS A 1 389 ? 4.471 14.314 -0.699 1.00 90.19 389 HIS A N 1
ATOM 3053 C CA . HIS A 1 389 ? 5.892 13.975 -0.831 1.00 90.19 389 HIS A CA 1
ATOM 3054 C C . HIS A 1 389 ? 6.219 12.516 -0.470 1.00 90.19 389 HIS A C 1
ATOM 3056 O O . HIS A 1 389 ? 7.333 12.074 -0.722 1.00 90.19 389 HIS A O 1
ATOM 3062 N N . THR A 1 390 ? 5.277 11.778 0.128 1.00 88.25 390 THR A N 1
ATOM 3063 C CA . THR A 1 390 ? 5.411 10.336 0.410 1.00 88.25 390 THR A CA 1
ATOM 3064 C C . THR A 1 390 ? 4.816 9.456 -0.689 1.00 88.25 390 THR A C 1
ATOM 3066 O O . THR A 1 390 ? 4.967 8.238 -0.653 1.00 88.25 390 THR A O 1
ATOM 3069 N N . VAL A 1 391 ? 4.131 10.060 -1.666 1.00 89.12 391 VAL A N 1
ATOM 3070 C CA . VAL A 1 391 ? 3.559 9.357 -2.814 1.00 89.12 391 VAL A CA 1
ATOM 3071 C C . VAL A 1 391 ? 4.633 9.229 -3.888 1.00 89.12 391 VAL A C 1
ATOM 3073 O O . VAL A 1 391 ? 5.241 10.228 -4.263 1.00 89.12 391 VAL A O 1
ATOM 3076 N N . TRP A 1 392 ? 4.836 8.013 -4.404 1.00 83.94 392 TRP A N 1
ATOM 3077 C CA . TRP A 1 392 ? 5.824 7.742 -5.457 1.00 83.94 392 TRP A CA 1
ATOM 3078 C C . TRP A 1 392 ? 5.637 8.634 -6.693 1.00 83.94 392 TRP A C 1
ATOM 3080 O O . TRP A 1 392 ? 6.594 9.222 -7.195 1.00 83.94 392 TRP A O 1
ATOM 3090 N N . ASP A 1 393 ? 4.388 8.766 -7.150 1.00 84.94 393 ASP A N 1
ATOM 3091 C CA . ASP A 1 393 ? 4.010 9.688 -8.216 1.00 84.94 393 ASP A CA 1
ATOM 3092 C C . ASP A 1 393 ? 2.782 10.529 -7.821 1.00 84.94 393 ASP A C 1
ATOM 3094 O O . ASP A 1 393 ? 1.634 10.106 -8.009 1.00 84.94 393 ASP A O 1
ATOM 3098 N N . PRO A 1 394 ? 3.005 11.742 -7.285 1.00 88.44 394 PRO A N 1
ATOM 3099 C CA . PRO A 1 394 ? 1.945 12.665 -6.894 1.00 88.44 394 PRO A CA 1
ATOM 3100 C C . PRO A 1 394 ? 0.975 13.049 -8.017 1.00 88.44 394 PRO A C 1
ATOM 3102 O O . PRO A 1 394 ? -0.165 13.423 -7.724 1.00 88.44 394 PRO A O 1
ATOM 3105 N N . SER A 1 395 ? 1.416 12.990 -9.280 1.00 84.56 395 SER A N 1
ATOM 3106 C CA . SER A 1 395 ? 0.621 13.413 -10.440 1.00 84.56 395 SER A CA 1
ATOM 3107 C C . SER A 1 395 ? -0.523 12.444 -10.752 1.00 84.56 395 SER A C 1
ATOM 3109 O O . SER A 1 395 ? -1.566 12.857 -11.253 1.00 84.56 395 SER A O 1
ATOM 3111 N N . THR A 1 396 ? -0.373 11.177 -10.356 1.00 83.69 396 THR A N 1
ATOM 3112 C CA . THR A 1 396 ? -1.380 10.121 -10.557 1.00 83.69 396 THR A CA 1
ATOM 3113 C C . THR A 1 396 ? -2.547 10.198 -9.566 1.00 83.69 396 THR A C 1
ATOM 3115 O O . THR A 1 396 ? -3.580 9.551 -9.747 1.00 83.69 396 THR A O 1
ATOM 3118 N N . VAL A 1 397 ? -2.427 11.004 -8.505 1.00 88.44 397 VAL A N 1
ATOM 3119 C CA . VAL A 1 397 ? -3.434 11.070 -7.442 1.00 88.44 397 VAL A CA 1
ATOM 3120 C C . VAL A 1 397 ? -4.568 12.026 -7.820 1.00 88.44 397 VAL A C 1
ATOM 3122 O O . VAL A 1 397 ? -4.442 13.245 -7.685 1.00 88.44 397 VAL A O 1
ATOM 3125 N N . LYS A 1 398 ? -5.720 11.457 -8.194 1.00 88.62 398 LYS A N 1
ATOM 3126 C CA . LYS A 1 398 ? -6.918 12.184 -8.662 1.00 88.62 398 LYS A CA 1
ATOM 3127 C C . LYS A 1 398 ? -7.744 12.888 -7.568 1.00 88.62 398 LYS A C 1
ATOM 3129 O O . LYS A 1 398 ? -8.644 13.657 -7.894 1.00 88.62 398 LYS A O 1
ATOM 3134 N N . GLY A 1 399 ? -7.477 12.634 -6.284 1.00 91.81 399 GLY A N 1
ATOM 3135 C CA . GLY A 1 399 ? -8.258 13.173 -5.161 1.00 91.81 399 GLY A CA 1
ATOM 3136 C C . GLY A 1 399 ? -7.408 13.581 -3.961 1.00 91.81 399 GLY A C 1
ATOM 3137 O O . GLY A 1 399 ? -6.207 13.314 -3.920 1.00 91.81 399 GLY A O 1
ATOM 3138 N N . ARG A 1 400 ? -8.026 14.252 -2.983 1.00 95.62 400 ARG A N 1
ATOM 3139 C CA . ARG A 1 400 ? -7.393 14.660 -1.719 1.00 95.62 400 ARG A CA 1
ATOM 3140 C C . ARG A 1 400 ? -8.364 14.487 -0.561 1.00 95.62 400 ARG A C 1
ATOM 3142 O O . ARG A 1 400 ? -9.547 14.793 -0.696 1.00 95.62 400 ARG A O 1
ATOM 3149 N N . GLU A 1 401 ? -7.850 14.029 0.572 1.00 97.25 401 GLU A N 1
ATOM 3150 C CA . GLU A 1 401 ? -8.592 13.956 1.835 1.00 97.25 401 GLU A CA 1
ATOM 3151 C C . GLU A 1 401 ? -8.054 14.999 2.832 1.00 97.25 401 GLU A C 1
ATOM 3153 O O . GLU A 1 401 ? -6.866 15.339 2.790 1.00 97.25 401 GLU A O 1
ATOM 3158 N N . PRO A 1 402 ? -8.886 15.510 3.761 1.00 97.81 402 PRO A N 1
ATOM 3159 C CA . PRO A 1 402 ? -8.410 16.385 4.826 1.00 97.81 402 PRO A CA 1
ATOM 3160 C C . PRO A 1 402 ? -7.310 15.710 5.653 1.00 97.81 402 PRO A C 1
ATOM 3162 O O . PRO A 1 402 ? -7.455 14.550 6.046 1.00 97.81 402 PRO A O 1
ATOM 3165 N N . TYR A 1 403 ? -6.247 16.453 5.983 1.00 97.50 403 TYR A N 1
ATOM 3166 C CA . TYR A 1 403 ? -5.122 15.923 6.765 1.00 97.50 403 TYR A CA 1
ATOM 3167 C C . TYR A 1 403 ? -5.573 15.259 8.068 1.00 97.50 403 TYR A C 1
ATOM 3169 O O . TYR A 1 403 ? -5.102 14.177 8.388 1.00 97.50 403 TYR A O 1
ATOM 3177 N N . GLU A 1 404 ? -6.542 15.846 8.777 1.00 98.12 404 GLU A N 1
ATOM 3178 C CA . GLU A 1 404 ? -7.045 15.277 10.030 1.00 98.12 404 GLU A CA 1
ATOM 3179 C C . GLU A 1 404 ? -7.619 13.865 9.847 1.00 98.12 404 GLU A C 1
ATOM 3181 O O . GLU A 1 404 ? -7.356 12.978 10.652 1.00 98.12 404 GLU A O 1
ATOM 3186 N N . LYS A 1 405 ? -8.330 13.609 8.746 1.00 98.06 405 LYS A N 1
ATOM 3187 C CA . LYS A 1 405 ? -8.902 12.290 8.450 1.00 98.06 405 LYS A CA 1
ATOM 3188 C C . LYS A 1 405 ? -7.811 11.252 8.150 1.00 98.06 405 LYS A C 1
ATOM 3190 O O . LYS A 1 405 ? -7.883 10.113 8.618 1.00 98.06 405 LYS A O 1
ATOM 3195 N N . VAL A 1 406 ? -6.770 11.663 7.422 1.00 98.06 406 VAL A N 1
ATOM 3196 C CA . VAL A 1 406 ? -5.591 10.826 7.148 1.00 98.06 406 VAL A CA 1
ATOM 3197 C C . VAL A 1 406 ? -4.790 10.564 8.423 1.00 98.06 406 VAL A C 1
ATOM 3199 O O . VAL A 1 406 ? -4.416 9.421 8.684 1.00 98.06 406 VAL A O 1
ATOM 3202 N N . ARG A 1 407 ? -4.608 11.583 9.268 1.00 98.19 407 ARG A N 1
ATOM 3203 C CA . ARG A 1 407 ? -3.928 11.486 10.563 1.00 98.19 407 ARG A CA 1
ATOM 3204 C C . ARG A 1 407 ? -4.625 10.516 11.506 1.00 98.19 407 ARG A C 1
ATOM 3206 O O . ARG A 1 407 ? -3.965 9.656 12.082 1.00 98.19 407 ARG A O 1
ATOM 3213 N N . LEU A 1 408 ? -5.947 10.618 11.643 1.00 98.31 408 LEU A N 1
ATOM 3214 C CA . LEU A 1 408 ? -6.734 9.710 12.482 1.00 98.31 408 LEU A CA 1
ATOM 3215 C C . LEU A 1 408 ? -6.657 8.261 11.980 1.00 98.31 408 LEU A C 1
ATOM 3217 O O . LEU A 1 408 ? -6.495 7.350 12.786 1.00 98.31 408 LEU A O 1
ATOM 3221 N N . THR A 1 409 ? -6.671 8.048 10.660 1.00 98.06 409 THR A N 1
ATOM 3222 C CA . THR A 1 409 ? -6.450 6.713 10.074 1.00 98.06 409 THR A CA 1
ATOM 3223 C C . THR A 1 409 ? -5.050 6.183 10.385 1.00 98.06 409 THR A C 1
ATOM 3225 O O . THR A 1 409 ? -4.897 5.039 10.806 1.00 98.06 409 THR A O 1
ATOM 3228 N N . ALA A 1 410 ? -4.017 7.012 10.226 1.00 97.81 410 ALA A N 1
ATOM 3229 C CA . ALA A 1 410 ? -2.643 6.620 10.517 1.00 97.81 410 ALA A CA 1
ATOM 3230 C C . ALA A 1 410 ? -2.435 6.274 12.003 1.00 97.81 410 ALA A C 1
ATOM 3232 O O . ALA A 1 410 ? -1.700 5.341 12.321 1.00 97.81 410 ALA A O 1
ATOM 3233 N N . LEU A 1 411 ? -3.120 6.966 12.921 1.00 98.44 411 LEU A N 1
ATOM 3234 C CA . LEU A 1 411 ? -3.051 6.680 14.357 1.00 98.44 411 LEU A CA 1
ATOM 3235 C C . LEU A 1 411 ? -3.523 5.270 14.731 1.00 98.44 411 LEU A C 1
ATOM 3237 O O . LEU A 1 411 ? -3.004 4.728 15.703 1.00 98.44 411 LEU A O 1
ATOM 3241 N N . VAL A 1 412 ? -4.426 4.659 13.957 1.00 98.19 412 VAL A N 1
ATOM 3242 C CA . VAL A 1 412 ? -4.835 3.259 14.164 1.00 98.19 412 VAL A CA 1
ATOM 3243 C C . VAL A 1 412 ? -3.633 2.323 14.005 1.00 98.19 412 VAL A C 1
ATOM 3245 O O . VAL A 1 412 ? -3.331 1.535 14.897 1.00 98.19 412 VAL A O 1
ATOM 3248 N N . TYR A 1 413 ? -2.879 2.463 12.911 1.00 97.69 413 TYR A N 1
ATOM 3249 C CA . TYR A 1 413 ? -1.674 1.664 12.669 1.00 97.69 413 TYR A CA 1
ATOM 3250 C C . TYR A 1 413 ? -0.569 1.926 13.698 1.00 97.69 413 TYR A C 1
ATOM 3252 O O . TYR A 1 413 ? 0.222 1.035 14.013 1.00 97.69 413 TYR A O 1
ATOM 3260 N N . MET A 1 414 ? -0.510 3.156 14.209 1.00 97.81 414 MET A N 1
ATOM 3261 C CA . MET A 1 414 ? 0.536 3.636 15.109 1.00 97.81 414 MET A CA 1
ATOM 3262 C C . MET A 1 414 ? 0.162 3.543 16.599 1.00 97.81 414 MET A C 1
ATOM 3264 O O . MET A 1 414 ? 0.831 4.159 17.436 1.00 97.81 414 MET A O 1
ATOM 3268 N N . ALA A 1 415 ? -0.901 2.815 16.941 1.00 98.06 415 ALA A N 1
ATOM 3269 C CA . ALA A 1 415 ? -1.291 2.582 18.324 1.00 98.06 415 ALA A CA 1
ATOM 3270 C C . ALA A 1 415 ? -0.230 1.750 19.062 1.00 98.06 415 ALA A C 1
ATOM 3272 O O . ALA A 1 415 ? 0.242 0.735 18.556 1.00 98.06 415 ALA A O 1
ATOM 3273 N N . GLU A 1 416 ? 0.138 2.165 20.274 1.00 97.19 416 GLU A N 1
ATOM 3274 C CA . GLU A 1 416 ? 1.171 1.495 21.085 1.00 97.19 416 GLU A CA 1
ATOM 3275 C C . GLU A 1 416 ? 0.579 0.490 22.088 1.00 97.19 416 GLU A C 1
ATOM 3277 O O . GLU A 1 416 ? 1.300 -0.306 22.688 1.00 97.19 416 GLU A O 1
ATOM 3282 N N . ASN A 1 417 ? -0.735 0.539 22.313 1.00 97.25 417 ASN A N 1
ATOM 3283 C CA . ASN A 1 417 ? -1.459 -0.332 23.240 1.00 97.25 417 ASN A CA 1
ATOM 3284 C C . ASN A 1 417 ? -2.952 -0.422 22.878 1.00 97.25 417 ASN A C 1
ATOM 3286 O O . ASN A 1 417 ? -3.446 0.357 22.061 1.00 97.25 417 ASN A O 1
ATOM 3290 N N . ALA A 1 418 ? -3.662 -1.350 23.525 1.00 97.12 418 ALA A N 1
ATOM 3291 C CA . ALA A 1 418 ? -5.087 -1.616 23.315 1.00 97.12 418 ALA A CA 1
ATOM 3292 C C . ALA A 1 418 ? -5.966 -0.367 23.458 1.00 97.12 418 ALA A C 1
ATOM 3294 O O . ALA A 1 418 ? -6.834 -0.109 22.629 1.00 97.12 418 ALA A O 1
ATOM 3295 N N . SER A 1 419 ? -5.714 0.451 24.487 1.00 97.69 419 SER A N 1
ATOM 3296 C CA . SER A 1 419 ? -6.508 1.656 24.741 1.00 97.69 419 SER A CA 1
ATOM 3297 C C . SER A 1 419 ? -6.348 2.697 23.633 1.00 97.69 419 SER A C 1
ATOM 3299 O O . SER A 1 419 ? -7.335 3.322 23.253 1.00 97.69 419 SER A O 1
ATOM 3301 N N . GLN A 1 420 ? -5.129 2.887 23.115 1.00 97.81 420 GLN A N 1
ATOM 3302 C CA . GLN A 1 420 ? -4.887 3.784 21.983 1.00 97.81 420 GLN A CA 1
ATOM 3303 C C . GLN A 1 420 ? -5.518 3.246 20.698 1.00 97.81 420 GLN A C 1
ATOM 3305 O O . GLN A 1 420 ? -6.099 4.029 19.950 1.00 97.81 420 GLN A O 1
ATOM 3310 N N . LEU A 1 421 ? -5.424 1.932 20.462 1.00 98.12 421 LEU A N 1
ATOM 3311 C CA . LEU A 1 421 ? -6.007 1.291 19.286 1.00 98.12 421 LEU A CA 1
ATOM 3312 C C . LEU A 1 421 ? -7.523 1.481 19.269 1.00 98.12 421 LEU A C 1
ATOM 3314 O O . LEU A 1 421 ? -8.037 2.045 18.309 1.00 98.12 421 LEU A O 1
ATOM 3318 N N . ARG A 1 422 ? -8.202 1.116 20.366 1.00 97.62 422 ARG A N 1
ATOM 3319 C CA . ARG A 1 422 ? -9.654 1.273 20.516 1.00 97.62 422 ARG A CA 1
ATOM 3320 C C . ARG A 1 422 ? -10.097 2.722 20.334 1.00 97.62 422 ARG A C 1
ATOM 3322 O O . ARG A 1 422 ? -10.995 2.994 19.549 1.00 97.62 422 ARG A O 1
ATOM 3329 N N . ALA A 1 423 ? -9.442 3.670 21.009 1.00 98.00 423 ALA A N 1
ATOM 3330 C CA . ALA A 1 423 ? -9.801 5.082 20.882 1.00 98.00 423 ALA A CA 1
ATOM 3331 C C . ALA A 1 423 ? -9.654 5.586 19.433 1.00 98.00 423 ALA A C 1
ATOM 3333 O O . ALA A 1 423 ? -10.498 6.341 18.944 1.00 98.00 423 ALA A O 1
ATOM 3334 N N . ALA A 1 424 ? -8.597 5.164 18.729 1.00 98.00 424 ALA A N 1
ATOM 3335 C CA . ALA A 1 424 ? -8.384 5.534 17.335 1.00 98.00 424 ALA A CA 1
ATOM 3336 C C . ALA A 1 424 ? -9.433 4.898 16.407 1.00 98.00 424 ALA A C 1
ATOM 3338 O O . ALA A 1 424 ? -9.985 5.603 15.563 1.00 98.00 424 ALA A O 1
ATOM 3339 N N . THR A 1 425 ? -9.747 3.609 16.575 1.00 98.12 425 THR A N 1
ATOM 3340 C CA . THR A 1 425 ? -10.711 2.879 15.732 1.00 98.12 425 THR A CA 1
ATOM 3341 C C . THR A 1 425 ? -12.143 3.357 15.949 1.00 98.12 425 THR A C 1
ATOM 3343 O O . THR A 1 425 ? -12.860 3.554 14.969 1.00 98.12 425 THR A O 1
ATOM 3346 N N . GLU A 1 426 ? -12.536 3.638 17.195 1.00 97.94 426 GLU A N 1
ATOM 3347 C CA . GLU A 1 426 ? -13.820 4.268 17.533 1.00 97.94 426 GLU A CA 1
ATOM 3348 C C . GLU A 1 426 ? -13.955 5.642 16.867 1.00 97.94 426 GLU A C 1
ATOM 3350 O O . GLU A 1 426 ? -14.982 5.941 16.257 1.00 97.94 426 GLU A O 1
ATOM 3355 N N . THR A 1 427 ? -12.897 6.461 16.918 1.00 98.12 427 THR A N 1
ATOM 3356 C CA . THR A 1 427 ? -12.896 7.811 16.330 1.00 98.12 427 THR A CA 1
ATOM 3357 C C . THR A 1 427 ? -13.151 7.786 14.821 1.00 98.12 427 THR A C 1
ATOM 3359 O O . THR A 1 427 ? -13.838 8.664 14.298 1.00 98.12 427 THR A O 1
ATOM 3362 N N . VAL A 1 428 ? -12.617 6.789 14.109 1.00 97.94 428 VAL A N 1
ATOM 3363 C CA . VAL A 1 428 ? -12.818 6.636 12.656 1.00 97.94 428 VAL A CA 1
ATOM 3364 C C . VAL A 1 428 ? -13.990 5.713 12.294 1.00 97.94 428 VAL A C 1
ATOM 3366 O O . VAL A 1 428 ? -14.238 5.489 11.109 1.00 97.94 428 VAL A O 1
ATOM 3369 N N . GLY A 1 429 ? -14.716 5.181 13.286 1.00 97.56 429 GLY A N 1
ATOM 3370 C CA . GLY A 1 429 ? -15.855 4.280 13.089 1.00 97.56 429 GLY A CA 1
ATOM 3371 C C . GLY A 1 429 ? -15.494 2.967 12.386 1.00 97.56 429 GLY A C 1
ATOM 3372 O O . GLY A 1 429 ? -16.267 2.479 11.559 1.00 97.56 429 GLY A O 1
ATOM 3373 N N . ALA A 1 430 ? -14.300 2.432 12.647 1.00 98.12 430 ALA A N 1
ATOM 3374 C CA . ALA A 1 430 ? -13.798 1.224 12.003 1.00 98.12 430 ALA A CA 1
ATOM 3375 C C . ALA A 1 430 ? -14.242 -0.055 12.715 1.00 98.12 430 ALA A C 1
ATOM 3377 O O . ALA A 1 430 ? -14.234 -0.127 13.938 1.00 98.12 430 ALA A O 1
ATOM 3378 N N . HIS A 1 431 ? -14.569 -1.071 11.916 1.00 98.06 431 HIS A N 1
ATOM 3379 C CA . HIS A 1 431 ? -14.924 -2.419 12.375 1.00 98.06 431 HIS A CA 1
ATOM 3380 C C . HIS A 1 431 ? -13.773 -3.405 12.143 1.00 98.06 431 HIS A C 1
ATOM 3382 O O . HIS A 1 431 ? -13.588 -4.351 12.902 1.00 98.06 431 HIS A O 1
ATOM 3388 N N . TYR A 1 432 ? -12.988 -3.166 11.088 1.00 98.69 432 TYR A N 1
ATOM 3389 C CA . TYR A 1 432 ? -11.844 -3.989 10.717 1.00 98.69 432 TYR A CA 1
ATOM 3390 C C . TYR A 1 432 ? -10.636 -3.119 10.378 1.00 98.69 432 TYR A C 1
ATOM 3392 O O . TYR A 1 432 ? -10.777 -1.963 9.973 1.00 98.69 432 TYR A O 1
ATOM 3400 N N . ILE A 1 433 ? -9.445 -3.698 10.489 1.00 98.38 433 ILE A N 1
ATOM 3401 C CA . ILE A 1 433 ? -8.183 -3.121 10.038 1.00 98.38 433 ILE A CA 1
ATOM 3402 C C . ILE A 1 433 ? -7.559 -4.081 9.036 1.00 98.38 433 ILE A C 1
ATOM 3404 O O . ILE A 1 433 ? -7.366 -5.263 9.319 1.00 98.38 433 ILE A O 1
ATOM 3408 N N . TYR A 1 434 ? -7.229 -3.557 7.865 1.00 98.06 434 TYR A N 1
ATOM 3409 C CA . TYR A 1 434 ? -6.470 -4.258 6.851 1.00 98.06 434 TYR A CA 1
ATOM 3410 C C . TYR A 1 434 ? -4.984 -3.913 6.987 1.00 98.06 434 TYR A C 1
ATOM 3412 O O . TYR A 1 434 ? -4.607 -2.735 7.004 1.00 98.06 434 TYR A O 1
ATOM 3420 N N . VAL A 1 435 ? -4.136 -4.937 7.087 1.00 96.31 435 VAL A N 1
ATOM 3421 C CA . VAL A 1 435 ? -2.683 -4.784 7.223 1.00 96.31 435 VAL A CA 1
ATOM 3422 C C . VAL A 1 435 ? -1.994 -5.640 6.170 1.00 96.31 435 VAL A C 1
ATOM 3424 O O . VAL A 1 435 ? -2.177 -6.851 6.144 1.00 96.31 435 VAL A O 1
ATOM 3427 N N . ASN A 1 436 ? -1.167 -5.022 5.330 1.00 93.69 436 ASN A N 1
ATOM 3428 C CA . ASN A 1 436 ? -0.322 -5.729 4.371 1.00 93.69 436 ASN A CA 1
ATOM 3429 C C . ASN A 1 436 ? 1.140 -5.748 4.863 1.00 93.69 436 ASN A C 1
ATOM 3431 O O . ASN A 1 436 ? 1.610 -4.791 5.480 1.00 93.69 436 ASN A O 1
ATOM 3435 N N . TRP A 1 437 ? 1.874 -6.834 4.638 1.00 88.19 437 TRP A N 1
ATOM 3436 C CA . TRP A 1 437 ? 3.247 -6.994 5.119 1.00 88.19 437 TRP A CA 1
ATOM 3437 C C . TRP A 1 437 ? 4.209 -6.014 4.449 1.00 88.19 437 TRP A C 1
ATOM 3439 O O . TRP A 1 437 ? 5.111 -5.471 5.089 1.00 88.19 437 TRP A O 1
ATOM 3449 N N . GLN A 1 438 ? 3.989 -5.700 3.172 1.00 78.31 438 GLN A N 1
ATOM 3450 C CA . GLN A 1 438 ? 4.748 -4.649 2.501 1.00 78.31 438 GLN A CA 1
ATOM 3451 C C . GLN A 1 438 ? 4.538 -3.300 3.201 1.00 78.31 438 GLN A C 1
ATOM 3453 O O . GLN A 1 438 ? 5.415 -2.439 3.144 1.00 78.31 438 GLN A O 1
ATOM 3458 N N . TYR A 1 439 ? 3.433 -3.126 3.937 1.00 68.88 439 TYR A N 1
ATOM 3459 C CA . TYR A 1 439 ? 3.122 -1.871 4.613 1.00 68.88 439 TYR A CA 1
ATOM 3460 C C . TYR A 1 439 ? 3.785 -1.714 5.965 1.00 68.88 439 TYR A C 1
ATOM 3462 O O . TYR A 1 439 ? 4.111 -0.588 6.347 1.00 68.88 439 TYR A O 1
ATOM 3470 N N . SER A 1 440 ? 4.047 -2.824 6.656 1.00 68.31 440 SER A N 1
ATOM 3471 C CA . SER A 1 440 ? 4.783 -2.776 7.915 1.00 68.31 440 SER A CA 1
ATOM 3472 C C . SER A 1 440 ? 6.163 -2.154 7.714 1.00 68.31 440 SER A C 1
ATOM 3474 O O . SER A 1 440 ? 6.617 -1.397 8.554 1.00 68.31 440 SER A O 1
ATOM 3476 N N . SER A 1 441 ? 6.800 -2.371 6.566 1.00 69.75 441 SER A N 1
ATOM 3477 C CA . SER A 1 441 ? 8.189 -1.963 6.344 1.00 69.75 441 SER A CA 1
ATOM 3478 C C . SER A 1 441 ? 8.363 -0.905 5.241 1.00 69.75 441 SER A C 1
ATOM 3480 O O . SER A 1 441 ? 9.238 -0.048 5.356 1.00 69.75 441 SER A O 1
ATOM 3482 N N . GLY A 1 442 ? 7.516 -0.901 4.205 1.00 74.94 442 GLY A N 1
ATOM 3483 C CA . GLY A 1 442 ? 7.596 0.038 3.078 1.00 74.94 442 GLY A CA 1
ATOM 3484 C C . GLY A 1 442 ? 6.879 1.374 3.303 1.00 74.94 442 GLY A C 1
ATOM 3485 O O . GLY A 1 442 ? 7.426 2.417 2.956 1.00 74.94 442 GLY A O 1
ATOM 3486 N N . ILE A 1 443 ? 5.690 1.377 3.926 1.00 88.75 443 ILE A N 1
ATOM 3487 C CA . ILE A 1 443 ? 4.895 2.613 4.119 1.00 88.75 443 ILE A CA 1
ATOM 3488 C C . ILE A 1 443 ? 4.888 3.133 5.560 1.00 88.75 443 ILE A C 1
ATOM 3490 O O . ILE A 1 443 ? 4.299 4.182 5.823 1.00 88.75 443 ILE A O 1
ATOM 3494 N N . ALA A 1 444 ? 5.530 2.436 6.505 1.00 93.50 444 ALA A N 1
ATOM 3495 C CA . ALA A 1 444 ? 5.566 2.854 7.908 1.00 93.50 444 ALA A CA 1
ATOM 3496 C C . ALA A 1 444 ? 6.082 4.289 8.081 1.00 93.50 444 ALA A C 1
ATOM 3498 O O . ALA A 1 444 ? 5.583 5.020 8.933 1.00 93.50 444 ALA A O 1
ATOM 3499 N N . TYR A 1 445 ? 7.016 4.724 7.228 1.00 92.75 445 TYR A N 1
ATOM 3500 C CA . TYR A 1 445 ? 7.477 6.111 7.175 1.00 92.75 445 TYR A CA 1
ATOM 3501 C C . TYR A 1 445 ? 6.319 7.091 6.919 1.00 92.75 445 TYR A C 1
ATOM 3503 O O . TYR A 1 445 ? 6.128 8.041 7.680 1.00 92.75 445 TYR A O 1
ATOM 3511 N N . ALA A 1 446 ? 5.511 6.834 5.886 1.00 93.75 446 ALA A N 1
ATOM 3512 C CA . ALA A 1 446 ? 4.366 7.665 5.525 1.00 93.75 446 ALA A CA 1
ATOM 3513 C C . ALA A 1 446 ? 3.267 7.625 6.598 1.00 93.75 446 ALA A C 1
ATOM 3515 O O . ALA A 1 446 ? 2.682 8.660 6.912 1.00 93.75 446 ALA A O 1
ATOM 3516 N N . LEU A 1 447 ? 3.026 6.461 7.213 1.00 96.12 447 LEU A N 1
ATOM 3517 C CA . LEU A 1 447 ? 2.085 6.315 8.328 1.00 96.12 447 LEU A CA 1
ATOM 3518 C C . LEU A 1 447 ? 2.535 7.102 9.566 1.00 96.12 447 LEU A C 1
ATOM 3520 O O . LEU A 1 447 ? 1.726 7.799 10.173 1.00 96.12 447 LEU A O 1
ATOM 3524 N N . LEU A 1 448 ? 3.818 7.049 9.931 1.00 96.62 448 LEU A N 1
ATOM 3525 C CA . LEU A 1 448 ? 4.363 7.814 11.056 1.00 96.62 448 LEU A CA 1
ATOM 3526 C C . LEU A 1 448 ? 4.251 9.319 10.817 1.00 96.62 448 LEU A C 1
ATOM 3528 O O . LEU A 1 448 ? 3.786 10.041 11.701 1.00 96.62 448 LEU A O 1
ATOM 3532 N N . GLN A 1 449 ? 4.607 9.784 9.616 1.00 95.62 449 GLN A N 1
ATOM 3533 C CA . GLN A 1 449 ? 4.432 11.187 9.240 1.00 95.62 449 GLN A CA 1
ATOM 3534 C C . GLN A 1 449 ? 2.961 11.596 9.238 1.00 95.62 449 GLN A C 1
ATOM 3536 O O . GLN A 1 449 ? 2.620 12.636 9.797 1.00 95.62 449 GLN A O 1
ATOM 3541 N N . GLY A 1 450 ? 2.084 10.759 8.680 1.00 96.19 450 GLY A N 1
ATOM 3542 C CA . GLY A 1 450 ? 0.644 10.989 8.675 1.00 96.19 450 GLY A CA 1
ATOM 3543 C C . GLY A 1 450 ? 0.066 11.068 10.080 1.00 96.19 450 GLY A C 1
ATOM 3544 O O . GLY A 1 450 ? -0.762 11.928 10.344 1.00 96.19 450 GLY A O 1
ATOM 3545 N N . ALA A 1 451 ? 0.552 10.243 11.008 1.00 97.62 451 ALA A N 1
ATOM 3546 C CA . ALA A 1 451 ? 0.170 10.277 12.417 1.00 97.62 451 ALA A CA 1
ATOM 3547 C C . ALA A 1 451 ? 0.783 11.460 13.195 1.00 97.62 451 ALA A C 1
ATOM 3549 O O . ALA A 1 451 ? 0.429 11.668 14.358 1.00 97.62 451 ALA A O 1
ATOM 3550 N N . GLY A 1 452 ? 1.701 12.227 12.592 1.00 96.69 452 GLY A N 1
ATOM 3551 C CA . GLY A 1 452 ? 2.451 13.291 13.261 1.00 96.69 452 GLY A CA 1
ATOM 3552 C C . GLY A 1 452 ? 3.442 12.778 14.313 1.00 96.69 452 GLY A C 1
ATOM 3553 O O . GLY A 1 452 ? 3.726 13.483 15.281 1.00 96.69 452 GLY A O 1
ATOM 3554 N N . LYS A 1 453 ? 3.933 11.542 14.168 1.00 96.88 453 LYS A N 1
ATOM 3555 C CA . LYS A 1 453 ? 4.938 10.939 15.055 1.00 96.88 453 LYS A CA 1
ATOM 3556 C C . LYS A 1 453 ? 6.355 11.206 14.535 1.00 96.88 453 LYS A C 1
ATOM 3558 O O . LYS A 1 453 ? 6.589 11.315 13.334 1.00 96.88 453 LYS A O 1
ATOM 3563 N N . ASP A 1 454 ? 7.316 11.274 15.455 1.00 96.75 454 ASP A N 1
ATOM 3564 C CA . ASP A 1 454 ? 8.742 11.352 15.122 1.00 96.75 454 ASP A CA 1
ATOM 3565 C C . ASP A 1 454 ? 9.210 10.029 14.505 1.00 96.75 454 ASP A C 1
ATOM 3567 O O . ASP A 1 454 ? 9.339 9.027 15.206 1.00 96.75 454 ASP A O 1
ATOM 3571 N N . VAL A 1 455 ? 9.474 10.031 13.196 1.00 95.38 455 VAL A N 1
ATOM 3572 C CA . VAL A 1 455 ? 9.909 8.847 12.443 1.00 95.38 455 VAL A CA 1
ATOM 3573 C C . VAL A 1 455 ? 11.144 8.190 13.070 1.00 95.38 455 VAL A C 1
ATOM 3575 O O . VAL A 1 455 ? 11.171 6.969 13.209 1.00 95.38 455 VAL A O 1
ATOM 3578 N N . SER A 1 456 ? 12.134 8.984 13.493 1.00 95.31 456 SER A N 1
ATOM 3579 C CA . SER A 1 456 ? 13.437 8.500 13.982 1.00 95.31 456 SER A CA 1
ATOM 3580 C C . SER A 1 456 ? 13.335 7.717 15.292 1.00 95.31 456 SER A C 1
ATOM 3582 O O . SER A 1 456 ? 14.175 6.873 15.599 1.00 95.31 456 SER A O 1
ATOM 3584 N N . ARG A 1 457 ? 12.259 7.950 16.052 1.00 96.88 457 ARG A N 1
ATOM 3585 C CA . ARG A 1 457 ? 11.965 7.199 17.270 1.00 96.88 457 ARG A CA 1
ATOM 3586 C C . ARG A 1 457 ? 11.539 5.765 16.965 1.00 96.88 457 ARG A C 1
ATOM 3588 O O . ARG A 1 457 ? 11.835 4.879 17.765 1.00 96.88 457 ARG A O 1
ATOM 3595 N N . TYR A 1 458 ? 10.828 5.534 15.863 1.00 96.31 458 TYR A N 1
ATOM 3596 C CA . TYR A 1 458 ? 10.171 4.254 15.570 1.00 96.31 458 TYR A CA 1
ATOM 3597 C C . TYR A 1 458 ? 10.828 3.474 14.429 1.00 96.31 458 TYR A C 1
ATOM 3599 O O . TYR A 1 458 ? 10.719 2.252 14.409 1.00 96.31 458 TYR A O 1
ATOM 3607 N N . LEU A 1 459 ? 11.527 4.142 13.512 1.00 94.75 459 LEU A N 1
ATOM 3608 C CA . LEU A 1 459 ? 12.246 3.518 12.403 1.00 94.75 459 LEU A CA 1
ATOM 3609 C C . LEU A 1 459 ? 13.727 3.884 12.455 1.00 94.75 459 LEU A C 1
ATOM 3611 O O . LEU A 1 459 ? 14.082 5.048 12.649 1.00 94.75 459 LEU A O 1
ATOM 3615 N N . ASP A 1 460 ? 14.589 2.897 12.230 1.00 92.81 460 ASP A N 1
ATOM 3616 C CA . ASP A 1 460 ? 16.002 3.148 11.985 1.00 92.81 460 ASP A CA 1
ATOM 3617 C C . ASP A 1 460 ? 16.178 3.649 10.548 1.00 92.81 460 ASP A C 1
ATOM 3619 O O . ASP A 1 460 ? 16.159 2.889 9.581 1.00 92.81 460 ASP A O 1
ATOM 3623 N N . THR A 1 461 ? 16.323 4.965 10.407 1.00 84.94 461 THR A N 1
ATOM 3624 C CA . THR A 1 461 ? 16.464 5.622 9.099 1.00 84.94 461 THR A CA 1
ATOM 3625 C C . THR A 1 461 ? 17.833 5.421 8.448 1.00 84.94 461 THR A C 1
ATOM 3627 O O . THR A 1 461 ? 17.974 5.709 7.261 1.00 84.94 461 THR A O 1
ATOM 3630 N N . ASN A 1 462 ? 18.820 4.896 9.186 1.00 85.19 462 ASN A N 1
ATOM 3631 C CA . ASN A 1 462 ? 20.136 4.545 8.647 1.00 85.19 462 ASN A CA 1
ATOM 3632 C C . ASN A 1 462 ? 20.191 3.092 8.161 1.00 85.19 462 ASN A C 1
ATOM 3634 O O . ASN A 1 462 ? 21.075 2.740 7.380 1.00 85.19 462 ASN A O 1
ATOM 3638 N N . LEU A 1 463 ? 19.267 2.247 8.626 1.00 76.38 463 LEU A N 1
ATOM 3639 C CA . LEU A 1 463 ? 19.184 0.841 8.256 1.00 76.38 463 LEU A CA 1
ATOM 3640 C C . LEU A 1 463 ? 17.976 0.605 7.350 1.00 76.38 463 LEU A C 1
ATOM 3642 O O . LEU A 1 463 ? 16.863 0.329 7.801 1.00 76.38 463 LEU A O 1
ATOM 3646 N N . MET A 1 464 ? 18.231 0.670 6.046 1.00 76.06 464 MET A N 1
ATOM 3647 C CA . MET A 1 464 ? 17.360 0.052 5.055 1.00 76.06 464 MET A CA 1
ATOM 3648 C C . MET A 1 464 ? 17.795 -1.395 4.830 1.00 76.06 464 MET A C 1
ATOM 3650 O O . MET A 1 464 ? 18.985 -1.684 4.692 1.00 76.06 464 MET A O 1
ATOM 3654 N N . ASN A 1 465 ? 16.838 -2.318 4.792 1.00 74.56 465 ASN A N 1
ATOM 3655 C CA . ASN A 1 465 ? 17.114 -3.681 4.355 1.00 74.56 465 ASN A CA 1
ATOM 3656 C C . ASN A 1 465 ? 17.416 -3.713 2.839 1.00 74.56 465 ASN A C 1
ATOM 3658 O O . ASN A 1 465 ? 17.299 -2.707 2.138 1.00 74.56 465 ASN A O 1
ATOM 3662 N N . THR A 1 466 ? 17.769 -4.882 2.302 1.00 69.50 466 THR A N 1
ATOM 3663 C CA . THR A 1 466 ? 18.077 -5.067 0.867 1.00 69.50 466 THR A CA 1
ATOM 3664 C C . THR A 1 466 ? 16.917 -4.733 -0.077 1.00 69.50 466 THR A C 1
ATOM 3666 O O . THR A 1 466 ? 17.120 -4.633 -1.280 1.00 69.50 466 THR A O 1
ATOM 3669 N N . GLN A 1 467 ? 15.710 -4.545 0.457 1.00 67.69 467 GLN A N 1
ATOM 3670 C CA . GLN A 1 467 ? 14.499 -4.176 -0.274 1.00 67.69 467 GLN A CA 1
ATOM 3671 C C . GLN A 1 467 ? 14.180 -2.675 -0.128 1.00 67.69 467 GLN A C 1
ATOM 3673 O O . GLN A 1 467 ? 13.072 -2.255 -0.456 1.00 67.69 467 GLN A O 1
ATOM 3678 N N . GLY A 1 468 ? 15.104 -1.874 0.419 1.00 74.50 468 GLY A N 1
ATOM 3679 C CA . GLY A 1 468 ? 14.920 -0.436 0.634 1.00 74.50 468 GLY A CA 1
ATOM 3680 C C . GLY A 1 468 ? 13.952 -0.090 1.769 1.00 74.50 468 GLY A C 1
ATOM 3681 O O . GLY A 1 468 ? 13.430 1.021 1.810 1.00 74.50 468 GLY A O 1
ATOM 3682 N N . ARG A 1 469 ? 13.671 -1.030 2.680 1.00 79.94 469 ARG A N 1
ATOM 3683 C CA . ARG A 1 469 ? 12.678 -0.848 3.746 1.00 79.94 469 ARG A CA 1
ATOM 3684 C C . ARG A 1 469 ? 13.331 -0.534 5.083 1.00 79.94 469 ARG A C 1
ATOM 3686 O O . ARG A 1 469 ? 14.315 -1.175 5.451 1.00 79.94 469 ARG A O 1
ATOM 3693 N N . TYR A 1 470 ? 12.756 0.406 5.826 1.00 85.44 470 TYR A N 1
ATOM 3694 C CA . TYR A 1 470 ? 13.258 0.782 7.146 1.00 85.44 470 TYR A CA 1
ATOM 3695 C C . TYR A 1 470 ? 12.999 -0.316 8.177 1.00 85.44 470 TYR A C 1
ATOM 3697 O O . TYR A 1 470 ? 11.900 -0.873 8.248 1.00 85.44 470 TYR A O 1
ATOM 3705 N N . LEU A 1 471 ? 14.000 -0.600 9.010 1.00 90.00 471 LEU A N 1
ATOM 3706 C CA . LEU A 1 471 ? 13.837 -1.519 10.133 1.00 90.00 471 LEU A CA 1
ATOM 3707 C C . LEU A 1 471 ? 13.169 -0.808 11.323 1.00 90.00 471 LEU A C 1
ATOM 3709 O O . LEU A 1 471 ? 13.515 0.340 11.620 1.00 90.00 471 LEU A O 1
ATOM 3713 N N . PRO A 1 472 ? 12.227 -1.453 12.035 1.00 93.69 472 PRO A N 1
ATOM 3714 C CA . PRO A 1 472 ? 11.657 -0.877 13.244 1.00 93.69 472 PRO A CA 1
ATOM 3715 C C . PRO A 1 472 ? 12.700 -0.811 14.368 1.00 93.69 472 PRO A C 1
ATOM 3717 O O . PRO A 1 472 ? 13.456 -1.753 14.595 1.00 93.69 472 PRO A O 1
ATOM 3720 N N . THR A 1 473 ? 12.706 0.288 15.123 1.00 95.62 473 THR A N 1
ATOM 3721 C CA . THR A 1 473 ? 13.400 0.352 16.420 1.00 95.62 473 THR A CA 1
ATOM 3722 C C . THR A 1 473 ? 12.632 -0.482 17.457 1.00 95.62 473 THR A C 1
ATOM 3724 O O . THR A 1 473 ? 11.475 -0.838 17.219 1.00 95.62 473 THR A O 1
ATOM 3727 N N . PRO A 1 474 ? 13.168 -0.716 18.671 1.00 96.06 474 PRO A N 1
ATOM 3728 C CA . PRO A 1 474 ? 12.390 -1.344 19.743 1.00 96.06 474 PRO A CA 1
ATOM 3729 C C . PRO A 1 474 ? 11.074 -0.616 20.075 1.00 96.06 474 PRO A C 1
ATOM 3731 O O . PRO A 1 474 ? 10.109 -1.239 20.510 1.00 96.06 474 PRO A O 1
ATOM 3734 N N . ALA A 1 475 ? 11.002 0.705 19.868 1.00 96.75 475 ALA A N 1
ATOM 3735 C CA . ALA A 1 475 ? 9.746 1.442 20.004 1.00 96.75 475 ALA A CA 1
ATOM 3736 C C . ALA A 1 475 ? 8.809 1.187 18.811 1.00 96.75 475 ALA A C 1
ATOM 3738 O O . ALA A 1 475 ? 7.607 1.035 19.013 1.00 96.75 475 ALA A O 1
ATOM 3739 N N . GLY A 1 476 ? 9.352 1.105 17.591 1.00 95.50 476 GLY A N 1
ATOM 3740 C CA . GLY A 1 476 ? 8.611 0.733 16.384 1.00 95.50 476 GLY A CA 1
ATOM 3741 C C . GLY A 1 476 ? 7.985 -0.652 16.476 1.00 95.50 476 GLY A C 1
ATOM 3742 O O . GLY A 1 476 ? 6.804 -0.802 16.185 1.00 95.50 476 GLY A O 1
ATOM 3743 N N . GLU A 1 477 ? 8.723 -1.644 16.977 1.00 95.00 477 GLU A N 1
ATOM 3744 C CA . GLU A 1 477 ? 8.220 -3.015 17.134 1.00 95.00 477 GLU A CA 1
ATOM 3745 C C . GLU A 1 477 ? 6.993 -3.128 18.054 1.00 95.00 477 GLU A C 1
ATOM 3747 O O . GLU A 1 477 ? 6.251 -4.107 17.969 1.00 95.00 477 GLU A O 1
ATOM 3752 N N . ASN A 1 478 ? 6.776 -2.140 18.928 1.00 95.81 478 ASN A N 1
ATOM 3753 C CA . ASN A 1 478 ? 5.621 -2.084 19.822 1.00 95.81 478 ASN A CA 1
ATOM 3754 C C . ASN A 1 478 ? 4.372 -1.457 19.182 1.00 95.81 478 ASN A C 1
ATOM 3756 O O . ASN A 1 478 ? 3.293 -1.554 19.767 1.00 95.81 478 ASN A O 1
ATOM 3760 N N . LEU A 1 479 ? 4.488 -0.832 18.006 1.00 96.75 479 LEU A N 1
ATOM 3761 C CA . LEU A 1 479 ? 3.335 -0.310 17.274 1.00 96.75 479 LEU A CA 1
ATOM 3762 C C . LEU A 1 479 ? 2.465 -1.463 16.766 1.00 96.75 479 LEU A C 1
ATOM 3764 O O . LEU A 1 479 ? 2.987 -2.488 16.318 1.00 96.75 479 LEU A O 1
ATOM 3768 N N . PHE A 1 480 ? 1.145 -1.265 16.768 1.00 97.44 480 PHE A N 1
ATOM 3769 C CA . PHE A 1 480 ? 0.164 -2.220 16.248 1.00 97.44 480 PHE A CA 1
ATOM 3770 C C . PHE A 1 480 ? 0.568 -2.767 14.871 1.00 97.44 480 PHE A C 1
ATOM 3772 O O . PHE A 1 480 ? 0.609 -3.985 14.699 1.00 97.44 480 PHE A O 1
ATOM 3779 N N . LEU A 1 481 ? 0.971 -1.883 13.944 1.00 96.38 481 LEU A N 1
ATOM 3780 C CA . LEU A 1 481 ? 1.413 -2.227 12.586 1.00 96.38 481 LEU A CA 1
ATOM 3781 C C . LEU A 1 481 ? 2.442 -3.368 12.531 1.00 96.38 481 LEU A C 1
ATOM 3783 O O . LEU A 1 481 ? 2.367 -4.201 11.633 1.00 96.38 481 LEU A O 1
ATOM 3787 N N . PHE A 1 482 ? 3.401 -3.405 13.461 1.00 95.12 482 PHE A N 1
ATOM 3788 C CA . PHE A 1 482 ? 4.446 -4.434 13.508 1.00 95.12 482 PHE A CA 1
ATOM 3789 C C . PHE A 1 482 ? 4.069 -5.593 14.425 1.00 95.12 482 PHE A C 1
ATOM 3791 O O . PHE A 1 482 ? 4.315 -6.756 14.106 1.00 95.12 482 PHE A O 1
ATOM 3798 N N . LYS A 1 483 ? 3.467 -5.281 15.574 1.00 95.56 483 LYS A N 1
ATOM 3799 C CA . LYS A 1 483 ? 3.181 -6.258 16.622 1.00 95.56 483 LYS A CA 1
ATOM 3800 C C . LYS A 1 483 ? 2.130 -7.284 16.194 1.00 95.56 483 LYS A C 1
ATOM 3802 O O . LYS A 1 483 ? 2.287 -8.455 16.525 1.00 95.56 483 LYS A O 1
ATOM 3807 N N . VAL A 1 484 ? 1.132 -6.882 15.402 1.00 95.88 484 VAL A N 1
ATOM 3808 C CA . VAL A 1 484 ? 0.053 -7.776 14.936 1.00 95.88 484 VAL A CA 1
ATOM 3809 C C . VAL A 1 484 ? 0.549 -8.916 14.029 1.00 95.88 484 VAL A C 1
ATOM 3811 O O . VAL A 1 484 ? -0.037 -9.995 13.965 1.00 95.88 484 VAL A O 1
ATOM 3814 N N . TRP A 1 485 ? 1.694 -8.745 13.364 1.00 94.25 485 TRP A N 1
ATOM 3815 C CA . TRP A 1 485 ? 2.294 -9.827 12.577 1.00 94.25 485 TRP A CA 1
ATOM 3816 C C . TRP A 1 485 ? 2.822 -10.964 13.450 1.00 94.25 485 TRP A C 1
ATOM 3818 O O . TRP A 1 485 ? 2.744 -12.124 13.037 1.00 94.25 485 TRP A O 1
ATOM 3828 N N . LYS A 1 486 ? 3.277 -10.641 14.669 1.00 93.94 486 LYS A N 1
ATOM 3829 C CA . LYS A 1 486 ? 3.823 -11.584 15.658 1.00 93.94 486 LYS A CA 1
ATOM 3830 C C . LYS A 1 486 ? 2.731 -12.343 16.437 1.00 93.94 486 LYS A C 1
ATOM 3832 O O . LYS A 1 486 ? 3.062 -13.270 17.169 1.00 93.94 486 LYS A O 1
ATOM 3837 N N . GLY A 1 487 ? 1.455 -11.973 16.293 1.00 92.25 487 GLY A N 1
ATOM 3838 C CA . GLY A 1 487 ? 0.321 -12.612 16.970 1.00 92.25 487 GLY A CA 1
ATOM 3839 C C . GLY A 1 487 ? -0.815 -11.630 17.252 1.00 92.25 487 GLY A C 1
ATOM 3840 O O . GLY A 1 487 ? -0.838 -10.529 16.707 1.00 92.25 487 GLY A O 1
ATOM 3841 N N . ASP A 1 488 ? -1.750 -12.019 18.116 1.00 83.25 488 ASP A N 1
ATOM 3842 C CA . ASP A 1 488 ? -2.854 -11.140 18.506 1.00 83.25 488 ASP A CA 1
ATOM 3843 C C . ASP A 1 488 ? -2.354 -9.916 19.297 1.00 83.25 488 ASP A C 1
ATOM 3845 O O . ASP A 1 488 ? -1.390 -9.974 20.069 1.00 83.25 488 ASP A O 1
ATOM 3849 N N . PHE A 1 489 ? -3.028 -8.785 19.098 1.00 93.69 489 PHE A N 1
ATOM 3850 C CA . PHE A 1 489 ? -2.795 -7.536 19.818 1.00 93.69 489 PHE A CA 1
ATOM 3851 C C . PHE A 1 489 ? -3.987 -7.311 20.746 1.00 93.69 489 PHE A C 1
ATOM 3853 O O . PHE A 1 489 ? -5.120 -7.421 20.307 1.00 93.69 489 PHE A O 1
ATOM 3860 N N . GLU A 1 490 ? -3.767 -7.013 22.025 1.00 95.19 490 GLU A N 1
ATOM 3861 C CA . GLU A 1 490 ? -4.872 -6.853 22.982 1.00 95.19 490 GLU A CA 1
ATOM 3862 C C . GLU A 1 490 ? -5.941 -5.862 22.469 1.00 95.19 490 GLU A C 1
ATOM 3864 O O . GLU A 1 490 ? -5.615 -4.740 22.078 1.00 95.19 490 GLU A O 1
ATOM 3869 N N . GLY A 1 491 ? -7.211 -6.289 22.463 1.00 93.50 491 GLY A N 1
ATOM 3870 C CA . GLY A 1 491 ? -8.339 -5.533 21.895 1.00 93.50 491 GLY A CA 1
ATOM 3871 C C . GLY A 1 491 ? -8.500 -5.651 20.374 1.00 93.50 491 GLY A C 1
ATOM 3872 O O . GLY A 1 491 ? -9.256 -4.886 19.779 1.00 93.50 491 GLY A O 1
ATOM 3873 N N . ALA A 1 492 ? -7.766 -6.563 19.737 1.00 96.81 492 ALA A N 1
ATOM 3874 C CA . ALA A 1 492 ? -7.855 -6.840 18.315 1.00 96.81 492 ALA A CA 1
ATOM 3875 C C . ALA A 1 492 ? -7.591 -8.325 18.024 1.00 96.81 492 ALA A C 1
ATOM 3877 O O . ALA A 1 492 ? -6.656 -8.935 18.545 1.00 96.81 492 ALA A O 1
ATOM 3878 N N . ARG A 1 493 ? -8.400 -8.913 17.146 1.00 97.38 493 ARG A N 1
ATOM 3879 C CA . ARG A 1 493 ? -8.348 -10.336 16.813 1.00 97.38 493 ARG A CA 1
ATOM 3880 C C . ARG A 1 493 ? -8.092 -10.525 15.331 1.00 97.38 493 ARG A C 1
ATOM 3882 O O . ARG A 1 493 ? -8.800 -9.971 14.493 1.00 97.38 493 ARG A O 1
ATOM 3889 N N . ILE A 1 494 ? -7.105 -11.343 14.986 1.00 97.88 494 ILE A N 1
ATOM 3890 C CA . ILE A 1 494 ? -6.846 -11.671 13.583 1.00 97.88 494 ILE A CA 1
ATOM 3891 C C . ILE A 1 494 ? -7.937 -12.627 13.094 1.00 97.88 494 ILE A C 1
ATOM 3893 O O . ILE A 1 494 ? -8.090 -13.734 13.608 1.00 97.88 494 ILE A O 1
ATOM 3897 N N . VAL A 1 495 ? -8.710 -12.190 12.100 1.00 98.00 495 VAL A N 1
ATOM 3898 C CA . VAL A 1 495 ? -9.839 -12.947 11.528 1.00 98.00 495 VAL A CA 1
ATOM 3899 C C . VAL A 1 495 ? -9.520 -13.542 10.159 1.00 98.00 495 VAL A C 1
ATOM 3901 O O . VAL A 1 495 ? -10.154 -14.511 9.748 1.00 98.00 495 VAL A O 1
ATOM 3904 N N . TYR A 1 496 ? -8.492 -13.018 9.493 1.00 98.25 496 TYR A N 1
ATOM 3905 C CA . TYR A 1 496 ? -7.911 -13.582 8.280 1.00 98.25 496 TYR A CA 1
ATOM 3906 C C . TYR A 1 496 ? -6.398 -13.365 8.273 1.00 98.25 496 TYR A C 1
ATOM 3908 O O . TYR A 1 496 ? -5.920 -12.300 8.673 1.00 98.25 496 TYR A O 1
ATOM 3916 N N . ARG A 1 497 ? -5.655 -14.362 7.784 1.00 97.38 497 ARG A N 1
ATOM 3917 C CA . ARG A 1 497 ? -4.206 -14.298 7.584 1.00 97.38 497 ARG A CA 1
ATOM 3918 C C . ARG A 1 497 ? -3.811 -15.099 6.349 1.00 97.38 497 ARG A C 1
ATOM 3920 O O . ARG A 1 497 ? -4.175 -16.267 6.232 1.00 97.38 497 ARG A O 1
ATOM 3927 N N . ASP A 1 498 ? -3.001 -14.489 5.497 1.00 96.06 498 ASP A N 1
ATOM 3928 C CA . ASP A 1 498 ? -2.133 -15.187 4.553 1.00 96.06 498 ASP A CA 1
ATOM 3929 C C . ASP A 1 498 ? -0.682 -14.693 4.704 1.00 96.06 498 ASP A C 1
ATOM 3931 O O . ASP A 1 498 ? -0.328 -14.124 5.740 1.00 96.06 498 ASP A O 1
ATOM 3935 N N . ILE A 1 499 ? 0.172 -14.985 3.721 1.00 92.38 499 ILE A N 1
ATOM 3936 C CA . ILE A 1 499 ? 1.602 -14.660 3.762 1.00 92.38 499 ILE A CA 1
ATOM 3937 C C . ILE A 1 499 ? 1.869 -13.152 3.863 1.00 92.38 499 ILE A C 1
ATOM 3939 O O . ILE A 1 499 ? 2.772 -12.749 4.592 1.00 92.38 499 ILE A O 1
ATOM 3943 N N . ASP A 1 500 ? 1.059 -12.331 3.194 1.00 94.06 500 ASP A N 1
ATOM 3944 C CA . ASP A 1 500 ? 1.304 -10.897 3.041 1.00 94.06 500 ASP A CA 1
ATOM 3945 C C . ASP A 1 500 ? 0.152 -10.034 3.549 1.00 94.06 500 ASP A C 1
ATOM 3947 O O . ASP A 1 500 ? 0.284 -8.813 3.590 1.00 94.06 500 ASP A O 1
ATOM 3951 N N . ASN A 1 501 ? -0.970 -10.618 3.976 1.00 96.88 501 ASN A N 1
ATOM 3952 C CA . ASN A 1 501 ? -2.164 -9.868 4.345 1.00 96.88 501 ASN A CA 1
ATOM 3953 C C . ASN A 1 501 ? -2.792 -10.367 5.650 1.00 96.88 501 ASN A C 1
ATOM 3955 O O . ASN A 1 501 ? -2.955 -11.567 5.879 1.00 96.88 501 ASN A O 1
ATOM 3959 N N . LEU A 1 502 ? -3.232 -9.416 6.473 1.00 97.75 502 LEU A N 1
ATOM 3960 C CA . LEU A 1 502 ? -4.052 -9.632 7.658 1.00 97.75 502 LEU A CA 1
ATOM 3961 C C . LEU A 1 502 ? -5.340 -8.820 7.548 1.00 97.75 502 LEU A C 1
ATOM 3963 O O . LEU A 1 502 ? -5.323 -7.652 7.147 1.00 97.75 502 LEU A O 1
ATOM 3967 N N . VAL A 1 503 ? -6.442 -9.419 7.994 1.00 98.31 503 VAL A N 1
ATOM 3968 C CA . VAL A 1 503 ? -7.653 -8.682 8.367 1.00 98.31 503 VAL A CA 1
ATOM 3969 C C . VAL A 1 503 ? -7.860 -8.879 9.858 1.00 98.31 503 VAL A C 1
ATOM 3971 O O . VAL A 1 503 ? -7.853 -10.006 10.360 1.00 98.31 503 VAL A O 1
ATOM 3974 N N . VAL A 1 504 ? -8.006 -7.767 10.563 1.00 98.31 504 VAL A N 1
ATOM 3975 C CA . VAL A 1 504 ? -8.066 -7.714 12.019 1.00 98.31 504 VAL A CA 1
ATOM 3976 C C . VAL A 1 504 ? -9.404 -7.116 12.417 1.00 98.31 504 VAL A C 1
ATOM 3978 O O . VAL A 1 504 ? -9.755 -6.039 11.951 1.00 98.31 504 VAL A O 1
ATOM 3981 N N . GLU A 1 505 ? -10.157 -7.815 13.252 1.00 97.94 505 GLU A N 1
ATOM 3982 C CA . GLU A 1 505 ? -11.376 -7.309 13.882 1.00 97.94 505 GLU A CA 1
ATOM 3983 C C . GLU A 1 505 ? -11.007 -6.595 15.185 1.00 97.94 505 GLU A C 1
ATOM 3985 O O . GLU A 1 505 ? -10.096 -7.036 15.889 1.00 97.94 505 GLU A O 1
ATOM 3990 N N . VAL A 1 506 ? -11.667 -5.478 15.486 1.00 95.06 506 VAL A N 1
ATOM 3991 C CA . VAL A 1 506 ? -11.413 -4.680 16.698 1.00 95.06 506 VAL A CA 1
ATOM 3992 C C . VAL A 1 506 ? -12.570 -4.826 17.686 1.00 95.06 506 VAL A C 1
ATOM 3994 O O . VAL A 1 506 ? -13.726 -4.797 17.266 1.00 95.06 506 VAL A O 1
ATOM 3997 N N . ASP A 1 507 ? -12.239 -5.000 18.972 1.00 87.12 507 ASP A N 1
ATOM 3998 C CA . ASP A 1 507 ? -13.189 -5.294 20.067 1.00 87.12 507 ASP A CA 1
ATOM 3999 C C . ASP A 1 507 ? -13.829 -4.057 20.719 1.00 87.12 507 ASP A C 1
ATOM 4001 O O . ASP A 1 507 ? -13.074 -3.137 21.151 1.00 87.12 507 ASP A O 1
#

Foldseek 3Di:
DVPVVVVVLVVLVVLLVVVLVVLLVLLCVLCVVPDPVLSVVLSVVVSVVLVVVVVCVSVCVDPDDDDNVVSVVSVCVCPHSNVSSCVSVVVVVPDPPVNVVVVVVVVVVLCVPQPPVRSVVVVVVCVVVCVVDVDDVVVVVVVVVVVVVVVVVVVVVVVVVVVPPDPPPCVLVVVLVVLVVQLVVLVVVLVVLVVVCVVVVHDSVVSVVVSVVSNVVSVVVNVVSVVVVVVVVVVVVVVVVVPDPDPDPDCPDPVVVVVVVVVVVVVVVCVVVVVCCVVPPVCVPDDDDQFDKDWDDKAQLQDPFSKIKTWIFGDRHPDTDIFIKIWGDDPNDIDIATDDPVCLVVLVCCLVPPDLAAEELDDQRVQSVSCRNRVYHYLHNFDAPQLCVVDSDSVPTPDHDPLVSLLLSLQCQQPLALVSNVVSCVVSVHFKYKAFQCCLWPVNQSSCVSNVHDCVQFWVPVDQDPVRTTDTDPSVCSGNNNVVVVHDGVQKHFPDDDPTITMIGGD